Protein AF-A0A0V1GQ29-F1 (afdb_monomer_lite)

InterPro domains:
  IPR004088 K Homology domain, type 1 [PF15985] (38-79)
  IPR005900 6-phosphogluconolactonase, DevB-type [TIGR01198] (168-402)
  IPR005900 6-phosphogluconolactonase, DevB-type [cd01400] (172-393)
  IPR006148 Glucosamine/galactosamine-6-phosphate isomerase [PF01182] (168-391)
  IPR036612 K Homology domain, type 1 superfamily [SSF54791] (37-148)
  IPR037171 NagB/RpiA transferase-like [SSF100950] (165-404)
  IPR039104 6-phosphogluconolactonase [PTHR11054] (144-403)

Foldseek 3Di:
DPDDDDPQFDWDWDFPDQDPVRDTDTDTDDGDDHLPAKDKAAFQLVLADDDPAQWDQDPLQKIWGQDSNRIIIIHGHDPDPDDDDDDDCPDPDDDDPSRVQLRLQLNLLSVVCRVLSHRDDDPSSVVSSVVCVVDGSVCSNPPVVVVVVVVVSVVVVAFAEAEAAAAALLRLLQVVLVVVQVQCVVCVVVVAAAEEEFEADCGLVSPLSNVVPHDDQLPRYAYEYQKFFLDPLCDPRGRVVSNVVRPAVVPVSDHPVNYDDFDSVDPQAVRQVVSQVVVCVSQVVVCVVPVDQEGAHAEYEWEADLQQDTHLRHFPDPLQVDDRGQKDWQQQRPDPPRTMIHGGLNRQQNYQEYEYEEHAQSQQNVLQCQVVVVDCRRPNNSRGHPNHHYYYRYYCNNPVNPPDDDPVSHPDPDDDDDDDDDDDDDDDDDDDDDDDDDDDDDDDDDDDDDDD

Sequence (452 aa):
MRENLVEGDLISAEVMSVYTDGSLSLQLRDVHRKLNQGVLVSVPSFLIKKRKVHLHHFPCKITVSFGINGNIWIAPSDEEEKDCSSGFLDTIQSLTYDTHDNIARFRNCCCLLAENKVMLFEKSLWLAYEQSLAYKAHEILTEPNIQKKKKEIQVGTLVMASILFPEDRKGLAIQLGKLIHQLVEQKRLEKNYCVIGLSGGSMPDIMAEALKAVNCDFKHVWFIFCDERHVPFSSAESNFGEYQRKVIAPIPAIQTANFLSIDPDLNLDDCATNYENRLREIFQNQLEKSGAQFPQIDCLLLGIGPDGHICSLFPDHAALKETNRWVVPVGDSPKPPPRRVTLTLPVINNANQIVFVACGASKADIVERIINRKDPFLPAMMVKPLSGRTLFLFDKEASSKLPKLSKSEITECRSLSSTKPARWTNCGHCIPVRFEVHAFYEKMFYVCKYFE

Radius of gyration: 28.28 Å; chains: 1; bounding box: 77×58×80 Å

pLDDT: mean 75.27, std 24.86, range [20.97, 98.88]

Organism: NCBI:txid268475

Structure (mmCIF, N/CA/C/O backbone):
data_AF-A0A0V1GQ29-F1
#
_entry.id   AF-A0A0V1GQ29-F1
#
loop_
_atom_site.group_PDB
_atom_site.id
_atom_site.type_symbol
_atom_site.label_atom_id
_atom_site.label_alt_id
_atom_site.label_comp_id
_atom_site.label_asym_id
_atom_site.label_entity_id
_atom_site.label_seq_id
_atom_site.pdbx_PDB_ins_code
_atom_site.Cartn_x
_atom_site.Cartn_y
_atom_site.Cartn_z
_atom_site.occupancy
_atom_site.B_iso_or_equiv
_atom_site.auth_seq_id
_atom_site.auth_comp_id
_atom_site.auth_asym_id
_atom_site.auth_atom_id
_atom_site.pdbx_PDB_model_num
ATOM 1 N N . MET A 1 1 ? -28.494 -12.322 60.741 1.00 32.94 1 MET A N 1
ATOM 2 C CA . MET A 1 1 ? -28.472 -13.514 59.858 1.00 32.94 1 MET A CA 1
ATOM 3 C C . MET A 1 1 ? -28.014 -13.040 58.487 1.00 32.94 1 MET A C 1
ATOM 5 O O . MET A 1 1 ? -28.181 -11.857 58.222 1.00 32.94 1 MET A O 1
ATOM 9 N N . ARG A 1 2 ? -27.410 -13.888 57.647 1.00 40.50 2 ARG A N 1
ATOM 10 C CA . ARG A 1 2 ? -27.328 -13.572 56.211 1.00 40.50 2 ARG A CA 1
ATOM 11 C C . ARG A 1 2 ? -28.675 -13.961 55.617 1.00 40.50 2 ARG A C 1
ATOM 13 O O . ARG A 1 2 ? -29.174 -15.031 55.959 1.00 40.50 2 ARG A O 1
ATOM 20 N N . GLU A 1 3 ? -29.276 -13.089 54.823 1.00 45.69 3 GLU A N 1
ATOM 21 C CA . GLU A 1 3 ? -30.491 -13.439 54.092 1.00 45.69 3 GLU A CA 1
ATOM 22 C C . GLU A 1 3 ? -30.118 -14.510 53.064 1.00 45.69 3 GLU A C 1
ATOM 24 O O . GLU A 1 3 ? -29.084 -14.413 52.397 1.00 45.69 3 GLU A O 1
ATOM 29 N N . ASN A 1 4 ? -30.891 -15.595 53.029 1.00 55.28 4 ASN A N 1
ATOM 30 C CA . ASN A 1 4 ? -30.635 -16.684 52.098 1.00 55.28 4 ASN A CA 1
ATOM 31 C C . ASN A 1 4 ? -31.069 -16.252 50.697 1.00 55.28 4 ASN A C 1
ATOM 33 O O . ASN A 1 4 ? -32.084 -15.575 50.551 1.00 55.28 4 ASN A O 1
ATOM 37 N N . LEU A 1 5 ? -30.313 -16.691 49.690 1.00 53.94 5 LEU A N 1
ATOM 38 C CA . LEU A 1 5 ? -30.658 -16.550 48.275 1.00 53.94 5 LEU A CA 1
ATOM 39 C C . LEU A 1 5 ? -32.094 -17.038 48.045 1.00 53.94 5 LEU A C 1
ATOM 41 O O . LEU A 1 5 ? -32.434 -18.150 48.464 1.00 53.94 5 LEU A O 1
ATOM 45 N N . VAL A 1 6 ? -32.922 -16.216 47.402 1.00 55.84 6 VAL A N 1
ATOM 46 C CA . VAL A 1 6 ? -34.323 -16.544 47.115 1.00 55.84 6 VAL A CA 1
ATOM 47 C C . VAL A 1 6 ? -34.485 -17.047 45.685 1.00 55.84 6 VAL A C 1
ATOM 49 O O . VAL A 1 6 ? -33.646 -16.829 44.806 1.00 55.84 6 VAL A O 1
ATOM 52 N N . GLU A 1 7 ? -35.578 -17.764 45.438 1.00 44.53 7 GLU A N 1
ATOM 53 C CA . GLU A 1 7 ? -35.823 -18.354 44.128 1.00 44.53 7 GLU A CA 1
ATOM 54 C C . GLU A 1 7 ? -35.968 -17.263 43.046 1.00 44.53 7 GLU A C 1
ATOM 56 O O . GLU A 1 7 ? -36.717 -16.285 43.175 1.00 44.53 7 GLU A O 1
ATOM 61 N N . GLY A 1 8 ? -35.175 -17.408 41.981 1.00 46.28 8 GLY A N 1
ATOM 62 C CA . GLY A 1 8 ? -35.055 -16.430 40.898 1.00 46.28 8 GLY A CA 1
ATOM 63 C C . GLY A 1 8 ? -33.950 -15.373 41.054 1.00 46.28 8 GLY A C 1
ATOM 64 O O . GLY A 1 8 ? -33.873 -14.494 40.195 1.00 46.28 8 GLY A O 1
ATOM 65 N N . ASP A 1 9 ? -33.102 -15.418 42.087 1.00 50.78 9 ASP A N 1
ATOM 66 C CA . ASP A 1 9 ? -31.902 -14.566 42.153 1.00 50.78 9 ASP A CA 1
ATOM 67 C C . ASP A 1 9 ? -30.865 -14.955 41.081 1.00 50.78 9 ASP A C 1
ATOM 69 O O . ASP A 1 9 ? -30.529 -16.131 40.914 1.00 50.78 9 ASP A O 1
ATOM 73 N N . LEU A 1 10 ? -30.314 -13.967 40.360 1.00 47.78 10 LEU A N 1
ATOM 74 C CA . LEU A 1 10 ? -29.273 -14.205 39.355 1.00 47.78 10 LEU A CA 1
ATOM 75 C C . LEU A 1 10 ? -27.877 -14.064 39.971 1.00 47.78 10 LEU A C 1
ATOM 77 O O . LEU A 1 10 ? -27.367 -12.964 40.187 1.00 47.78 10 LEU A O 1
ATOM 81 N N . ILE A 1 11 ? -27.237 -15.204 40.211 1.00 53.06 11 ILE A N 1
ATOM 82 C CA . ILE A 1 11 ? -25.947 -15.281 40.895 1.00 53.06 11 ILE A CA 1
ATOM 83 C C . ILE A 1 11 ? -24.791 -15.231 39.889 1.00 53.06 11 ILE A C 1
ATOM 85 O O . ILE A 1 11 ? -24.682 -16.084 39.008 1.00 53.06 11 ILE A O 1
ATOM 89 N N . SER A 1 12 ? -23.876 -14.276 40.070 1.00 53.62 12 SER A N 1
ATOM 90 C CA . SER A 1 12 ? -22.562 -14.275 39.418 1.00 53.62 12 SER A CA 1
ATOM 91 C C . SER A 1 12 ? -21.525 -14.855 40.376 1.00 53.62 12 SER A C 1
ATOM 93 O O . SER A 1 12 ? -21.262 -14.284 41.436 1.00 53.62 12 SER A O 1
ATOM 95 N N . ALA A 1 13 ? -20.955 -16.007 40.024 1.00 56.66 13 ALA A N 1
ATOM 96 C CA . ALA A 1 13 ? -19.983 -16.707 40.855 1.00 56.66 13 ALA A CA 1
ATOM 97 C C . ALA A 1 13 ? -18.787 -17.214 40.043 1.00 56.66 13 ALA A C 1
ATOM 99 O O . ALA A 1 13 ? -18.924 -17.675 38.910 1.00 56.66 13 ALA A O 1
ATOM 100 N N . GLU A 1 14 ? -17.610 -17.142 40.654 1.00 55.06 14 GLU A N 1
ATOM 101 C CA . GLU A 1 14 ? -16.334 -17.559 40.080 1.00 55.06 14 GLU A CA 1
ATOM 102 C C . GLU A 1 14 ? -15.918 -18.916 40.661 1.00 55.06 14 GLU A C 1
ATOM 104 O O . GLU A 1 14 ? -15.997 -19.132 41.872 1.00 55.06 14 GLU A O 1
ATOM 109 N N . VAL A 1 15 ? -15.513 -19.858 39.802 1.00 64.75 15 VAL A N 1
ATOM 110 C CA . VAL A 1 15 ? -15.101 -21.204 40.232 1.00 64.75 15 VAL A CA 1
ATOM 111 C C . VAL A 1 15 ? -13.686 -21.132 40.799 1.00 64.75 15 VAL A C 1
ATOM 113 O O . VAL A 1 15 ? -12.720 -21.014 40.049 1.00 64.75 15 VAL A O 1
ATOM 116 N N . MET A 1 16 ? -13.569 -21.222 42.123 1.00 66.88 16 MET A N 1
ATOM 117 C CA . MET A 1 16 ? -12.296 -21.111 42.843 1.00 66.88 16 MET A CA 1
ATOM 118 C C . MET A 1 16 ? -11.514 -22.425 42.861 1.00 66.88 16 MET A C 1
ATOM 120 O O . MET A 1 16 ? -10.286 -22.420 42.803 1.00 66.88 16 MET A O 1
ATOM 124 N N . SER A 1 17 ? -12.214 -23.559 42.938 1.00 58.50 17 SER A N 1
ATOM 125 C CA . SER A 1 17 ? -11.604 -24.889 42.872 1.00 58.50 17 SER A CA 1
ATOM 126 C C . SER A 1 17 ? -12.602 -25.945 42.411 1.00 58.50 17 SER A C 1
ATOM 128 O O . SER A 1 17 ? -13.793 -25.865 42.712 1.00 58.50 17 SER A O 1
ATOM 130 N N . VAL A 1 18 ? -12.087 -26.961 41.720 1.00 77.00 18 VAL A N 1
ATOM 131 C CA . VAL A 1 18 ? -12.795 -28.207 41.403 1.00 7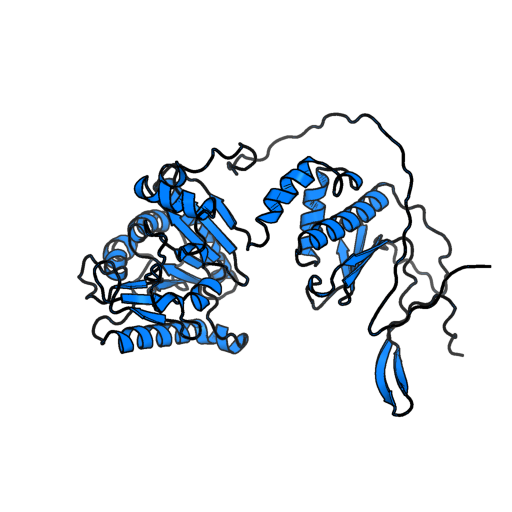7.00 18 VAL A CA 1
ATOM 132 C C . VAL A 1 18 ? -12.192 -29.299 42.279 1.00 77.00 18 VAL A C 1
ATOM 134 O O . VAL A 1 18 ? -10.972 -29.468 42.282 1.00 77.00 18 VAL A O 1
ATOM 137 N N . TYR A 1 19 ? -13.021 -30.010 43.035 1.00 77.94 19 TYR A N 1
ATOM 138 C CA . TYR A 1 19 ? -12.579 -31.088 43.919 1.00 77.94 19 TYR A CA 1
ATOM 139 C C . TYR A 1 19 ? -12.667 -32.456 43.222 1.00 77.94 19 TYR A C 1
ATOM 141 O O . TYR A 1 19 ? -13.308 -32.613 42.181 1.00 77.94 19 TYR A O 1
ATOM 149 N N . THR A 1 20 ? -11.993 -33.467 43.776 1.00 65.12 20 THR A N 1
ATOM 150 C CA . THR A 1 20 ? -11.881 -34.812 43.175 1.00 65.12 20 THR A CA 1
ATOM 151 C C . THR A 1 20 ? -13.173 -35.632 43.208 1.00 65.12 20 THR A C 1
ATOM 153 O O . THR A 1 20 ? -13.264 -36.635 42.507 1.00 65.12 20 THR A O 1
ATOM 156 N N . ASP A 1 21 ? -14.175 -35.202 43.975 1.00 75.12 21 ASP A N 1
ATOM 157 C CA . ASP A 1 21 ? -15.547 -35.726 43.970 1.00 75.12 21 ASP A CA 1
ATOM 158 C C . ASP A 1 21 ? -16.445 -35.064 42.900 1.00 75.12 21 ASP A C 1
ATOM 160 O O . ASP A 1 21 ? -17.604 -35.441 42.741 1.00 75.12 21 ASP A O 1
ATOM 164 N N . GLY A 1 22 ? -15.918 -34.083 42.156 1.00 63.78 22 GLY A N 1
ATOM 165 C CA . GLY A 1 22 ? -16.654 -33.294 41.168 1.00 63.78 22 GLY A CA 1
ATOM 166 C C . GLY A 1 22 ? -17.373 -32.065 41.735 1.00 63.78 22 GLY A C 1
ATOM 167 O O . GLY A 1 22 ? -18.000 -31.335 40.963 1.00 63.78 22 GLY A O 1
ATOM 168 N N . SER A 1 23 ? -17.281 -31.800 43.043 1.00 63.81 23 SER A N 1
ATOM 169 C CA . SER A 1 23 ? -17.850 -30.593 43.651 1.00 63.81 23 SER A CA 1
ATOM 170 C C . SER A 1 23 ? -17.047 -29.331 43.293 1.00 63.81 23 SER A C 1
ATOM 172 O O . SER A 1 23 ? -15.878 -29.386 42.895 1.00 63.81 23 SER A O 1
ATOM 174 N N . LEU A 1 24 ? -17.695 -28.166 43.402 1.00 63.31 24 LEU A N 1
ATOM 175 C CA . LEU A 1 24 ? -17.147 -26.866 43.005 1.00 63.31 24 LEU A CA 1
ATOM 176 C C . LEU A 1 24 ? -17.164 -25.890 44.184 1.00 63.31 24 LEU A C 1
ATOM 178 O O . LEU A 1 24 ? -18.213 -25.667 44.787 1.00 63.31 24 LEU A O 1
ATOM 182 N N . SER A 1 25 ? -16.029 -25.247 44.459 1.00 59.44 25 SER A N 1
ATOM 183 C CA . SER A 1 25 ? -15.995 -24.049 45.302 1.00 59.44 25 SER A CA 1
ATOM 184 C C . SER A 1 25 ? -16.336 -22.827 44.454 1.00 59.44 25 SER A C 1
ATOM 186 O O . SER A 1 25 ? -15.700 -22.591 43.424 1.00 59.44 25 SER A O 1
ATOM 188 N N . LEU A 1 26 ? -17.338 -22.057 44.879 1.00 57.12 26 LEU A N 1
ATOM 189 C CA . LEU A 1 26 ? -17.850 -20.887 44.168 1.00 57.12 26 LEU A CA 1
ATOM 190 C C . LEU A 1 26 ? -17.686 -19.629 45.027 1.00 57.12 26 LEU A C 1
ATOM 192 O O . LEU A 1 26 ? -18.257 -19.544 46.115 1.00 57.12 26 LEU A O 1
ATOM 196 N N . GLN A 1 27 ? -16.955 -18.631 44.528 1.00 61.66 27 GLN A N 1
ATOM 197 C CA . GLN A 1 27 ? -16.919 -17.302 45.134 1.00 61.66 27 GLN A CA 1
ATOM 198 C C . GLN A 1 27 ? -17.978 -16.411 44.485 1.00 61.66 27 GLN A C 1
ATOM 200 O O . GLN A 1 27 ? -17.883 -16.064 43.309 1.00 61.66 27 GLN A O 1
ATOM 205 N N . LEU A 1 28 ? -18.981 -16.027 45.273 1.00 54.81 28 LEU A N 1
ATOM 206 C CA . LEU A 1 28 ? -20.002 -15.060 44.877 1.00 54.81 28 LEU A CA 1
ATOM 207 C C . LEU A 1 28 ? -19.362 -13.676 44.669 1.00 54.81 28 LEU A C 1
ATOM 209 O O . LEU A 1 28 ? -18.583 -13.220 45.510 1.00 54.81 28 LEU A O 1
ATOM 213 N N . ARG A 1 29 ? -19.722 -13.002 43.575 1.00 51.75 29 ARG A N 1
ATOM 214 C CA . ARG A 1 29 ? -19.611 -11.539 43.444 1.00 51.75 29 ARG A CA 1
ATOM 215 C C . ARG A 1 29 ? -20.978 -10.911 43.780 1.00 51.75 29 ARG A C 1
ATOM 217 O O . ARG A 1 29 ? -21.902 -11.639 44.140 1.00 51.75 29 ARG A O 1
ATOM 224 N N . ASP A 1 30 ? -21.088 -9.582 43.743 1.00 49.06 30 ASP A N 1
ATOM 225 C CA . ASP A 1 30 ? -22.278 -8.850 44.213 1.00 49.06 30 ASP A CA 1
ATOM 226 C C . ASP A 1 30 ? -23.607 -9.383 43.657 1.00 49.06 30 ASP A C 1
ATOM 228 O O . ASP A 1 30 ? -23.694 -9.801 42.501 1.00 49.06 30 ASP A O 1
ATOM 232 N N . VAL A 1 31 ? -24.663 -9.307 44.475 1.00 43.00 31 VAL A N 1
ATOM 233 C CA . VAL A 1 31 ? -26.023 -9.714 44.092 1.00 43.00 31 VAL A CA 1
ATOM 234 C C . VAL A 1 31 ? -26.494 -8.856 42.917 1.00 43.00 31 VAL A C 1
ATOM 236 O O . VAL A 1 31 ? -26.754 -7.660 43.059 1.00 43.00 31 VAL A O 1
ATOM 239 N N . HIS A 1 32 ? -26.595 -9.459 41.735 1.00 47.81 32 HIS A N 1
ATOM 240 C CA . HIS A 1 32 ? -27.077 -8.772 40.545 1.00 47.81 32 HIS A CA 1
ATOM 241 C C . HIS A 1 32 ? -28.609 -8.784 40.517 1.00 47.81 32 HIS A C 1
ATOM 243 O O . HIS A 1 32 ? -29.244 -9.822 40.705 1.00 47.81 32 HIS A O 1
ATOM 249 N N . ARG A 1 33 ? -29.207 -7.608 40.283 1.00 45.28 33 ARG A N 1
ATOM 250 C CA . ARG A 1 33 ? -30.666 -7.436 40.206 1.00 45.28 33 ARG A CA 1
ATOM 251 C C . ARG A 1 33 ? -31.269 -8.351 39.130 1.00 45.28 33 ARG A C 1
ATOM 253 O O . ARG A 1 33 ? -30.652 -8.581 38.088 1.00 45.28 33 ARG A O 1
ATOM 260 N N . LYS A 1 34 ? -32.498 -8.826 39.370 1.00 47.94 34 LYS A N 1
ATOM 261 C CA . LYS A 1 34 ? -33.279 -9.620 38.406 1.00 47.94 34 LYS A CA 1
ATOM 262 C C . LYS A 1 34 ? -33.352 -8.896 37.054 1.00 47.94 34 LYS A C 1
ATOM 264 O O . LYS A 1 34 ? -33.593 -7.690 37.000 1.00 47.94 34 LYS A O 1
ATOM 269 N N . LEU A 1 35 ? -33.125 -9.637 35.966 1.00 54.50 35 LEU A N 1
ATOM 270 C CA . LEU A 1 35 ? -33.100 -9.113 34.596 1.00 54.50 35 LEU A CA 1
ATOM 271 C C . LEU A 1 35 ? -34.526 -8.845 34.088 1.00 54.50 35 LEU A C 1
ATOM 273 O O . LEU A 1 35 ? -35.072 -9.576 33.263 1.00 54.50 35 LEU A O 1
ATOM 277 N N . ASN A 1 36 ? -35.137 -7.787 34.612 1.00 56.88 36 ASN A N 1
ATOM 278 C CA . ASN A 1 36 ? -36.513 -7.416 34.314 1.00 56.88 36 ASN A CA 1
ATOM 279 C C . ASN A 1 36 ? -36.615 -6.611 33.001 1.00 56.88 36 ASN A C 1
ATOM 281 O O . ASN A 1 36 ? -35.693 -5.907 32.597 1.00 56.88 36 ASN A O 1
ATOM 285 N N . GLN A 1 37 ? -37.769 -6.724 32.335 1.00 67.62 37 GLN A N 1
ATOM 286 C CA . GLN A 1 37 ? -38.219 -5.887 31.204 1.00 67.62 37 GLN A CA 1
ATOM 287 C C . GLN A 1 37 ? -37.312 -5.789 29.953 1.00 67.62 37 GLN A C 1
ATOM 289 O O . GLN A 1 37 ? -37.506 -4.896 29.128 1.00 67.62 37 GLN A O 1
ATOM 294 N N . GLY A 1 38 ? -36.360 -6.705 29.768 1.00 73.50 38 GLY A N 1
ATOM 295 C CA . GLY A 1 38 ? -35.490 -6.753 28.588 1.00 73.50 38 GLY A CA 1
ATOM 296 C C . GLY A 1 38 ? -35.730 -7.944 27.654 1.00 73.50 38 GLY A C 1
ATOM 297 O O . GLY A 1 38 ? -36.651 -8.742 27.825 1.00 73.50 38 GLY A O 1
ATOM 298 N N . VAL A 1 39 ? -34.866 -8.060 26.645 1.00 75.62 39 VAL A N 1
ATOM 299 C CA . VAL A 1 39 ? -34.822 -9.143 25.657 1.00 75.62 39 VAL A CA 1
ATOM 300 C C . VAL A 1 39 ? -33.420 -9.746 25.620 1.00 75.62 39 VAL A C 1
ATOM 302 O O . VAL A 1 39 ? -32.424 -9.037 25.466 1.00 75.62 39 VAL A O 1
ATOM 305 N N . LEU A 1 40 ? -33.352 -11.075 25.701 1.00 76.69 40 LEU A N 1
ATOM 306 C CA . LEU A 1 40 ? -32.131 -11.842 25.473 1.00 76.69 40 LEU A CA 1
ATOM 307 C C . LEU A 1 40 ? -31.981 -12.172 23.979 1.00 76.69 40 LEU A C 1
ATOM 309 O O . LEU A 1 40 ? -32.924 -12.643 23.340 1.00 76.69 40 LEU A O 1
ATOM 313 N N . VAL A 1 41 ? -30.784 -11.971 23.432 1.00 79.44 41 VAL A N 1
ATOM 314 C CA . VAL A 1 41 ? -30.402 -12.369 22.071 1.00 79.44 41 VAL A CA 1
ATOM 315 C C . VAL A 1 41 ? -29.178 -13.266 22.152 1.00 79.44 41 VAL A C 1
ATOM 317 O O . VAL A 1 41 ? -28.138 -12.846 22.650 1.00 79.44 41 VAL A O 1
ATOM 320 N N . SER A 1 42 ? -29.285 -14.493 21.649 1.00 75.50 42 SER A N 1
ATOM 321 C CA . SER A 1 42 ? -28.140 -15.398 21.537 1.00 75.50 42 SER A CA 1
ATOM 322 C C . SER A 1 42 ? -27.524 -15.299 20.142 1.00 75.50 42 SER A C 1
ATOM 324 O O . SER A 1 42 ? -28.237 -15.301 19.137 1.00 75.50 42 SER A O 1
ATOM 326 N N . VAL A 1 43 ? -26.199 -15.193 20.085 1.00 77.69 43 VAL A N 1
ATOM 327 C CA . VAL A 1 43 ? -25.386 -15.136 18.863 1.00 77.69 43 VAL A CA 1
ATOM 328 C C . VAL A 1 43 ? -24.177 -16.069 19.013 1.00 77.69 43 VAL A C 1
ATOM 330 O O . VAL A 1 43 ? -23.796 -16.391 20.140 1.00 77.69 43 VAL A O 1
ATOM 333 N N . PRO A 1 44 ? -23.509 -16.493 17.924 1.00 76.44 44 PRO A N 1
ATOM 334 C CA . PRO A 1 44 ? -22.275 -17.265 18.039 1.00 76.44 44 PRO A CA 1
ATOM 335 C C . PRO A 1 44 ? -21.214 -16.517 18.863 1.00 76.44 44 PRO A C 1
ATOM 337 O O . PRO A 1 44 ? -20.838 -15.393 18.530 1.00 76.44 44 PRO A O 1
ATOM 340 N N . SER A 1 45 ? -20.716 -17.146 19.931 1.00 71.00 45 SER A N 1
ATOM 341 C CA . SER A 1 45 ? -19.838 -16.522 20.938 1.00 71.00 45 SER A CA 1
ATOM 342 C C . SER A 1 45 ? -18.580 -15.867 20.360 1.00 71.00 45 SER A C 1
ATOM 344 O O . SER A 1 45 ? -18.154 -14.814 20.832 1.00 71.00 45 SER A O 1
ATOM 346 N N . PHE A 1 46 ? -18.023 -16.429 19.282 1.00 74.31 46 PHE A N 1
ATOM 347 C CA . PHE A 1 46 ? -16.858 -15.881 18.583 1.00 74.31 46 PHE A CA 1
ATOM 348 C C . PHE A 1 46 ? -17.101 -14.506 17.934 1.00 74.31 46 PHE A C 1
ATOM 350 O O . PHE A 1 46 ? -16.131 -13.820 17.620 1.00 74.31 46 PHE A O 1
ATOM 357 N N . LEU A 1 47 ? -18.358 -14.079 17.754 1.00 72.62 47 LEU A N 1
ATOM 358 C CA . LEU A 1 47 ? -18.693 -12.732 17.279 1.00 72.62 47 LEU A CA 1
ATOM 359 C C . LEU A 1 47 ? -18.641 -11.676 18.390 1.00 72.62 47 LEU A C 1
ATOM 361 O O . LEU A 1 47 ? -18.589 -10.486 18.084 1.00 72.62 47 LEU A O 1
ATOM 365 N N . ILE A 1 48 ? -18.632 -12.060 19.671 1.00 79.31 48 ILE A N 1
ATOM 366 C CA . ILE A 1 48 ? -18.551 -11.104 20.782 1.00 79.31 48 ILE A CA 1
ATOM 367 C C . ILE A 1 48 ? -17.111 -10.607 20.917 1.00 79.31 48 ILE A C 1
ATOM 369 O O . ILE A 1 48 ? -16.201 -11.342 21.313 1.00 79.31 48 ILE A O 1
ATOM 373 N N . LYS A 1 49 ? -16.875 -9.326 20.613 1.00 74.62 49 LYS A N 1
ATOM 374 C CA . LYS A 1 49 ? -15.536 -8.743 20.753 1.00 74.62 49 LYS A CA 1
ATOM 375 C C . LYS A 1 49 ? -15.235 -8.503 22.233 1.00 74.62 49 LYS A C 1
ATOM 377 O O . LYS A 1 49 ? -15.818 -7.613 22.842 1.00 74.62 49 LYS A O 1
ATOM 382 N N . LYS A 1 50 ? -14.282 -9.259 22.790 1.00 78.31 50 LYS A N 1
ATOM 383 C CA . LYS A 1 50 ? -13.781 -9.082 24.167 1.00 78.31 50 LYS A CA 1
ATOM 384 C C . LYS A 1 50 ? -13.323 -7.633 24.414 1.00 78.31 50 LYS A C 1
ATOM 386 O O . LYS A 1 50 ? -12.606 -7.050 23.593 1.00 78.31 50 LYS A O 1
ATOM 391 N N . ARG A 1 51 ? -13.732 -7.055 25.545 1.00 75.56 51 ARG A N 1
ATOM 392 C CA . ARG A 1 51 ? -13.468 -5.672 25.980 1.00 75.56 51 ARG A CA 1
ATOM 393 C C . ARG A 1 51 ? -13.182 -5.626 27.489 1.00 75.56 51 ARG A C 1
ATOM 395 O O . ARG A 1 51 ? -13.384 -6.604 28.194 1.00 75.56 51 ARG A O 1
ATOM 402 N N . LYS A 1 52 ? -12.712 -4.474 27.990 1.00 73.56 52 LYS A N 1
ATOM 403 C CA . LYS A 1 52 ? -12.566 -4.224 29.442 1.00 73.56 52 LYS A CA 1
ATOM 404 C C . LYS A 1 52 ? -13.909 -4.018 30.153 1.00 73.56 52 LYS A C 1
ATOM 406 O O . LYS A 1 52 ? -14.006 -4.260 31.346 1.00 73.56 52 LYS A O 1
ATOM 411 N N . VAL A 1 53 ? -14.914 -3.552 29.417 1.00 71.12 53 VAL A N 1
ATOM 412 C CA . VAL A 1 53 ? -16.286 -3.317 29.875 1.00 71.12 53 VAL A CA 1
ATOM 413 C C . VAL A 1 53 ? -17.207 -3.988 28.864 1.00 71.12 53 VAL A C 1
ATOM 415 O O . VAL A 1 53 ? -16.937 -3.920 27.665 1.00 71.12 53 VAL A O 1
ATOM 418 N N . HIS A 1 54 ? -18.240 -4.669 29.355 1.00 74.44 54 HIS A N 1
ATOM 419 C CA . HIS A 1 54 ? -19.215 -5.405 28.545 1.00 74.44 54 HIS A CA 1
ATOM 420 C C . HIS A 1 54 ? -20.665 -4.928 28.760 1.00 74.44 54 HIS A C 1
ATOM 422 O O . HIS A 1 54 ? -21.544 -5.336 28.007 1.00 74.44 54 HIS A O 1
ATOM 428 N N . LEU A 1 55 ? -20.904 -4.047 29.740 1.00 84.38 55 LEU A N 1
ATOM 429 C CA . LEU A 1 55 ? -22.171 -3.354 29.978 1.00 84.38 55 LEU A CA 1
ATOM 430 C C . LEU A 1 55 ? -22.083 -1.935 29.398 1.00 84.38 55 LEU A C 1
ATOM 432 O O . LEU A 1 55 ? -21.139 -1.209 29.702 1.00 84.38 55 LEU A O 1
ATOM 436 N N . HIS A 1 56 ? -23.044 -1.541 28.566 1.00 84.50 56 HIS A N 1
ATOM 437 C CA . HIS A 1 56 ? -23.062 -0.239 27.898 1.00 84.50 56 HIS A CA 1
ATOM 438 C C . HIS A 1 56 ? -24.450 0.399 27.985 1.00 84.50 56 HIS A C 1
ATOM 440 O O . HIS A 1 56 ? -25.448 -0.254 27.691 1.00 84.50 56 HIS A O 1
ATOM 446 N N . HIS A 1 57 ? -24.499 1.681 28.342 1.00 87.06 57 HIS A N 1
ATOM 447 C CA . HIS A 1 57 ? -25.711 2.502 28.340 1.00 87.06 57 HIS A CA 1
ATOM 448 C C . HIS A 1 57 ? -25.696 3.388 27.087 1.00 87.06 57 HIS A C 1
ATOM 450 O O . HIS A 1 57 ? -24.677 4.017 26.794 1.00 87.06 57 HIS A O 1
ATOM 456 N N . PHE A 1 58 ? -26.796 3.420 26.338 1.00 85.62 58 PHE A N 1
ATOM 457 C CA . PHE A 1 58 ? -26.924 4.165 25.084 1.00 85.62 58 PHE A CA 1
ATOM 458 C C . PHE A 1 58 ? -27.862 5.376 25.229 1.00 85.62 58 PHE A C 1
ATOM 460 O O . PHE A 1 58 ? -28.821 5.306 26.000 1.00 85.62 58 PHE A O 1
ATOM 467 N N . PRO A 1 59 ? -27.667 6.461 24.445 1.00 83.56 59 PRO A N 1
ATOM 468 C CA . PRO A 1 59 ? -28.456 7.700 24.550 1.00 83.56 59 PRO A CA 1
ATOM 469 C C . PRO A 1 59 ? -29.980 7.554 24.393 1.00 83.56 59 PRO A C 1
ATOM 471 O O . PRO A 1 59 ? -30.729 8.447 24.768 1.00 83.56 59 PRO A O 1
ATOM 474 N N . CYS A 1 60 ? -30.452 6.439 23.836 1.00 81.50 60 CYS A N 1
ATOM 475 C CA . CYS A 1 60 ? -31.863 6.100 23.635 1.00 81.50 60 CYS A CA 1
ATOM 476 C C . CYS A 1 60 ? -32.519 5.403 24.849 1.00 81.50 60 CYS A C 1
ATOM 478 O O . CYS A 1 60 ? -33.508 4.690 24.681 1.00 81.50 60 CYS A O 1
ATOM 480 N N . LYS A 1 61 ? -31.944 5.556 26.052 1.00 85.56 61 LYS A N 1
ATOM 481 C CA . LYS A 1 61 ? -32.363 4.893 27.305 1.00 85.56 61 LYS A CA 1
ATOM 482 C C . LYS A 1 61 ? -32.414 3.364 27.207 1.00 85.56 61 LYS A C 1
ATOM 484 O O . LYS A 1 61 ? -33.334 2.730 27.723 1.00 85.56 61 LYS A O 1
ATOM 489 N N . ILE A 1 62 ? -31.426 2.784 26.522 1.00 87.19 62 ILE A N 1
ATOM 490 C CA . ILE A 1 62 ? -31.232 1.334 26.399 1.00 87.19 62 ILE A CA 1
ATOM 491 C C . ILE A 1 62 ? -29.888 0.947 27.006 1.00 87.19 62 ILE A C 1
ATOM 493 O O . ILE A 1 62 ? -28.854 1.527 26.674 1.00 87.19 62 ILE A O 1
ATOM 497 N N . THR A 1 63 ? -29.894 -0.091 27.833 1.00 85.56 63 THR A N 1
ATOM 498 C CA . THR A 1 63 ? -28.702 -0.729 28.386 1.00 85.56 63 THR A CA 1
ATOM 499 C C . THR A 1 63 ? -28.501 -2.098 27.741 1.00 85.56 63 THR A C 1
ATOM 501 O O . THR A 1 63 ? -29.436 -2.892 27.639 1.00 85.56 63 THR A O 1
ATOM 504 N N . VAL A 1 64 ? -27.272 -2.392 27.305 1.00 86.69 64 VAL A N 1
ATOM 505 C CA . VAL A 1 64 ? -26.900 -3.674 26.690 1.00 86.69 64 VAL A CA 1
ATOM 506 C C . VAL A 1 64 ? -25.723 -4.304 27.423 1.00 86.69 64 VAL A C 1
ATOM 508 O O . VAL A 1 64 ? -24.695 -3.658 27.619 1.00 86.69 64 VAL A O 1
ATOM 511 N N . SER A 1 65 ? -25.853 -5.582 27.778 1.00 83.81 65 SER A N 1
ATOM 512 C CA . SER A 1 65 ? -24.779 -6.400 28.349 1.00 83.81 65 SER A CA 1
ATOM 513 C C . SER A 1 65 ? -24.364 -7.494 27.365 1.00 83.81 65 SER A C 1
ATOM 515 O O . SER A 1 65 ? -25.179 -8.335 26.988 1.00 83.81 65 SER A O 1
ATOM 517 N N . PHE A 1 66 ? -23.103 -7.486 26.928 1.00 82.19 66 PHE A N 1
ATOM 518 C CA . PHE A 1 66 ? -22.548 -8.444 25.966 1.00 82.19 66 PHE A CA 1
ATOM 519 C C . PHE A 1 66 ? -21.874 -9.626 26.682 1.00 82.19 66 PHE A C 1
ATOM 521 O O . PHE A 1 66 ? -20.671 -9.584 26.949 1.00 82.19 66 PHE A O 1
ATOM 528 N N . GLY A 1 67 ? -22.601 -10.707 26.961 1.00 73.31 67 GLY A N 1
ATOM 529 C CA . GLY A 1 67 ? -22.014 -11.935 27.501 1.00 73.31 67 GLY A CA 1
ATOM 530 C C . GLY A 1 67 ? -21.002 -12.563 26.536 1.00 73.31 67 GLY A C 1
ATOM 531 O O . GLY A 1 67 ? -21.301 -12.798 25.367 1.00 73.31 67 GLY A O 1
ATOM 532 N N . ILE A 1 68 ? -19.792 -12.872 27.020 1.00 71.88 68 ILE A N 1
ATOM 533 C CA . ILE A 1 68 ? -18.699 -13.475 26.219 1.00 71.88 68 ILE A CA 1
ATOM 534 C C . ILE A 1 68 ? -19.080 -14.877 25.688 1.00 71.88 68 ILE A C 1
ATOM 536 O O . ILE A 1 68 ? -18.523 -15.351 24.701 1.00 71.88 68 ILE A O 1
ATOM 540 N N . ASN A 1 69 ? -20.077 -15.516 26.303 1.00 68.62 69 ASN A N 1
ATOM 541 C CA . ASN A 1 69 ? -20.709 -16.758 25.853 1.00 68.62 69 ASN A CA 1
ATOM 542 C C . ASN A 1 69 ? -21.616 -16.604 24.613 1.00 68.62 69 ASN A C 1
ATOM 544 O O . ASN A 1 69 ? -22.130 -17.611 24.137 1.00 68.62 69 ASN A O 1
ATOM 548 N N . GLY A 1 70 ? -21.814 -15.391 24.082 1.00 65.62 70 GLY A N 1
ATOM 549 C CA . GLY A 1 70 ? -22.715 -15.133 22.953 1.00 65.62 70 GLY A CA 1
ATOM 550 C C . GLY A 1 70 ? -24.114 -14.655 23.347 1.00 65.62 70 GLY A C 1
ATOM 551 O O . GLY A 1 70 ? -24.911 -14.343 22.470 1.00 65.62 70 GLY A O 1
ATOM 552 N N . ASN A 1 71 ? -24.427 -14.552 24.641 1.00 73.12 71 ASN A N 1
ATOM 553 C CA . ASN A 1 71 ? -25.731 -14.079 25.099 1.00 73.12 71 ASN A CA 1
ATOM 554 C C . ASN A 1 71 ? -25.689 -12.573 25.391 1.00 73.12 71 ASN A C 1
ATOM 556 O O . ASN A 1 71 ? -24.988 -12.120 26.293 1.00 73.12 71 ASN A O 1
ATOM 560 N N . ILE A 1 72 ? -26.450 -11.799 24.621 1.00 81.56 72 ILE A N 1
ATOM 561 C CA . ILE A 1 72 ? -26.575 -10.345 24.736 1.00 81.56 72 ILE A CA 1
ATOM 562 C C . ILE A 1 72 ? -27.914 -10.023 25.403 1.00 81.56 72 ILE A C 1
ATOM 564 O O . ILE A 1 72 ? -28.966 -10.402 24.891 1.00 81.56 72 ILE A O 1
ATOM 568 N N . TRP A 1 73 ? -27.889 -9.315 26.530 1.00 84.12 73 TRP A N 1
ATOM 569 C CA . TRP A 1 73 ? -29.092 -8.797 27.189 1.00 84.12 73 TRP A CA 1
ATOM 570 C C . TRP A 1 73 ? -29.323 -7.338 26.797 1.00 84.12 73 TRP A C 1
ATOM 572 O O . TRP A 1 73 ? -28.371 -6.561 26.799 1.00 84.12 73 TRP A O 1
ATOM 582 N N . ILE A 1 74 ? -30.562 -6.971 26.464 1.00 85.19 74 ILE A N 1
ATOM 583 C CA . ILE A 1 74 ? -30.968 -5.631 26.012 1.00 85.19 74 ILE A CA 1
ATOM 584 C C . ILE A 1 74 ? -32.174 -5.197 26.847 1.00 85.19 74 ILE A C 1
ATOM 586 O O . ILE A 1 74 ? -33.217 -5.838 26.775 1.00 85.19 74 ILE A O 1
ATOM 590 N N . ALA A 1 75 ? -32.061 -4.119 27.615 1.00 82.69 75 ALA A N 1
ATOM 591 C CA . ALA A 1 75 ? -33.100 -3.642 28.531 1.00 82.69 75 ALA A CA 1
ATOM 592 C C . ALA A 1 75 ? -33.219 -2.107 28.501 1.00 82.69 75 ALA A C 1
ATOM 594 O O . ALA A 1 75 ? -32.364 -1.447 27.903 1.00 82.69 75 ALA A O 1
ATOM 595 N N . PRO A 1 76 ? -34.246 -1.516 29.137 1.00 82.62 76 PRO A N 1
ATOM 596 C CA . PRO A 1 76 ? -34.245 -0.094 29.471 1.00 82.62 76 PRO A CA 1
ATOM 597 C C . PRO A 1 76 ? -33.001 0.304 30.282 1.00 82.62 76 PRO A C 1
ATOM 599 O O . PRO A 1 76 ? -32.348 -0.536 30.903 1.00 82.62 76 PRO A O 1
ATOM 602 N N . SER A 1 77 ? -32.682 1.595 30.295 1.00 81.12 77 SER A N 1
ATOM 603 C CA . SER A 1 77 ? -31.762 2.176 31.275 1.00 81.12 77 SER A CA 1
ATOM 604 C C . SER A 1 77 ? -32.538 2.687 32.489 1.00 81.12 77 SER A C 1
ATOM 606 O O . SER A 1 77 ? -33.409 3.544 32.340 1.00 81.12 77 SER A O 1
ATOM 608 N N . ASP A 1 78 ? -32.180 2.201 33.677 1.00 65.31 78 ASP A N 1
ATOM 609 C CA . ASP A 1 78 ? -32.676 2.711 34.959 1.00 65.31 78 ASP A CA 1
ATOM 610 C C . ASP A 1 78 ? -32.150 4.145 35.183 1.00 65.31 78 ASP A C 1
ATOM 612 O O . ASP A 1 78 ? -31.028 4.338 35.644 1.00 65.31 78 ASP A O 1
ATOM 616 N N . GLU A 1 79 ? -32.941 5.167 34.843 1.00 50.66 79 GLU A N 1
ATOM 617 C CA . GLU A 1 79 ? -32.603 6.583 35.100 1.00 50.66 79 GLU A CA 1
ATOM 618 C C . GLU A 1 79 ? -33.065 7.092 36.483 1.00 50.66 79 GLU A C 1
ATOM 620 O O . GLU A 1 79 ? -32.928 8.277 36.781 1.00 50.66 79 GLU A O 1
ATOM 625 N N . GLU A 1 80 ? -33.580 6.216 37.354 1.00 42.41 80 GLU A N 1
ATOM 626 C CA . GLU A 1 80 ? -33.914 6.555 38.744 1.00 42.41 80 GLU A CA 1
ATOM 627 C C . GLU A 1 80 ? -33.056 5.776 39.753 1.00 42.41 80 GLU A C 1
ATOM 629 O O . GLU A 1 80 ? -33.508 4.827 40.395 1.00 42.41 80 GLU A O 1
ATOM 634 N N . GLU A 1 81 ? -31.828 6.252 39.982 1.00 41.69 81 GLU A N 1
ATOM 635 C CA . GLU A 1 81 ? -31.229 6.140 41.317 1.00 41.69 81 GLU A CA 1
ATOM 636 C C . GLU A 1 81 ? -32.009 7.055 42.276 1.00 41.69 81 GLU A C 1
ATOM 638 O O . GLU A 1 81 ? -31.690 8.229 42.463 1.00 41.69 81 GLU A O 1
ATOM 643 N N . LYS A 1 82 ? -33.077 6.507 42.863 1.00 32.62 82 LYS A N 1
ATOM 644 C CA . LYS A 1 82 ? -33.774 7.071 44.024 1.00 32.62 82 LYS A CA 1
ATOM 645 C C . LYS A 1 82 ? -33.741 6.075 45.171 1.00 32.62 82 LYS A C 1
ATOM 647 O O . LYS A 1 82 ? -33.821 4.866 44.956 1.00 32.62 82 LYS A O 1
ATOM 652 N N . ASP A 1 83 ? -33.625 6.601 46.385 1.00 32.50 83 ASP A N 1
ATOM 653 C CA . ASP A 1 83 ? -33.455 5.828 47.611 1.00 32.50 83 ASP A CA 1
ATOM 654 C C . ASP A 1 83 ? -34.552 4.771 47.806 1.00 32.50 83 ASP A C 1
ATOM 656 O O . ASP A 1 83 ? -35.698 5.080 48.132 1.00 32.50 83 ASP A O 1
ATOM 660 N N . CYS A 1 84 ? -34.179 3.501 47.651 1.00 28.55 84 CYS A N 1
ATOM 661 C CA . CYS A 1 84 ? -34.995 2.343 48.009 1.00 28.55 84 CYS A CA 1
ATOM 662 C C . CYS A 1 84 ? -34.104 1.252 48.608 1.00 28.55 84 CYS A C 1
ATOM 664 O O . CYS A 1 84 ? -33.684 0.302 47.946 1.00 28.55 84 CYS A O 1
ATOM 666 N N . SER A 1 85 ? -33.833 1.396 49.904 1.00 31.67 85 SER A N 1
ATOM 667 C CA . SER A 1 85 ? -33.477 0.257 50.746 1.00 31.67 85 SER A CA 1
ATOM 668 C C . SER A 1 85 ? -34.629 -0.757 50.736 1.00 31.67 85 SER A C 1
ATOM 670 O O . SER A 1 85 ? -35.792 -0.374 50.845 1.00 31.67 85 SER A O 1
ATOM 672 N N . SER A 1 86 ? -34.306 -2.049 50.595 1.00 37.75 86 SER A N 1
ATOM 673 C CA . SER A 1 86 ? -35.248 -3.177 50.744 1.00 37.75 86 SER A CA 1
ATOM 674 C C . SER A 1 86 ? -36.604 -3.009 50.025 1.00 37.75 86 SER A C 1
ATOM 676 O O . SER A 1 86 ? -37.643 -2.902 50.672 1.00 37.75 86 SER A O 1
ATOM 678 N N . GLY A 1 87 ? -36.606 -3.020 48.686 1.00 30.31 87 GLY A N 1
ATOM 679 C CA . GLY A 1 87 ? -37.827 -2.952 47.869 1.00 30.31 87 GLY A CA 1
ATOM 680 C C . GLY A 1 87 ? -37.839 -3.970 46.725 1.00 30.31 87 GLY A C 1
ATOM 681 O O . GLY A 1 87 ? -37.031 -3.885 45.803 1.00 30.31 87 GLY A O 1
ATOM 682 N N . PHE A 1 88 ? -38.770 -4.925 46.772 1.00 33.72 88 PHE A N 1
ATOM 683 C CA . PHE A 1 88 ? -38.990 -5.921 45.716 1.00 33.72 88 PHE A CA 1
ATOM 684 C C . PHE A 1 88 ? -39.821 -5.276 44.588 1.00 33.72 88 PHE A C 1
ATOM 686 O O . PHE A 1 88 ? -40.982 -4.923 44.788 1.00 33.72 88 PHE A O 1
ATOM 693 N N . LEU A 1 89 ? -39.234 -5.076 43.403 1.00 38.53 89 LEU A N 1
ATOM 694 C CA . LEU A 1 89 ? -39.934 -4.494 42.247 1.00 38.53 89 LEU A CA 1
ATOM 695 C C . LEU A 1 89 ? -40.645 -5.576 41.415 1.00 38.53 89 LEU A C 1
ATOM 697 O O . LEU A 1 89 ? -40.234 -5.885 40.298 1.00 38.53 89 LEU A O 1
ATOM 701 N N . ASP A 1 90 ? -41.748 -6.107 41.953 1.00 39.56 90 ASP A N 1
ATOM 702 C CA . ASP A 1 90 ? -42.710 -6.936 41.195 1.00 39.56 90 ASP A CA 1
ATOM 703 C C . ASP A 1 90 ? -43.503 -6.122 40.157 1.00 39.56 90 ASP A C 1
ATOM 705 O O . ASP A 1 90 ? -44.089 -6.668 39.220 1.00 39.56 90 ASP A O 1
ATOM 709 N N . THR A 1 91 ? -43.533 -4.794 40.304 1.00 42.94 91 THR A N 1
ATOM 710 C CA . THR A 1 91 ? -44.274 -3.913 39.396 1.00 42.94 91 THR A CA 1
ATOM 711 C C . THR A 1 91 ? -43.554 -3.796 38.054 1.00 42.94 91 THR A C 1
ATOM 713 O O . THR A 1 91 ? -42.595 -3.037 37.913 1.00 42.94 91 THR A O 1
ATOM 716 N N . ILE A 1 92 ? -44.069 -4.499 37.042 1.00 51.53 92 ILE A N 1
ATOM 717 C CA . ILE A 1 92 ? -43.759 -4.262 35.625 1.00 51.53 92 ILE A CA 1
ATOM 718 C C . ILE A 1 92 ? -44.124 -2.803 35.302 1.00 51.53 92 ILE A C 1
ATOM 720 O O . ILE A 1 92 ? -45.296 -2.481 35.101 1.00 51.53 92 ILE A O 1
ATOM 724 N N . GLN A 1 93 ? -43.132 -1.909 35.262 1.00 58.22 93 GLN A N 1
ATOM 725 C CA . GLN A 1 93 ? -43.355 -0.510 34.898 1.00 58.22 93 GLN A CA 1
ATOM 726 C C . GLN A 1 93 ? -43.858 -0.413 33.451 1.00 58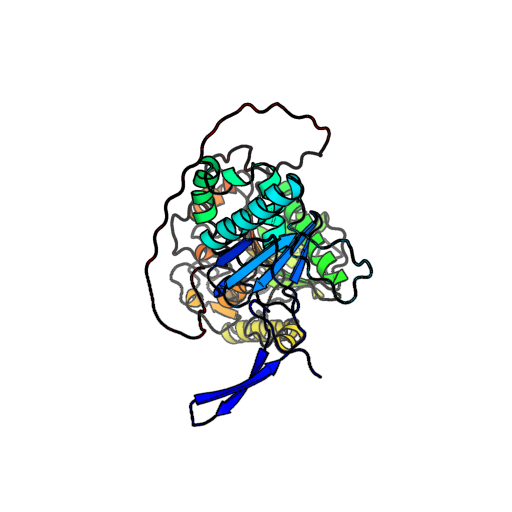.22 93 GLN A C 1
ATOM 728 O O . GLN A 1 93 ? -43.387 -1.129 32.565 1.00 58.22 93 GLN A O 1
ATOM 733 N N . SER A 1 94 ? -44.801 0.489 33.182 1.00 57.38 94 SER A N 1
ATOM 734 C CA . SER A 1 94 ? -45.291 0.731 31.824 1.00 57.38 94 SER A CA 1
ATOM 735 C C . SER A 1 94 ? -44.229 1.463 30.998 1.00 57.38 94 SER A C 1
ATOM 737 O O . SER A 1 94 ? -44.165 2.695 31.010 1.00 57.38 94 SER A O 1
ATOM 739 N N . LEU A 1 95 ? -43.385 0.708 30.290 1.00 66.62 95 LEU A N 1
ATOM 740 C CA . LEU A 1 95 ? -42.382 1.267 29.387 1.00 66.62 95 LEU A CA 1
ATOM 741 C C . LEU A 1 95 ? -43.036 2.082 28.266 1.00 66.62 95 LEU A C 1
ATOM 743 O O . LEU A 1 95 ? -44.139 1.784 27.803 1.00 66.62 95 LEU A O 1
ATOM 747 N N . THR A 1 96 ? -42.324 3.102 27.787 1.00 75.31 96 THR A N 1
ATOM 748 C CA . THR A 1 96 ? -42.799 3.887 26.645 1.00 75.31 96 THR A CA 1
ATOM 749 C C . THR A 1 96 ? -42.755 3.059 25.357 1.00 75.31 96 THR A C 1
ATOM 751 O O . THR A 1 96 ? -41.926 2.157 25.204 1.00 75.31 96 THR A O 1
ATOM 754 N N . TYR A 1 97 ? -43.614 3.400 24.392 1.00 76.25 97 TYR A N 1
ATOM 755 C CA . TYR A 1 97 ? -43.578 2.795 23.056 1.00 76.25 97 TYR A CA 1
ATOM 756 C C . TYR A 1 97 ? -42.195 2.948 22.393 1.00 76.25 97 TYR A C 1
ATOM 758 O O . TYR A 1 97 ? -41.721 2.017 21.748 1.00 76.25 97 TYR A O 1
ATOM 766 N N . ASP A 1 98 ? -41.530 4.091 22.595 1.00 77.94 98 ASP A N 1
ATOM 767 C CA . ASP A 1 98 ? -40.188 4.363 22.067 1.00 77.94 98 ASP A CA 1
ATOM 768 C C . ASP A 1 98 ? -39.141 3.416 22.674 1.00 77.94 98 ASP A C 1
ATOM 770 O O . ASP A 1 98 ? -38.397 2.764 21.947 1.00 77.94 98 ASP A O 1
ATOM 774 N N . THR A 1 99 ? -39.165 3.221 23.999 1.00 78.94 99 THR A N 1
ATOM 775 C CA . THR A 1 99 ? -38.319 2.228 24.685 1.00 78.94 99 THR A CA 1
ATOM 776 C C . THR A 1 99 ? -38.542 0.819 24.121 1.00 78.94 99 THR A C 1
ATOM 778 O O . THR A 1 99 ? -37.576 0.098 23.876 1.00 78.94 99 THR A O 1
ATOM 781 N N . HIS A 1 100 ? -39.793 0.430 23.851 1.00 78.62 100 HIS A N 1
ATOM 782 C CA . HIS A 1 100 ? -40.108 -0.870 23.252 1.00 78.62 100 HIS A CA 1
ATOM 783 C C . HIS A 1 100 ? -39.628 -1.016 21.794 1.00 78.62 100 HIS A C 1
ATOM 785 O O . HIS A 1 100 ? -39.052 -2.059 21.466 1.00 78.62 100 HIS A O 1
ATOM 791 N N . ASP A 1 101 ? -39.812 -0.005 20.930 1.00 82.00 101 ASP A N 1
ATOM 792 C CA . ASP A 1 101 ? -39.263 -0.032 19.562 1.00 82.00 101 ASP A CA 1
ATOM 793 C C . ASP A 1 101 ? -37.732 -0.094 19.611 1.00 82.00 101 ASP A C 1
ATOM 795 O O . ASP A 1 101 ? -37.142 -0.927 18.928 1.00 82.00 101 ASP A O 1
ATOM 799 N N . ASN A 1 102 ? -37.092 0.671 20.501 1.00 85.31 102 ASN A N 1
ATOM 800 C CA . ASN A 1 102 ? -35.641 0.676 20.675 1.00 85.31 102 ASN A CA 1
ATOM 801 C C . ASN A 1 102 ? -35.102 -0.688 21.151 1.00 85.31 102 ASN A C 1
ATOM 803 O O . ASN A 1 102 ? -34.136 -1.177 20.565 1.00 85.31 102 ASN A O 1
ATOM 807 N N . ILE A 1 103 ? -35.739 -1.374 22.112 1.00 82.50 103 ILE A N 1
ATOM 808 C CA . ILE A 1 103 ? -35.357 -2.754 22.493 1.00 82.50 103 ILE A CA 1
ATOM 809 C C . ILE A 1 103 ? -35.481 -3.704 21.288 1.00 82.50 103 ILE A C 1
ATOM 811 O O . ILE A 1 103 ? -34.544 -4.449 20.983 1.00 82.50 103 ILE A O 1
ATOM 815 N N . ALA A 1 104 ? -36.607 -3.667 20.564 1.00 82.62 104 ALA A N 1
ATOM 816 C CA . ALA A 1 104 ? -36.836 -4.519 19.392 1.00 82.62 104 ALA A CA 1
ATOM 817 C C . ALA A 1 104 ? -35.848 -4.227 18.243 1.00 82.62 104 ALA A C 1
ATOM 819 O O . ALA A 1 104 ? -35.402 -5.135 17.538 1.00 82.62 104 ALA A O 1
ATOM 820 N N . ARG A 1 105 ? -35.466 -2.960 18.088 1.00 89.69 105 ARG A N 1
ATOM 821 C CA . ARG A 1 105 ? -34.504 -2.440 17.116 1.00 89.69 105 ARG A CA 1
ATOM 822 C C . ARG A 1 105 ? -33.083 -2.882 17.440 1.00 89.69 105 ARG A C 1
ATOM 824 O O . ARG A 1 105 ? -32.446 -3.486 16.584 1.00 89.69 105 ARG A O 1
ATOM 831 N N . PHE A 1 106 ? -32.620 -2.705 18.681 1.00 87.69 106 PHE A N 1
ATOM 832 C CA . PHE A 1 106 ? -31.340 -3.251 19.151 1.00 87.69 106 PHE A CA 1
ATOM 833 C C . PHE A 1 106 ? -31.284 -4.777 18.987 1.00 87.69 106 PHE A C 1
ATOM 835 O O . PHE A 1 106 ? -30.302 -5.295 18.454 1.00 87.69 106 PHE A O 1
ATOM 842 N N . ARG A 1 107 ? -32.358 -5.498 19.348 1.00 88.44 107 ARG A N 1
ATOM 843 C CA . ARG A 1 107 ? -32.477 -6.954 19.155 1.00 88.44 107 ARG A CA 1
ATOM 844 C C . ARG A 1 107 ? -32.279 -7.344 17.689 1.00 88.44 107 ARG A C 1
ATOM 846 O O . ARG A 1 107 ? -31.496 -8.245 17.384 1.00 88.44 107 ARG A O 1
ATOM 853 N N . ASN A 1 108 ? -32.978 -6.667 16.782 1.00 84.50 108 ASN A N 1
ATOM 854 C CA . ASN A 1 108 ? -32.929 -6.976 15.358 1.00 84.50 108 ASN A CA 1
ATOM 855 C C . ASN A 1 108 ? -31.598 -6.546 14.719 1.00 84.50 108 ASN A C 1
ATOM 857 O O . ASN A 1 108 ? -31.095 -7.264 13.860 1.00 84.50 108 ASN A O 1
ATOM 861 N N . CYS A 1 109 ? -30.958 -5.479 15.207 1.00 83.00 109 CYS A N 1
ATOM 862 C CA . CYS A 1 109 ? -29.578 -5.136 14.857 1.00 83.00 109 CYS A CA 1
ATOM 863 C C . CYS A 1 109 ? -28.577 -6.207 15.323 1.00 83.00 109 CYS A C 1
ATOM 865 O O . CYS A 1 109 ? -27.716 -6.598 14.538 1.00 83.00 109 CYS A O 1
ATOM 867 N N . CYS A 1 110 ? -28.703 -6.746 16.544 1.00 83.06 110 CYS A N 1
ATOM 868 C CA . CYS A 1 110 ? -27.882 -7.875 17.002 1.00 83.06 110 CYS A CA 1
ATOM 869 C C . CYS A 1 110 ? -28.042 -9.106 16.097 1.00 83.06 110 CYS A C 1
ATOM 871 O O . CYS A 1 110 ? -27.038 -9.687 15.688 1.00 83.06 110 CYS A O 1
ATOM 873 N N . CYS A 1 111 ? -29.281 -9.467 15.741 1.00 79.69 111 CYS A N 1
ATOM 874 C CA . CYS A 1 111 ? -29.557 -10.584 14.830 1.00 79.69 111 CYS A CA 1
ATOM 875 C C . CYS A 1 111 ? -28.956 -10.337 13.434 1.00 79.69 111 CYS A C 1
ATOM 877 O O . CYS A 1 111 ? -28.237 -11.188 12.917 1.00 79.69 111 CYS A O 1
ATOM 879 N N . LEU A 1 112 ? -29.172 -9.149 12.857 1.00 77.50 112 LEU A N 1
ATOM 880 C CA . LEU A 1 112 ? -28.661 -8.778 11.535 1.00 77.50 112 LEU A CA 1
ATOM 881 C C . LEU A 1 112 ? -27.123 -8.778 11.486 1.00 77.50 112 LEU A C 1
ATOM 883 O O . LEU A 1 112 ? -26.537 -9.278 10.526 1.00 77.50 112 LEU A O 1
ATOM 887 N N . LEU A 1 113 ? -26.456 -8.250 12.515 1.00 76.19 113 LEU A N 1
ATOM 888 C CA . LEU A 1 113 ? -24.994 -8.288 12.624 1.00 76.19 113 LEU A CA 1
ATOM 889 C C . LEU A 1 113 ? -24.482 -9.730 12.763 1.00 76.19 113 LEU A C 1
ATOM 891 O O . LEU A 1 113 ? -23.498 -10.084 12.115 1.00 76.19 113 LEU A O 1
ATOM 895 N N . ALA A 1 114 ? -25.169 -10.574 13.542 1.00 75.56 114 ALA A N 1
ATOM 896 C CA . ALA A 1 114 ? -24.795 -11.972 13.743 1.00 75.56 114 ALA A CA 1
ATOM 897 C C . ALA A 1 114 ? -24.959 -12.832 12.478 1.00 75.56 114 ALA A C 1
ATOM 899 O O . ALA A 1 114 ? -24.033 -13.559 12.117 1.00 75.56 114 ALA A O 1
ATOM 900 N N . GLU A 1 115 ? -26.085 -12.706 11.764 1.00 73.31 115 GLU A N 1
ATOM 901 C CA . GLU A 1 115 ? -26.318 -13.373 10.471 1.00 73.31 115 GLU A CA 1
ATOM 902 C C . GLU A 1 115 ? -25.219 -13.042 9.451 1.00 73.31 115 GLU A C 1
ATOM 904 O O . GLU A 1 115 ? -24.759 -13.913 8.712 1.00 73.31 115 GLU A O 1
ATOM 909 N N . ASN A 1 116 ? -24.760 -11.787 9.450 1.00 62.09 116 ASN A N 1
ATOM 910 C CA . ASN A 1 116 ? -23.716 -11.294 8.555 1.00 62.09 116 ASN A CA 1
ATOM 911 C C . ASN A 1 116 ? -22.295 -11.390 9.153 1.00 62.09 116 ASN A C 1
ATOM 913 O O . ASN A 1 116 ? -21.357 -10.814 8.605 1.00 62.09 116 ASN A O 1
ATOM 917 N N . LYS A 1 117 ? -22.117 -12.141 10.254 1.00 73.62 117 LYS A N 1
ATOM 918 C CA . LYS A 1 117 ? -20.824 -12.438 10.910 1.00 73.62 117 LYS A CA 1
ATOM 919 C C . LYS A 1 117 ? -20.014 -11.201 11.336 1.00 73.62 117 LYS A C 1
ATOM 921 O O . LYS A 1 117 ? -18.789 -11.260 11.443 1.00 73.62 117 LYS A O 1
ATOM 926 N N . VAL A 1 118 ? -20.681 -10.079 11.601 1.00 66.38 118 VAL A N 1
ATOM 927 C CA . VAL A 1 118 ? -20.039 -8.840 12.053 1.00 66.38 118 VAL A CA 1
ATOM 928 C C . VAL A 1 118 ? -19.768 -8.917 13.556 1.00 66.38 118 VAL A C 1
ATOM 930 O O . VAL A 1 118 ? -20.643 -9.280 14.339 1.00 66.38 118 VAL A O 1
ATOM 933 N N . MET A 1 119 ? -18.557 -8.535 13.974 1.00 72.12 119 MET A N 1
ATOM 934 C CA . MET A 1 119 ? -18.173 -8.520 15.390 1.00 72.12 119 MET A CA 1
ATOM 935 C C . MET A 1 119 ? -19.059 -7.565 16.203 1.00 72.12 119 MET A C 1
ATOM 937 O O . MET A 1 119 ? -19.104 -6.360 15.939 1.00 72.12 119 MET A O 1
ATOM 941 N N . LEU A 1 120 ? -19.704 -8.096 17.236 1.00 80.88 120 LEU A N 1
ATOM 942 C CA . LEU A 1 120 ? -20.634 -7.409 18.125 1.00 80.88 120 LEU A CA 1
ATOM 943 C C . LEU A 1 120 ? -19.904 -6.778 19.318 1.00 80.88 120 LEU A C 1
ATOM 945 O O . LEU A 1 120 ? -19.193 -7.447 20.070 1.00 80.88 120 LEU A O 1
ATOM 949 N N . PHE A 1 121 ? -20.070 -5.461 19.445 1.00 84.25 121 PHE A N 1
ATOM 950 C CA . PHE A 1 121 ? -19.692 -4.617 20.580 1.00 84.25 121 PHE A CA 1
ATOM 951 C C . PHE A 1 121 ? -20.399 -3.259 20.449 1.00 84.25 121 PHE A C 1
ATOM 953 O O . PHE A 1 121 ? -20.897 -2.932 19.373 1.00 84.25 121 PHE A O 1
ATOM 960 N N . GLU A 1 122 ? -20.374 -2.454 21.515 1.00 86.75 122 GLU A N 1
ATOM 961 C CA . GLU A 1 122 ? -20.835 -1.053 21.597 1.00 86.75 122 GLU A CA 1
ATOM 962 C C . GLU A 1 122 ? -21.003 -0.336 20.242 1.00 86.75 122 GLU A C 1
ATOM 964 O O . GLU A 1 122 ? -22.123 -0.066 19.818 1.00 86.75 122 GLU A O 1
ATOM 969 N N . LYS A 1 123 ? -19.897 -0.062 19.533 1.00 79.38 123 LYS A N 1
ATOM 970 C CA . LYS A 1 123 ? -19.912 0.786 18.331 1.00 79.38 123 LYS A CA 1
ATOM 971 C C . LYS A 1 123 ? -20.480 0.107 17.089 1.00 79.38 123 LYS A C 1
ATOM 973 O O . LYS A 1 123 ? -21.067 0.801 16.269 1.00 79.38 123 LYS A O 1
ATOM 978 N N . SER A 1 124 ? -20.317 -1.208 16.917 1.00 75.44 124 SER A N 1
ATOM 979 C CA . SER A 1 124 ? -20.939 -1.897 15.774 1.00 75.44 124 SER A CA 1
ATOM 980 C C . SER A 1 124 ? -22.450 -2.007 15.958 1.00 75.44 124 SER A C 1
ATOM 982 O O . SER A 1 124 ? -23.191 -1.818 14.996 1.00 75.44 124 SER A O 1
ATOM 984 N N . LEU A 1 125 ? -22.906 -2.217 17.197 1.00 84.06 125 LEU A N 1
ATOM 985 C CA . LEU A 1 125 ? -24.326 -2.223 17.532 1.00 84.06 125 LEU A CA 1
ATOM 986 C C . LEU A 1 125 ? -24.948 -0.819 17.448 1.00 84.06 125 LEU A C 1
ATOM 988 O O . LEU A 1 125 ? -26.031 -0.684 16.886 1.00 84.06 125 LEU A O 1
ATOM 992 N N . TRP A 1 126 ? -24.249 0.224 17.913 1.00 87.06 126 TRP A N 1
ATOM 993 C CA . TRP A 1 126 ? -24.708 1.613 17.789 1.00 87.06 126 TRP A CA 1
ATOM 994 C C . TRP A 1 126 ? -24.815 2.075 16.333 1.00 87.06 126 TRP A C 1
ATOM 996 O O . TRP A 1 126 ? -25.857 2.584 15.936 1.00 87.06 126 TRP A O 1
ATOM 1006 N N . LEU A 1 127 ? -23.796 1.821 15.502 1.00 64.31 127 LEU A N 1
ATOM 1007 C CA . LEU A 1 127 ? -23.850 2.157 14.074 1.00 64.31 127 LEU A CA 1
ATOM 1008 C C . LEU A 1 127 ? -24.988 1.411 13.357 1.00 64.31 127 LEU A C 1
ATOM 1010 O O . LEU A 1 127 ? -25.674 1.993 12.520 1.00 64.31 127 LEU A O 1
ATOM 1014 N N . ALA A 1 128 ? -25.230 0.140 13.699 1.00 72.19 128 ALA A N 1
ATOM 1015 C CA . ALA A 1 128 ? -26.375 -0.601 13.171 1.00 72.19 128 ALA A CA 1
ATOM 1016 C C . ALA A 1 128 ? -27.713 -0.002 13.639 1.00 72.19 128 ALA A C 1
ATOM 1018 O O . ALA A 1 128 ? -28.627 0.137 12.830 1.00 72.19 128 ALA A O 1
ATOM 1019 N N . TYR A 1 129 ? -27.820 0.401 14.911 1.00 83.81 129 TYR A N 1
ATOM 1020 C CA . TYR A 1 129 ? -28.983 1.108 15.449 1.00 83.81 129 TYR A CA 1
ATOM 1021 C C . TYR A 1 129 ? -29.239 2.432 14.711 1.00 83.81 129 TYR A C 1
ATOM 1023 O O . TYR A 1 129 ? -30.337 2.603 14.185 1.00 83.81 129 TYR A O 1
ATOM 1031 N N . GLU A 1 130 ? -28.239 3.310 14.571 1.00 80.75 130 GLU A N 1
ATOM 1032 C CA . GLU A 1 130 ? -28.357 4.587 13.847 1.00 80.75 130 GLU A CA 1
ATOM 1033 C C . GLU A 1 130 ? -28.828 4.385 12.400 1.00 80.75 130 GLU A C 1
ATOM 1035 O O . GLU A 1 130 ? -29.774 5.034 11.956 1.00 80.75 130 GLU A O 1
ATOM 1040 N N . GLN A 1 131 ? -28.221 3.441 11.670 1.00 71.69 131 GLN A N 1
ATOM 1041 C CA . GLN A 1 131 ? -28.628 3.122 10.296 1.00 71.69 131 GLN A CA 1
ATOM 1042 C C . GLN A 1 131 ? -30.019 2.474 10.220 1.00 71.69 131 GLN A C 1
ATOM 1044 O O . GLN A 1 131 ? -30.713 2.618 9.212 1.00 71.69 131 GLN A O 1
ATOM 1049 N N . SER A 1 132 ? -30.459 1.785 11.279 1.00 79.38 132 SER A N 1
ATOM 1050 C CA . SER A 1 132 ? -31.796 1.192 11.330 1.00 79.38 132 SER A CA 1
ATOM 1051 C C . SER A 1 132 ? -32.914 2.230 11.434 1.00 79.38 132 SER A C 1
ATOM 1053 O O . SER A 1 132 ? -34.035 1.913 11.051 1.00 79.38 132 SER A O 1
ATOM 1055 N N . LEU A 1 133 ? -32.645 3.452 11.924 1.00 80.69 133 LEU A N 1
ATOM 1056 C CA . LEU A 1 133 ? -33.666 4.490 12.161 1.00 80.69 133 LEU A CA 1
ATOM 1057 C C . LEU A 1 133 ? -34.418 4.916 10.885 1.00 80.69 133 LEU A C 1
ATOM 1059 O O . LEU A 1 133 ? -35.506 5.478 10.974 1.00 80.69 133 LEU A O 1
ATOM 1063 N N . ALA A 1 134 ? -33.879 4.607 9.702 1.00 73.19 134 ALA A N 1
ATOM 1064 C CA . ALA A 1 134 ? -34.560 4.772 8.417 1.00 73.19 134 ALA A CA 1
ATOM 1065 C C . ALA A 1 134 ? -35.686 3.739 8.150 1.00 73.19 134 ALA A C 1
ATOM 1067 O O . ALA A 1 134 ? -36.402 3.873 7.160 1.00 73.19 134 ALA A O 1
ATOM 1068 N N . TYR A 1 135 ? -35.845 2.726 9.011 1.00 76.75 135 TYR A N 1
ATOM 1069 C CA . TYR A 1 135 ? -36.779 1.598 8.885 1.00 76.75 135 TYR A CA 1
ATOM 1070 C C . TYR A 1 135 ? -37.531 1.367 10.214 1.00 76.75 135 TYR A C 1
ATOM 1072 O O . TYR A 1 135 ? -37.035 1.721 11.293 1.00 76.75 135 TYR A O 1
ATOM 1080 N N . LYS A 1 136 ? -38.707 0.723 10.197 1.00 78.69 136 LYS A N 1
ATOM 1081 C CA . LYS A 1 136 ? -39.342 0.249 11.445 1.00 78.69 136 LYS A CA 1
ATOM 1082 C C . LYS A 1 136 ? -38.574 -0.934 12.028 1.00 78.69 136 LYS A C 1
ATOM 1084 O O . LYS A 1 136 ? -38.025 -1.745 11.284 1.00 78.69 136 LYS A O 1
ATOM 1089 N N . ALA A 1 137 ? -38.620 -1.108 13.351 1.00 73.50 137 ALA A N 1
ATOM 1090 C CA . ALA A 1 137 ? -37.891 -2.182 14.024 1.00 73.50 137 ALA A CA 1
ATOM 1091 C C . ALA A 1 137 ? -38.186 -3.585 13.450 1.00 73.50 137 ALA A C 1
ATOM 1093 O O . ALA A 1 137 ? -37.264 -4.383 13.294 1.00 73.50 137 ALA A O 1
ATOM 1094 N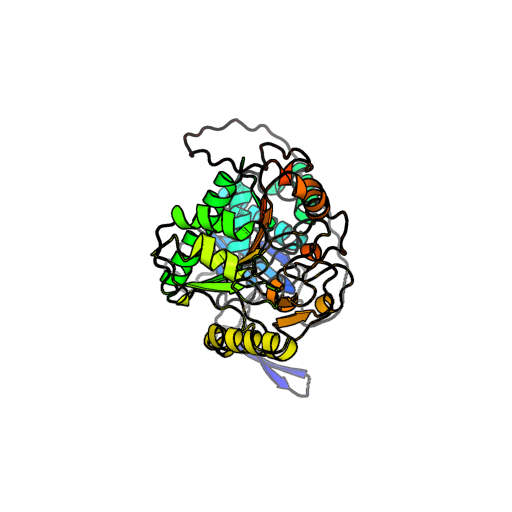 N . HIS A 1 138 ? -39.437 -3.889 13.077 1.00 72.25 138 HIS A N 1
ATOM 1095 C CA . HIS A 1 138 ? -39.816 -5.196 12.514 1.00 72.25 138 HIS A CA 1
ATOM 1096 C C . HIS A 1 138 ? -39.421 -5.405 11.037 1.00 72.25 138 HIS A C 1
ATOM 1098 O O . HIS A 1 138 ? -39.298 -6.548 10.593 1.00 72.25 138 HIS A O 1
ATOM 1104 N N . GLU A 1 139 ? -39.181 -4.328 10.284 1.00 71.00 139 GLU A N 1
ATOM 1105 C CA . GLU A 1 139 ? -38.770 -4.387 8.872 1.00 71.00 139 GLU A CA 1
ATOM 1106 C C . GLU A 1 139 ? -37.291 -4.817 8.743 1.00 71.00 139 GLU A C 1
ATOM 1108 O O . GLU A 1 139 ? -36.930 -5.495 7.785 1.00 71.00 139 GLU A O 1
ATOM 1113 N N . ILE A 1 140 ? -36.451 -4.533 9.752 1.00 70.06 140 ILE A N 1
ATOM 1114 C CA . ILE A 1 140 ? -34.985 -4.766 9.771 1.00 70.06 140 ILE A CA 1
ATOM 1115 C C . ILE A 1 140 ? -34.562 -6.183 9.329 1.00 70.06 140 ILE A C 1
ATOM 1117 O O . ILE A 1 140 ? -33.507 -6.341 8.715 1.00 70.06 140 ILE A O 1
ATOM 1121 N N . LEU A 1 141 ? -35.359 -7.214 9.632 1.00 65.50 141 LEU A N 1
ATOM 1122 C CA . LEU A 1 141 ? -35.063 -8.616 9.287 1.00 65.50 141 LEU A CA 1
ATOM 1123 C C . LEU A 1 141 ? -35.863 -9.141 8.077 1.00 65.50 141 LEU A C 1
ATOM 1125 O O . LEU A 1 141 ? -35.574 -10.228 7.573 1.00 65.50 141 LEU A O 1
ATOM 1129 N N . THR A 1 142 ? -36.876 -8.403 7.617 1.00 52.84 142 THR A N 1
ATOM 1130 C CA . THR A 1 142 ? -37.918 -8.903 6.700 1.00 52.84 142 THR A CA 1
ATOM 1131 C C . THR A 1 142 ? -37.999 -8.153 5.370 1.00 52.84 142 THR A C 1
ATOM 1133 O O . THR A 1 142 ? -38.471 -8.728 4.392 1.00 52.84 142 THR A O 1
ATOM 1136 N N . GLU A 1 143 ? -37.518 -6.909 5.293 1.00 52.66 143 GLU A N 1
ATOM 1137 C CA . GLU A 1 143 ? -37.683 -6.048 4.115 1.00 52.66 143 GLU A CA 1
ATOM 1138 C C . GLU A 1 143 ? -36.895 -6.590 2.887 1.00 52.66 143 GLU A C 1
ATOM 1140 O O . GLU A 1 143 ? -35.672 -6.771 2.969 1.00 52.66 143 GLU A O 1
ATOM 1145 N N . PRO A 1 144 ? -37.536 -6.858 1.727 1.00 42.53 144 PRO A N 1
ATOM 1146 C CA . PRO A 1 144 ? -36.868 -7.414 0.542 1.00 42.53 144 PRO A CA 1
ATOM 1147 C C . PRO A 1 144 ? -35.717 -6.572 -0.032 1.00 42.53 144 PRO A C 1
ATOM 1149 O O . PRO A 1 144 ? -34.828 -7.110 -0.691 1.00 42.53 144 PRO A O 1
ATOM 1152 N N . ASN A 1 145 ? -35.689 -5.264 0.212 1.00 43.00 145 ASN A N 1
ATOM 1153 C CA . ASN A 1 145 ? -34.593 -4.367 -0.147 1.00 43.00 145 ASN A CA 1
ATOM 1154 C C . ASN A 1 145 ? -33.405 -4.524 0.815 1.00 43.00 145 ASN A C 1
ATOM 1156 O O . ASN A 1 145 ? -32.258 -4.486 0.369 1.00 43.00 145 ASN A O 1
ATOM 1160 N N . ILE A 1 146 ? -33.651 -4.826 2.097 1.00 44.19 146 ILE A N 1
ATOM 1161 C CA . ILE A 1 146 ? -32.601 -5.297 3.017 1.00 44.19 146 ILE A CA 1
ATOM 1162 C C . ILE A 1 146 ? -32.126 -6.698 2.589 1.00 44.19 146 ILE A C 1
ATOM 1164 O O . ILE A 1 146 ? -30.933 -6.986 2.656 1.00 44.19 146 ILE A O 1
ATOM 1168 N N . GLN A 1 147 ? -33.000 -7.545 2.030 1.00 37.44 147 GLN A N 1
ATOM 1169 C CA . GLN A 1 147 ? -32.592 -8.829 1.437 1.00 37.44 147 GLN A CA 1
ATOM 1170 C C . GLN A 1 147 ? -31.847 -8.692 0.091 1.00 37.44 147 GLN A C 1
ATOM 1172 O O . GLN A 1 147 ? -31.000 -9.530 -0.217 1.00 37.44 147 GLN A O 1
ATOM 1177 N N . LYS A 1 148 ? -32.050 -7.612 -0.678 1.00 37.09 148 LYS A N 1
ATOM 1178 C CA . LYS A 1 148 ? -31.158 -7.245 -1.797 1.00 37.09 148 LYS A CA 1
ATOM 1179 C C . LYS A 1 148 ? -29.804 -6.755 -1.285 1.00 37.09 148 LYS A C 1
ATOM 1181 O O . LYS A 1 148 ? -28.784 -7.288 -1.723 1.00 37.09 148 LYS A O 1
ATOM 1186 N N . LYS A 1 149 ? -29.783 -5.888 -0.263 1.00 40.28 149 LYS A N 1
ATOM 1187 C CA . LYS A 1 149 ? -28.549 -5.567 0.477 1.00 40.28 149 LYS A CA 1
ATOM 1188 C C . LYS A 1 149 ? -27.883 -6.811 1.067 1.00 40.28 149 LYS A C 1
ATOM 1190 O O . LYS A 1 149 ? -26.671 -6.839 1.177 1.00 40.28 149 LYS A O 1
ATOM 1195 N N . LYS A 1 150 ? -28.610 -7.892 1.364 1.00 32.81 150 LYS A N 1
ATOM 1196 C CA . LYS A 1 150 ? -28.029 -9.170 1.818 1.00 32.81 150 LYS A CA 1
ATOM 1197 C C . LYS A 1 150 ? -27.131 -9.836 0.761 1.00 32.81 150 LYS A C 1
ATOM 1199 O O . LYS A 1 150 ? -26.249 -10.592 1.145 1.00 32.81 150 LYS A O 1
ATOM 1204 N N . LYS A 1 151 ? -27.261 -9.502 -0.537 1.00 29.23 151 LYS A N 1
ATOM 1205 C CA . LYS A 1 151 ? -26.255 -9.837 -1.571 1.00 29.23 151 LYS A CA 1
ATOM 1206 C C . LYS A 1 151 ? -25.050 -8.889 -1.570 1.00 29.23 151 LYS A C 1
ATOM 1208 O O . LYS A 1 151 ? -23.931 -9.360 -1.734 1.00 29.23 151 LYS A O 1
ATOM 1213 N N . GLU A 1 152 ? -25.239 -7.595 -1.324 1.00 32.00 152 GLU A N 1
ATOM 1214 C CA . GLU A 1 152 ? -24.129 -6.641 -1.128 1.00 32.00 152 GLU A CA 1
ATOM 1215 C C . GLU A 1 152 ? -23.311 -6.998 0.130 1.00 32.00 152 GLU A C 1
ATOM 1217 O O . GLU A 1 152 ? -22.085 -7.045 0.095 1.00 32.00 152 GLU A O 1
ATOM 1222 N N . ILE A 1 153 ? -23.974 -7.382 1.222 1.00 33.00 153 ILE A N 1
ATOM 1223 C CA . ILE A 1 153 ? -23.346 -7.854 2.464 1.00 33.00 153 ILE A CA 1
ATOM 1224 C C . ILE A 1 153 ? -22.757 -9.272 2.291 1.00 33.00 153 ILE A C 1
ATOM 1226 O O . ILE A 1 153 ? -21.827 -9.640 3.004 1.00 33.00 153 ILE A O 1
ATOM 1230 N N . GLN A 1 154 ? -23.165 -10.031 1.266 1.00 28.84 154 GLN A N 1
ATOM 1231 C CA . GLN A 1 154 ? -22.459 -11.251 0.846 1.00 28.84 154 GLN A CA 1
ATOM 1232 C C . GLN A 1 154 ? -21.087 -10.948 0.203 1.00 28.84 154 GLN A C 1
ATOM 1234 O O . GLN A 1 154 ? -20.203 -11.802 0.225 1.00 28.84 154 GLN A O 1
ATOM 1239 N N . VAL A 1 155 ? -20.860 -9.717 -0.284 1.00 31.41 155 VAL A N 1
ATOM 1240 C CA . VAL A 1 155 ? -19.516 -9.175 -0.591 1.00 31.41 155 VAL A CA 1
ATOM 1241 C C . VAL A 1 155 ? -18.798 -8.711 0.694 1.00 31.41 155 VAL A C 1
ATOM 1243 O O . VAL A 1 155 ? -17.571 -8.663 0.748 1.00 31.41 155 VAL A O 1
ATOM 1246 N N . GLY A 1 156 ? -19.558 -8.437 1.757 1.00 28.92 156 GLY A N 1
ATOM 1247 C CA . GLY A 1 156 ? -19.140 -7.896 3.056 1.00 28.92 156 GLY A CA 1
ATOM 1248 C C . GLY A 1 156 ? -18.366 -8.830 3.995 1.00 28.92 156 GLY A C 1
ATOM 1249 O O . GLY A 1 156 ? -18.098 -8.439 5.126 1.00 28.92 156 GLY A O 1
ATOM 1250 N N . THR A 1 157 ? -17.912 -10.011 3.548 1.00 28.97 157 THR A N 1
ATOM 1251 C CA . THR A 1 157 ? -16.803 -10.730 4.232 1.00 28.97 157 THR A CA 1
ATOM 1252 C C . THR A 1 157 ? -15.430 -10.179 3.801 1.00 28.97 157 THR A C 1
ATOM 1254 O O . THR A 1 157 ? -14.413 -10.868 3.828 1.00 28.97 157 THR A O 1
ATOM 1257 N N . LEU A 1 158 ? -15.389 -8.910 3.393 1.00 33.12 158 LEU A N 1
ATOM 1258 C CA . LEU A 1 158 ? -14.181 -8.107 3.337 1.00 33.12 158 LEU A CA 1
ATOM 1259 C C . LEU A 1 158 ? -14.346 -6.905 4.264 1.00 33.12 158 LEU A C 1
ATOM 1261 O O . LEU A 1 158 ? -15.297 -6.135 4.143 1.00 33.12 158 LEU A O 1
ATOM 1265 N N . VAL A 1 159 ? -13.353 -6.730 5.137 1.00 35.59 159 VAL A N 1
ATOM 1266 C CA . VAL A 1 159 ? -12.496 -5.534 5.133 1.00 35.59 159 VAL A CA 1
ATOM 1267 C C . VAL A 1 159 ? -13.093 -4.397 4.304 1.00 35.59 159 VAL A C 1
ATOM 1269 O O . VAL A 1 159 ? -12.993 -4.428 3.079 1.00 35.59 159 VAL A O 1
ATOM 1272 N N . MET A 1 160 ? -13.726 -3.427 4.970 1.00 40.69 160 MET A N 1
ATOM 1273 C CA . MET A 1 160 ? -14.506 -2.365 4.321 1.00 40.69 160 MET A CA 1
ATOM 1274 C C . MET A 1 160 ? -13.744 -1.756 3.139 1.00 40.69 160 MET A C 1
ATOM 1276 O O . MET A 1 160 ? -12.741 -1.063 3.329 1.00 40.69 160 MET A O 1
ATOM 1280 N N . ALA A 1 161 ? -14.224 -2.077 1.937 1.00 50.16 161 ALA A N 1
ATOM 1281 C CA . ALA A 1 161 ? -13.611 -1.749 0.663 1.00 50.16 161 ALA A CA 1
ATOM 1282 C C . ALA A 1 161 ? -14.367 -0.582 0.025 1.00 50.16 161 ALA A C 1
ATOM 1284 O O . ALA A 1 161 ? -15.294 -0.781 -0.760 1.00 50.16 161 ALA A O 1
ATOM 1285 N N . SER A 1 162 ? -13.992 0.641 0.392 1.00 67.69 162 SER A N 1
ATOM 1286 C CA . SER A 1 162 ? -14.569 1.843 -0.214 1.00 67.69 162 SER A CA 1
ATOM 1287 C C . SER A 1 162 ? -14.054 2.012 -1.642 1.00 67.69 162 SER A C 1
ATOM 1289 O O . SER A 1 162 ? -12.880 1.751 -1.904 1.00 67.69 162 SER A O 1
ATOM 1291 N N . ILE A 1 163 ? -14.893 2.508 -2.554 1.00 73.31 163 ILE A N 1
ATOM 1292 C CA . ILE A 1 163 ? -14.473 2.909 -3.903 1.00 73.31 163 ILE A CA 1
ATOM 1293 C C . ILE A 1 163 ? -14.781 4.395 -4.096 1.00 73.31 163 ILE A C 1
ATOM 1295 O O . ILE A 1 163 ? -15.862 4.861 -3.741 1.00 73.31 163 ILE A O 1
ATOM 1299 N N . LEU A 1 164 ? -13.823 5.142 -4.642 1.00 73.81 164 LEU A N 1
ATOM 1300 C CA . LEU A 1 164 ? -13.961 6.546 -5.016 1.00 73.81 164 LEU A CA 1
ATOM 1301 C C . LEU A 1 164 ? -13.599 6.725 -6.491 1.00 73.81 164 LEU A C 1
ATOM 1303 O O . LEU A 1 164 ? -12.578 6.207 -6.948 1.00 73.81 164 LEU A O 1
ATOM 1307 N N . PHE A 1 165 ? -14.412 7.520 -7.190 1.00 80.31 165 PHE A N 1
ATOM 1308 C CA . PHE A 1 165 ? -14.283 7.794 -8.622 1.00 80.31 165 PHE A CA 1
ATOM 1309 C C . PHE A 1 165 ? -14.068 9.287 -8.896 1.00 80.31 165 PHE A C 1
ATOM 1311 O O . PHE A 1 165 ? -15.036 10.009 -9.149 1.00 80.31 165 PHE A O 1
ATOM 1318 N N . PRO A 1 166 ? -12.833 9.806 -8.809 1.00 81.12 166 PRO A N 1
ATOM 1319 C CA . PRO A 1 166 ? -12.549 11.156 -9.268 1.00 81.12 166 PRO A CA 1
ATOM 1320 C C . PRO A 1 166 ? -12.670 11.268 -10.793 1.00 81.12 166 PRO A C 1
ATOM 1322 O O . PRO A 1 166 ? -12.421 10.312 -11.526 1.00 81.12 166 PRO A O 1
ATOM 1325 N N . GLU A 1 167 ? -13.036 12.452 -11.279 1.00 82.00 167 GLU A N 1
ATOM 1326 C CA . GLU A 1 167 ? -13.191 12.706 -12.719 1.00 82.00 167 GLU A CA 1
ATOM 1327 C C . GLU A 1 167 ? -11.879 12.513 -13.498 1.00 82.00 167 GLU A C 1
ATOM 1329 O O . GLU A 1 167 ? -11.901 11.969 -14.598 1.00 82.00 167 GLU A O 1
ATOM 1334 N N . ASP A 1 168 ? -10.741 12.919 -12.926 1.00 85.69 168 ASP A N 1
ATOM 1335 C CA . ASP A 1 168 ? -9.434 12.919 -13.586 1.00 85.69 168 ASP A CA 1
ATOM 1336 C C . ASP A 1 168 ? -8.258 12.705 -12.604 1.00 85.69 168 ASP A C 1
ATOM 1338 O O . ASP A 1 168 ? -8.433 12.495 -11.396 1.00 85.69 168 ASP A O 1
ATOM 1342 N N . ARG A 1 169 ? -7.026 12.809 -13.127 1.00 89.44 169 ARG A N 1
ATOM 1343 C CA . ARG A 1 169 ? -5.779 12.739 -12.345 1.00 89.44 169 ARG A CA 1
ATOM 1344 C C . ARG A 1 169 ? -5.694 13.794 -11.238 1.00 89.44 169 ARG A C 1
ATOM 1346 O O . ARG A 1 169 ? -5.177 13.488 -10.164 1.00 89.44 169 ARG A O 1
ATOM 1353 N N . LYS A 1 170 ? -6.230 14.996 -11.457 1.00 90.12 170 LYS A N 1
ATOM 1354 C CA . LYS A 1 170 ? -6.223 16.065 -10.450 1.00 90.12 170 LYS A CA 1
ATOM 1355 C C . LYS A 1 170 ? -7.159 15.725 -9.301 1.00 90.12 170 LYS A C 1
ATOM 1357 O O . LYS A 1 170 ? -6.805 15.878 -8.135 1.00 90.12 170 LYS A O 1
ATOM 1362 N N . GLY A 1 171 ? -8.328 15.176 -9.620 1.00 88.62 171 GLY A N 1
ATOM 1363 C CA . GLY A 1 171 ? -9.250 14.602 -8.652 1.00 88.62 171 GLY A CA 1
ATOM 1364 C C . GLY A 1 171 ? -8.620 13.463 -7.840 1.00 88.62 171 GLY A C 1
ATOM 1365 O O . GLY A 1 171 ? -8.761 13.458 -6.616 1.00 88.62 171 GLY A O 1
ATOM 1366 N N . LEU A 1 172 ? -7.883 12.542 -8.482 1.00 89.50 172 LEU A N 1
ATOM 1367 C CA . LEU A 1 172 ? -7.095 11.510 -7.784 1.00 89.50 172 LEU A CA 1
ATOM 1368 C C . LEU A 1 172 ? -6.106 12.144 -6.797 1.00 89.50 172 LEU A C 1
ATOM 1370 O O . LEU A 1 172 ? -6.115 11.799 -5.615 1.00 89.50 172 LEU A O 1
ATOM 1374 N N . ALA A 1 173 ? -5.302 13.101 -7.264 1.00 93.62 173 ALA A N 1
ATOM 1375 C CA . ALA A 1 173 ? -4.304 13.794 -6.457 1.00 93.62 173 ALA A CA 1
ATOM 1376 C C . ALA A 1 173 ? -4.924 14.549 -5.264 1.00 93.62 173 ALA A C 1
ATOM 1378 O O . ALA 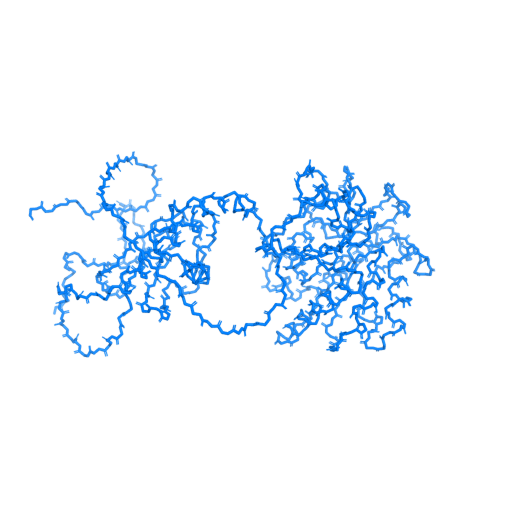A 1 173 ? -4.425 14.449 -4.145 1.00 93.62 173 ALA A O 1
ATOM 1379 N N . ILE A 1 174 ? -6.055 15.235 -5.459 1.00 90.56 174 ILE A N 1
ATOM 1380 C CA . ILE A 1 174 ? -6.776 15.954 -4.395 1.00 90.56 174 ILE A CA 1
ATOM 1381 C C . ILE A 1 174 ? -7.296 14.994 -3.315 1.00 90.56 174 ILE A C 1
ATOM 1383 O O . ILE A 1 174 ? -7.178 15.294 -2.125 1.00 90.56 174 ILE A O 1
ATOM 1387 N N . GLN A 1 175 ? -7.873 13.846 -3.690 1.00 89.94 175 GLN A N 1
ATOM 1388 C CA . GLN A 1 175 ? -8.356 12.874 -2.698 1.00 89.94 175 GLN A CA 1
ATOM 1389 C C . GLN A 1 175 ? -7.197 12.170 -1.980 1.00 89.94 175 GLN A C 1
ATOM 1391 O O . GLN A 1 175 ? -7.266 11.959 -0.768 1.00 89.94 175 GLN A O 1
ATOM 1396 N N . LEU A 1 176 ? -6.110 11.869 -2.695 1.00 93.12 176 LEU A N 1
ATOM 1397 C CA . LEU A 1 176 ? -4.908 11.283 -2.109 1.00 93.12 176 LEU A CA 1
ATOM 1398 C C . LEU A 1 176 ? -4.224 12.249 -1.129 1.00 93.12 176 LEU A C 1
ATOM 1400 O O . LEU A 1 176 ? -3.864 11.848 -0.025 1.00 93.12 176 LEU A O 1
ATOM 1404 N N . GLY A 1 177 ? -4.131 13.535 -1.479 1.00 93.19 177 GLY A N 1
ATOM 1405 C CA . GLY A 1 177 ? -3.607 14.581 -0.600 1.00 93.19 177 GLY A CA 1
ATOM 1406 C C . GLY A 1 177 ? -4.433 14.745 0.679 1.00 93.19 177 GLY A C 1
ATOM 1407 O O . GLY A 1 177 ? -3.873 14.767 1.774 1.00 93.19 177 GLY A O 1
ATOM 1408 N N . LYS A 1 178 ? -5.771 14.759 0.573 1.00 89.69 178 LYS A N 1
ATOM 1409 C CA . LYS A 1 178 ? -6.671 14.766 1.744 1.00 89.69 178 LYS A CA 1
ATOM 1410 C C . LYS A 1 178 ? -6.441 13.565 2.662 1.00 89.69 178 LYS A C 1
ATOM 1412 O O . LYS A 1 178 ? -6.389 13.744 3.876 1.00 89.69 178 LYS A O 1
ATOM 1417 N N . LEU A 1 179 ? -6.288 12.366 2.096 1.00 90.31 179 LEU A N 1
ATOM 1418 C CA . LEU A 1 179 ? -6.019 11.157 2.872 1.00 90.31 179 LEU A CA 1
ATOM 1419 C C . LEU A 1 179 ? -4.660 11.231 3.585 1.00 90.31 179 LEU A C 1
ATOM 1421 O O . LEU A 1 179 ? -4.584 10.942 4.776 1.00 90.31 179 LEU A O 1
ATOM 1425 N N . ILE A 1 180 ? -3.603 11.655 2.885 1.00 92.88 180 ILE A N 1
ATOM 1426 C CA . ILE A 1 180 ? -2.266 11.830 3.473 1.00 92.88 180 ILE A CA 1
ATOM 1427 C C . ILE A 1 180 ? -2.323 12.842 4.622 1.00 92.88 180 ILE A C 1
ATOM 1429 O O . ILE A 1 180 ? -1.850 12.539 5.713 1.00 92.88 180 ILE A O 1
ATOM 1433 N N . HIS A 1 181 ? -2.970 13.994 4.424 1.00 91.94 181 HIS A N 1
ATOM 1434 C CA . HIS A 1 181 ? -3.154 15.000 5.471 1.00 91.94 181 HIS A CA 1
ATOM 1435 C C . HIS A 1 181 ? -3.878 14.430 6.706 1.00 91.94 181 HIS A C 1
ATOM 1437 O O . HIS A 1 181 ? -3.412 14.619 7.826 1.00 91.94 181 HIS A O 1
ATOM 1443 N N . GLN A 1 182 ? -4.969 13.678 6.514 1.00 89.81 182 GLN A N 1
ATOM 1444 C CA . GLN A 1 182 ? -5.709 13.036 7.610 1.00 89.81 182 GLN A CA 1
ATOM 1445 C C . GLN A 1 182 ? -4.858 12.020 8.386 1.00 89.81 182 GLN A C 1
ATOM 1447 O O . GLN A 1 182 ? -4.876 12.026 9.616 1.00 89.81 182 GLN A O 1
ATOM 1452 N N . LEU A 1 183 ? -4.094 11.174 7.685 1.00 90.31 183 LEU A N 1
ATOM 1453 C CA . LEU A 1 183 ? -3.209 10.182 8.304 1.00 90.31 183 LEU A CA 1
ATOM 1454 C C . LEU A 1 183 ? -2.075 10.850 9.093 1.00 90.31 183 LEU A C 1
ATOM 1456 O O . LEU A 1 183 ? -1.840 10.498 10.248 1.00 90.31 183 LEU A O 1
ATOM 1460 N N . VAL A 1 184 ? -1.400 11.837 8.494 1.00 91.38 184 VAL A N 1
ATOM 1461 C CA . VAL A 1 184 ? -0.300 12.575 9.134 1.00 91.38 184 VAL A CA 1
ATOM 1462 C C . VAL A 1 184 ? -0.791 13.320 10.374 1.00 91.38 184 VAL A C 1
ATOM 1464 O O . VAL A 1 184 ? -0.182 13.187 11.434 1.00 91.38 184 VAL A O 1
ATOM 1467 N N . GLU A 1 185 ? -1.920 14.028 10.296 1.00 89.75 185 GLU A N 1
ATOM 1468 C CA . GLU A 1 185 ? -2.477 14.743 11.449 1.00 89.75 185 GLU A CA 1
ATOM 1469 C C . GLU A 1 185 ? -2.967 13.796 12.553 1.00 89.75 185 GLU A C 1
ATOM 1471 O O . GLU A 1 185 ? -2.715 14.061 13.730 1.00 89.75 185 GLU A O 1
ATOM 1476 N N . GLN A 1 186 ? -3.579 12.652 12.213 1.00 87.19 186 GLN A N 1
ATOM 1477 C CA . GLN A 1 186 ? -3.931 11.638 13.213 1.00 87.19 186 GLN A CA 1
ATOM 1478 C C . GLN A 1 186 ? -2.678 11.130 13.947 1.00 87.19 186 GLN A C 1
ATOM 1480 O O . GLN A 1 186 ? -2.652 11.107 15.178 1.00 87.19 186 GLN A O 1
ATOM 1485 N N . LYS A 1 187 ? -1.617 10.768 13.216 1.00 88.62 187 LYS A N 1
ATOM 1486 C CA . LYS A 1 187 ? -0.369 10.248 13.804 1.00 88.62 187 LYS A CA 1
ATOM 1487 C C . LYS A 1 187 ? 0.364 11.303 14.633 1.00 88.62 187 LYS A C 1
ATOM 1489 O O . LYS A 1 187 ? 0.832 11.001 15.730 1.00 88.62 187 LYS A O 1
ATOM 1494 N N . ARG A 1 188 ? 0.352 12.562 14.181 1.00 87.19 188 ARG A N 1
ATOM 1495 C CA . ARG A 1 188 ? 0.863 13.723 14.926 1.00 87.19 188 ARG A CA 1
ATOM 1496 C C . ARG A 1 188 ? 0.130 13.920 16.259 1.00 87.19 188 ARG A C 1
ATOM 1498 O O . ARG A 1 188 ? 0.780 14.205 17.264 1.00 87.19 188 ARG A O 1
ATOM 1505 N N . LEU A 1 189 ? -1.193 13.729 16.295 1.00 86.56 189 LEU A N 1
ATOM 1506 C CA . LEU A 1 189 ? -1.992 13.762 17.530 1.00 86.56 189 LEU A CA 1
ATOM 1507 C C . LEU A 1 189 ? -1.725 12.548 18.440 1.00 86.56 189 LEU A C 1
ATOM 1509 O O . LEU A 1 189 ? -1.654 12.708 19.658 1.00 86.56 189 LEU A O 1
ATOM 1513 N N . GLU A 1 190 ? -1.497 11.362 17.866 1.00 86.06 190 GLU A N 1
ATOM 1514 C CA . GLU A 1 190 ? -1.032 10.165 18.590 1.00 86.06 190 GLU A CA 1
ATOM 1515 C C . GLU A 1 190 ? 0.420 10.287 19.111 1.00 86.06 190 GLU A C 1
ATOM 1517 O O . GLU A 1 190 ? 0.860 9.433 19.880 1.00 86.06 190 GLU A O 1
ATOM 1522 N N . LYS A 1 191 ? 1.164 11.334 18.712 1.00 83.12 191 LYS A N 1
ATOM 1523 C CA . LYS A 1 191 ? 2.618 11.513 18.922 1.00 83.12 191 LYS A CA 1
ATOM 1524 C C . LYS A 1 191 ? 3.475 10.373 18.347 1.00 83.12 191 LYS A C 1
ATOM 1526 O O . LYS A 1 191 ? 4.555 10.085 18.858 1.00 83.12 191 LYS A O 1
ATOM 1531 N N . ASN A 1 192 ? 2.997 9.751 17.272 1.00 86.75 192 ASN A N 1
ATOM 1532 C CA . ASN A 1 192 ? 3.679 8.691 16.535 1.00 86.75 192 ASN A CA 1
ATOM 1533 C C . ASN A 1 192 ? 4.180 9.203 15.175 1.00 86.75 192 ASN A C 1
ATOM 1535 O O . ASN A 1 192 ? 3.688 10.202 14.648 1.00 86.75 192 ASN A O 1
ATOM 1539 N N . TYR A 1 193 ? 5.117 8.469 14.573 1.00 92.06 193 TYR A N 1
ATOM 1540 C CA . TYR A 1 193 ? 5.402 8.611 13.146 1.00 92.06 193 TYR A CA 1
ATOM 1541 C C . TYR A 1 193 ? 4.224 8.086 12.310 1.00 92.06 193 TYR A C 1
ATOM 1543 O O . TYR A 1 193 ? 3.540 7.149 12.721 1.00 92.06 193 TYR A O 1
ATOM 1551 N N . CYS A 1 194 ? 4.016 8.674 11.133 1.00 95.88 194 CYS A N 1
ATOM 1552 C CA . CYS A 1 194 ? 3.139 8.150 10.086 1.00 95.88 194 CYS A CA 1
ATOM 1553 C C . CYS A 1 194 ? 3.987 7.405 9.052 1.00 95.88 194 CYS A C 1
ATOM 1555 O O . CYS A 1 194 ? 4.918 8.005 8.507 1.00 95.88 194 CYS A O 1
ATOM 1557 N N . VAL A 1 195 ? 3.684 6.134 8.765 1.00 98.12 195 VAL A N 1
ATOM 1558 C CA . VAL A 1 195 ? 4.428 5.355 7.756 1.00 98.12 195 VAL A CA 1
ATOM 1559 C C . VAL A 1 195 ? 3.565 5.071 6.525 1.00 98.12 195 VAL A C 1
ATOM 1561 O O . VAL A 1 195 ? 2.542 4.388 6.610 1.00 98.12 195 VAL A O 1
ATOM 1564 N N . ILE A 1 196 ? 4.000 5.585 5.370 1.00 98.50 196 ILE A N 1
ATOM 1565 C CA . ILE A 1 196 ? 3.283 5.521 4.090 1.00 98.50 196 ILE A CA 1
ATOM 1566 C C . ILE A 1 196 ? 4.137 4.780 3.053 1.00 98.50 196 ILE A C 1
ATOM 1568 O O . ILE A 1 196 ? 5.207 5.246 2.665 1.00 98.50 196 ILE A O 1
ATOM 1572 N N . GLY A 1 197 ? 3.652 3.637 2.573 1.00 98.56 197 GLY A N 1
ATOM 1573 C CA . GLY A 1 197 ? 4.264 2.890 1.475 1.00 98.56 197 GLY A CA 1
ATOM 1574 C C . GLY A 1 197 ? 3.897 3.449 0.102 1.00 98.56 197 GLY A C 1
ATOM 1575 O O . GLY A 1 197 ? 2.744 3.793 -0.146 1.00 98.56 197 GLY A O 1
ATOM 1576 N N . LEU A 1 198 ? 4.879 3.508 -0.795 1.00 98.56 198 LEU A N 1
ATOM 1577 C CA . LEU A 1 198 ? 4.794 4.083 -2.136 1.00 98.56 198 LEU A CA 1
ATOM 1578 C C . LEU A 1 198 ? 5.078 3.033 -3.218 1.00 98.56 198 LEU A C 1
ATOM 1580 O O . LEU A 1 198 ? 5.987 2.219 -3.072 1.00 98.56 198 LEU A O 1
ATOM 1584 N N . SER A 1 199 ? 4.330 3.077 -4.319 1.00 97.62 199 SER A N 1
ATOM 1585 C CA . SER A 1 199 ? 4.607 2.298 -5.537 1.00 97.62 199 SER A CA 1
ATOM 1586 C C . SER A 1 199 ? 5.320 3.142 -6.596 1.00 97.62 199 SER A C 1
ATOM 1588 O O . SER A 1 199 ? 5.303 4.369 -6.538 1.00 97.62 199 SER A O 1
ATOM 1590 N N . GLY A 1 200 ? 5.879 2.487 -7.614 1.00 95.19 200 GLY A N 1
ATOM 1591 C CA . GLY A 1 200 ? 6.369 3.142 -8.829 1.00 95.19 200 GLY A CA 1
ATOM 1592 C C . GLY A 1 200 ? 5.289 3.519 -9.855 1.00 95.19 200 GLY A C 1
ATOM 1593 O O . GLY A 1 200 ? 4.106 3.700 -9.553 1.00 95.19 200 GLY A O 1
ATOM 1594 N N . GLY A 1 201 ? 5.702 3.591 -11.124 1.00 91.94 201 GLY A N 1
ATOM 1595 C CA . GLY A 1 201 ? 4.809 3.821 -12.264 1.00 91.94 201 GLY A CA 1
ATOM 1596 C C . GLY A 1 201 ? 4.311 5.265 -12.335 1.00 91.94 201 GLY A C 1
ATOM 1597 O O . GLY A 1 201 ? 5.112 6.187 -12.369 1.00 91.94 201 GLY A O 1
ATOM 1598 N N . SER A 1 202 ? 2.990 5.469 -12.363 1.00 92.25 202 SER A N 1
ATOM 1599 C CA . SER A 1 202 ? 2.371 6.806 -12.378 1.00 92.25 202 SER A CA 1
ATOM 1600 C C . SER A 1 202 ? 2.189 7.428 -10.986 1.00 92.25 202 SER A C 1
ATOM 1602 O O . SER A 1 202 ? 1.726 8.562 -10.881 1.00 92.25 202 SER A O 1
ATOM 1604 N N . MET A 1 203 ? 2.503 6.697 -9.910 1.00 95.50 203 MET A N 1
ATOM 1605 C CA . MET A 1 203 ? 2.341 7.187 -8.537 1.00 95.50 203 MET A CA 1
ATOM 1606 C C . MET A 1 203 ? 3.224 8.410 -8.203 1.00 95.50 203 MET A C 1
ATOM 1608 O O . MET A 1 203 ? 2.697 9.311 -7.550 1.00 95.50 203 MET A O 1
ATOM 1612 N N . PRO A 1 204 ? 4.494 8.532 -8.660 1.00 96.69 204 PRO A N 1
ATOM 1613 C CA . PRO A 1 204 ? 5.310 9.724 -8.408 1.00 96.69 204 PRO A CA 1
ATOM 1614 C C . PRO A 1 204 ? 4.662 11.012 -8.929 1.00 96.69 204 PRO A C 1
ATOM 1616 O O . PRO A 1 204 ? 4.680 12.024 -8.237 1.00 96.69 204 PRO A O 1
ATOM 1619 N N . ASP A 1 205 ? 4.035 10.974 -10.110 1.00 95.38 205 ASP A N 1
ATOM 1620 C CA . ASP A 1 205 ? 3.353 12.131 -10.706 1.00 95.38 205 ASP A CA 1
ATOM 1621 C C . ASP A 1 205 ? 2.070 12.509 -9.948 1.00 95.38 205 ASP A C 1
ATOM 1623 O O . ASP A 1 205 ? 1.830 13.688 -9.686 1.00 95.38 205 ASP A O 1
ATOM 1627 N N . ILE A 1 206 ? 1.267 11.517 -9.540 1.00 95.38 206 ILE A N 1
ATOM 1628 C CA . ILE A 1 206 ? 0.052 11.747 -8.736 1.00 95.38 206 ILE A CA 1
ATOM 1629 C C . ILE A 1 206 ? 0.429 12.293 -7.350 1.00 95.38 206 ILE A C 1
ATOM 1631 O O . ILE A 1 206 ? -0.205 13.226 -6.862 1.00 95.38 206 ILE A O 1
ATOM 1635 N N . MET A 1 207 ? 1.493 11.769 -6.732 1.00 96.44 207 MET A N 1
ATOM 1636 C CA . MET A 1 207 ? 2.014 12.260 -5.452 1.00 96.44 207 MET A CA 1
ATOM 1637 C C . MET A 1 207 ? 2.607 13.668 -5.571 1.00 96.44 207 MET A C 1
ATOM 1639 O O . MET A 1 207 ? 2.402 14.483 -4.676 1.00 96.44 207 MET A O 1
ATOM 1643 N N . ALA A 1 208 ? 3.284 13.989 -6.677 1.00 95.94 208 ALA A N 1
ATOM 1644 C CA . ALA A 1 208 ? 3.817 15.325 -6.938 1.00 95.94 208 ALA A CA 1
ATOM 1645 C C . ALA A 1 208 ? 2.723 16.394 -7.083 1.00 95.94 208 ALA A C 1
ATOM 1647 O O . ALA A 1 208 ? 2.962 17.551 -6.739 1.00 95.94 208 ALA A O 1
ATOM 1648 N N . GLU A 1 209 ? 1.535 16.039 -7.581 1.00 94.69 209 GLU A N 1
ATOM 1649 C CA . GLU A 1 209 ? 0.367 16.930 -7.589 1.00 94.69 209 GLU A CA 1
ATOM 1650 C C . GLU A 1 209 ? -0.333 16.952 -6.217 1.00 94.69 209 GLU A C 1
ATOM 1652 O O . GLU A 1 209 ? -0.633 18.028 -5.700 1.00 94.69 209 GLU A O 1
ATOM 1657 N N . ALA A 1 210 ? -0.511 15.789 -5.578 1.00 94.69 210 ALA A N 1
ATOM 1658 C CA . ALA A 1 210 ? -1.183 15.660 -4.284 1.00 94.69 210 ALA A CA 1
ATOM 1659 C C . ALA A 1 210 ? -0.467 16.438 -3.170 1.00 94.69 210 ALA A C 1
ATOM 1661 O O . ALA A 1 210 ? -1.086 17.228 -2.460 1.00 94.69 210 ALA A O 1
ATOM 1662 N N . LEU A 1 211 ? 0.846 16.242 -3.030 1.00 94.12 211 LEU A N 1
ATOM 1663 C CA . LEU A 1 211 ? 1.644 16.805 -1.940 1.00 94.12 211 LEU A CA 1
ATOM 1664 C C . LEU A 1 211 ? 1.830 18.325 -2.064 1.00 94.12 211 LEU A C 1
ATOM 1666 O O . LEU A 1 211 ? 1.950 18.997 -1.046 1.00 94.12 211 LEU A O 1
ATOM 1670 N N . LYS A 1 212 ? 1.760 18.897 -3.277 1.00 89.88 212 LYS A N 1
ATOM 1671 C CA . LYS A 1 212 ? 1.754 20.363 -3.480 1.00 89.88 212 LYS A CA 1
ATOM 1672 C C . LYS A 1 212 ? 0.492 21.040 -2.941 1.00 89.88 212 LYS A C 1
ATOM 1674 O O . LYS A 1 212 ? 0.529 22.229 -2.645 1.00 89.88 212 LYS A O 1
ATOM 1679 N N . ALA A 1 213 ? -0.611 20.300 -2.820 1.00 81.19 213 ALA A N 1
ATOM 1680 C CA . ALA A 1 213 ? -1.868 20.787 -2.255 1.00 81.19 213 ALA A CA 1
ATOM 1681 C C . ALA A 1 213 ? -2.011 20.502 -0.745 1.00 81.19 213 ALA A C 1
ATOM 1683 O O . ALA A 1 213 ? -3.002 20.912 -0.140 1.00 81.19 213 ALA A O 1
ATOM 1684 N N . VAL A 1 214 ? -1.051 19.801 -0.126 1.00 86.69 214 VAL A N 1
ATOM 1685 C CA . VAL A 1 214 ? -1.099 19.411 1.290 1.00 86.69 214 VAL A CA 1
ATOM 1686 C C . VAL A 1 214 ? -0.221 20.327 2.135 1.00 86.69 214 VAL A C 1
ATOM 1688 O O . VAL A 1 214 ? 0.994 20.371 1.977 1.00 86.69 214 VAL A O 1
ATOM 1691 N N . ASN A 1 215 ? -0.843 21.001 3.101 1.00 83.56 215 ASN A N 1
ATOM 1692 C CA . ASN A 1 215 ? -0.147 21.732 4.153 1.00 83.56 215 ASN A CA 1
ATOM 1693 C C . ASN A 1 215 ? -0.110 20.877 5.436 1.00 83.56 215 ASN A C 1
ATOM 1695 O O . ASN A 1 215 ? -1.101 20.811 6.164 1.00 83.56 215 ASN A O 1
ATOM 1699 N N . CYS A 1 216 ? 1.002 20.181 5.690 1.00 83.00 216 CYS A N 1
ATOM 1700 C CA . CYS A 1 216 ? 1.280 19.490 6.956 1.00 83.00 216 CYS A CA 1
ATOM 1701 C C . CYS A 1 216 ? 2.790 19.410 7.231 1.00 83.00 216 CYS A C 1
ATOM 1703 O O . CYS A 1 216 ? 3.606 19.545 6.321 1.00 83.00 216 CYS A O 1
ATOM 1705 N N . ASP A 1 217 ? 3.167 19.162 8.488 1.00 85.12 217 ASP A N 1
ATOM 1706 C CA . ASP A 1 217 ? 4.568 18.994 8.888 1.00 85.12 217 ASP A CA 1
ATOM 1707 C C . ASP A 1 217 ? 5.042 17.550 8.651 1.00 85.12 217 ASP A C 1
ATOM 1709 O O . ASP A 1 217 ? 4.668 16.628 9.380 1.00 85.12 217 ASP A O 1
ATOM 1713 N N . PHE A 1 218 ? 5.892 17.350 7.641 1.00 90.44 218 PHE A N 1
ATOM 1714 C CA . PHE A 1 218 ? 6.409 16.029 7.278 1.00 90.44 218 PHE A CA 1
ATOM 1715 C C . PHE A 1 218 ? 7.525 15.500 8.202 1.00 90.44 218 PHE A C 1
ATOM 1717 O O . PHE A 1 218 ? 7.951 14.365 8.012 1.00 90.44 218 PHE A O 1
ATOM 1724 N N . LYS A 1 219 ? 7.995 16.234 9.229 1.00 88.06 219 LYS A N 1
ATOM 1725 C CA . LYS A 1 219 ? 9.099 15.777 10.119 1.00 88.06 219 LYS A CA 1
ATOM 1726 C C . LYS A 1 219 ? 8.886 14.403 10.766 1.00 88.06 219 LYS A C 1
ATOM 1728 O O . LYS A 1 219 ? 9.858 13.721 11.070 1.00 88.06 219 LYS A O 1
ATOM 1733 N N . HIS A 1 220 ? 7.632 14.005 10.979 1.00 88.88 220 HIS A N 1
ATOM 1734 C CA . HIS A 1 220 ? 7.262 12.717 11.577 1.00 88.88 220 HIS A CA 1
ATOM 1735 C C . HIS A 1 220 ? 6.624 11.762 10.552 1.00 88.88 220 HIS A C 1
ATOM 1737 O O . HIS A 1 220 ? 5.788 10.932 10.902 1.00 88.88 220 HIS A O 1
ATOM 1743 N N . VAL A 1 221 ? 6.993 11.885 9.273 1.00 95.88 221 VAL A N 1
ATOM 1744 C CA . VAL A 1 221 ? 6.480 11.048 8.180 1.00 95.88 221 VAL A CA 1
ATOM 1745 C C . VAL A 1 221 ? 7.618 10.256 7.547 1.00 95.88 221 VAL A C 1
ATOM 1747 O O . VAL A 1 221 ? 8.599 10.834 7.075 1.00 95.88 221 VAL A O 1
ATOM 1750 N N . TRP A 1 222 ? 7.445 8.936 7.513 1.00 97.81 222 TRP A N 1
ATOM 1751 C CA . TRP A 1 222 ? 8.291 8.001 6.781 1.00 97.81 222 TRP A CA 1
ATOM 1752 C C . TRP A 1 222 ? 7.585 7.548 5.507 1.00 97.81 222 TRP A C 1
ATOM 1754 O O . TRP A 1 222 ? 6.536 6.905 5.551 1.00 97.81 222 TRP A O 1
ATOM 1764 N N . PHE A 1 223 ? 8.197 7.845 4.370 1.00 98.44 223 PHE A N 1
ATOM 1765 C CA . PHE A 1 223 ? 7.871 7.250 3.087 1.00 98.44 223 PHE A CA 1
ATOM 1766 C C . PHE A 1 223 ? 8.750 6.014 2.869 1.00 98.44 223 PHE A C 1
ATOM 1768 O O . PHE A 1 223 ? 9.978 6.098 2.909 1.00 98.44 223 PHE A O 1
ATOM 1775 N N . ILE A 1 224 ? 8.124 4.863 2.640 1.00 98.69 224 ILE A N 1
ATOM 1776 C CA . ILE A 1 224 ? 8.802 3.596 2.323 1.00 98.69 224 ILE A CA 1
ATOM 1777 C C . ILE A 1 224 ? 8.397 3.138 0.919 1.00 98.69 224 ILE A C 1
ATOM 1779 O O . ILE A 1 224 ? 7.381 3.584 0.389 1.00 98.69 224 ILE A O 1
ATOM 1783 N N . PHE A 1 225 ? 9.152 2.233 0.307 1.00 98.75 225 PHE A N 1
ATOM 1784 C CA . PHE A 1 225 ? 8.854 1.687 -1.015 1.00 98.75 225 PHE A CA 1
ATOM 1785 C C . PHE A 1 225 ? 8.223 0.299 -0.901 1.00 98.75 225 PHE A C 1
ATOM 1787 O O . PHE A 1 225 ? 8.726 -0.583 -0.209 1.00 98.75 225 PHE A O 1
ATOM 1794 N N . CYS A 1 226 ? 7.090 0.115 -1.581 1.00 98.62 226 CYS A N 1
ATOM 1795 C CA . CYS A 1 226 ? 6.384 -1.164 -1.647 1.00 98.62 226 CYS A CA 1
ATOM 1796 C C . CYS A 1 226 ? 7.118 -2.150 -2.571 1.00 98.62 226 CYS A C 1
ATOM 1798 O O . CYS A 1 226 ? 7.119 -3.355 -2.326 1.00 98.62 226 CYS A O 1
ATOM 1800 N N . ASP A 1 227 ? 7.760 -1.621 -3.614 1.00 98.75 227 ASP A N 1
ATOM 1801 C CA . ASP A 1 227 ? 8.816 -2.266 -4.384 1.00 98.75 227 ASP A CA 1
ATOM 1802 C C . ASP A 1 227 ? 9.837 -1.230 -4.869 1.00 98.75 227 ASP A C 1
ATOM 1804 O O . ASP A 1 227 ? 9.531 -0.040 -4.988 1.00 98.75 227 ASP A O 1
ATOM 1808 N N . GLU A 1 228 ? 11.045 -1.686 -5.182 1.00 98.62 228 GLU A N 1
ATOM 1809 C CA . GLU A 1 228 ? 12.041 -0.912 -5.918 1.00 98.62 228 GLU A CA 1
ATOM 1810 C C . GLU A 1 228 ? 12.829 -1.819 -6.874 1.00 98.62 228 GLU A C 1
ATOM 1812 O O . GLU A 1 228 ? 13.021 -3.018 -6.658 1.00 98.62 228 GLU A O 1
ATOM 1817 N N . ARG A 1 229 ? 13.261 -1.238 -7.986 1.00 98.56 229 ARG A N 1
ATOM 1818 C CA . ARG A 1 229 ? 14.052 -1.867 -9.030 1.00 98.56 229 ARG A CA 1
ATOM 1819 C C . ARG A 1 229 ? 15.513 -1.790 -8.617 1.00 98.56 229 ARG A C 1
ATOM 1821 O O . ARG A 1 229 ? 15.993 -0.726 -8.241 1.00 98.56 229 ARG A O 1
ATOM 1828 N N . HIS A 1 230 ? 16.233 -2.903 -8.708 1.00 98.56 230 HIS A N 1
ATOM 1829 C CA . HIS A 1 230 ? 17.617 -2.989 -8.247 1.00 98.56 230 HIS A CA 1
ATOM 1830 C C . HIS A 1 230 ? 18.579 -2.388 -9.288 1.00 98.56 230 HIS A C 1
ATOM 1832 O O . HIS A 1 230 ? 19.315 -3.095 -9.981 1.00 98.56 230 HIS A O 1
ATOM 1838 N N . VAL A 1 231 ? 18.521 -1.064 -9.422 1.00 98.38 231 VAL A N 1
ATOM 1839 C CA . VAL A 1 231 ? 19.285 -0.237 -10.361 1.00 98.38 231 VAL A CA 1
ATOM 1840 C C . VAL A 1 231 ? 19.754 1.044 -9.651 1.00 98.38 231 VAL A C 1
ATOM 1842 O O . VAL A 1 231 ? 19.110 1.461 -8.687 1.00 98.38 231 VAL A O 1
ATOM 1845 N N . PRO A 1 232 ? 20.820 1.716 -10.124 1.00 98.38 232 PRO A N 1
ATOM 1846 C CA . PRO A 1 232 ? 21.235 3.005 -9.571 1.00 98.38 232 PRO A CA 1
ATOM 1847 C C . PRO A 1 232 ? 20.107 4.046 -9.618 1.00 98.38 232 PRO A C 1
ATOM 1849 O O . PRO A 1 232 ? 19.372 4.124 -10.604 1.00 98.38 232 PRO A O 1
ATOM 1852 N N . PHE A 1 233 ? 19.998 4.902 -8.597 1.00 98.12 233 PHE A N 1
ATOM 1853 C CA . PHE A 1 233 ? 18.928 5.914 -8.490 1.00 98.12 233 PHE A CA 1
ATOM 1854 C C . PHE A 1 233 ? 18.958 6.999 -9.589 1.00 98.12 233 PHE A C 1
ATOM 1856 O O . PHE A 1 233 ? 17.951 7.657 -9.864 1.00 98.12 233 PHE A O 1
ATOM 1863 N N . SER A 1 234 ? 20.090 7.146 -10.284 1.00 97.19 234 SER A N 1
ATOM 1864 C CA . SER A 1 234 ? 20.209 7.943 -11.513 1.00 97.19 234 SER A CA 1
ATOM 1865 C C . SER A 1 234 ? 19.410 7.371 -12.695 1.00 97.19 234 SER A C 1
ATOM 1867 O O . SER A 1 234 ? 19.140 8.094 -13.652 1.00 97.19 234 SER A O 1
ATOM 1869 N N . SER A 1 235 ? 18.997 6.101 -12.633 1.00 97.56 235 SER A N 1
ATOM 1870 C CA . SER A 1 235 ? 18.161 5.453 -13.642 1.00 97.56 235 SER A CA 1
ATOM 1871 C C . SER A 1 235 ? 16.736 6.017 -13.672 1.00 97.56 235 SER A C 1
ATOM 1873 O O . SER A 1 235 ? 16.138 6.335 -12.639 1.00 97.56 235 SER A O 1
ATOM 1875 N N . ALA A 1 236 ? 16.148 6.050 -14.870 1.00 95.81 236 ALA A N 1
ATOM 1876 C CA . ALA A 1 236 ? 14.719 6.289 -15.065 1.00 95.81 236 ALA A CA 1
ATOM 1877 C C . ALA A 1 236 ? 13.841 5.156 -14.488 1.00 95.81 236 ALA A C 1
ATOM 1879 O O . ALA A 1 236 ? 12.674 5.382 -14.191 1.00 95.81 236 ALA A O 1
ATOM 1880 N N . GLU A 1 237 ? 14.401 3.954 -14.293 1.00 96.69 237 GLU A N 1
ATOM 1881 C CA . GLU A 1 237 ? 13.681 2.790 -13.755 1.00 96.69 237 GLU A CA 1
ATOM 1882 C C . GLU A 1 237 ? 13.672 2.702 -12.220 1.00 96.69 237 GLU A C 1
ATOM 1884 O O . GLU A 1 237 ? 13.009 1.816 -11.685 1.00 96.69 237 GLU A O 1
ATOM 1889 N N . SER A 1 238 ? 14.374 3.578 -11.493 1.00 98.38 238 SER A N 1
ATOM 1890 C CA . SER A 1 238 ? 14.268 3.633 -10.026 1.00 98.38 238 SER A CA 1
ATOM 1891 C C . SER A 1 238 ? 13.034 4.435 -9.606 1.00 98.38 238 SER A C 1
ATOM 1893 O O . SER A 1 238 ? 12.886 5.609 -9.959 1.00 98.38 238 SER A O 1
ATOM 1895 N N . ASN A 1 239 ? 12.183 3.813 -8.791 1.00 98.31 239 ASN A N 1
ATOM 1896 C CA . ASN A 1 239 ? 11.051 4.450 -8.133 1.00 98.31 239 ASN A CA 1
ATOM 1897 C C . ASN A 1 239 ? 11.544 5.616 -7.257 1.00 98.31 239 ASN A C 1
ATOM 1899 O O . ASN A 1 239 ? 11.036 6.730 -7.379 1.00 98.31 239 ASN A O 1
ATOM 1903 N N . PHE A 1 240 ? 12.566 5.405 -6.422 1.00 98.56 240 PHE A N 1
ATOM 1904 C CA . PHE A 1 240 ? 13.127 6.455 -5.570 1.00 98.56 240 PHE A CA 1
ATOM 1905 C C . PHE A 1 240 ? 13.755 7.596 -6.376 1.00 98.56 240 PHE A C 1
ATOM 1907 O O . PHE A 1 240 ? 13.524 8.757 -6.044 1.00 98.56 240 PHE A O 1
ATOM 1914 N N . GLY A 1 241 ? 14.454 7.297 -7.474 1.00 98.31 241 GLY A N 1
ATOM 1915 C CA . GLY A 1 241 ? 14.950 8.302 -8.415 1.00 98.31 241 GLY A CA 1
ATOM 1916 C C . GLY A 1 241 ? 13.826 9.169 -8.993 1.00 98.31 241 GLY A C 1
ATOM 1917 O O . GLY A 1 241 ? 13.949 10.393 -9.046 1.00 98.31 241 GLY A O 1
ATOM 1918 N N . GLU A 1 242 ? 12.690 8.570 -9.362 1.00 98.25 242 GLU A N 1
ATOM 1919 C CA . GLU A 1 242 ? 11.509 9.324 -9.801 1.00 98.25 242 GLU A CA 1
ATOM 1920 C C . GLU A 1 242 ? 10.919 10.195 -8.682 1.00 98.25 242 GLU A C 1
ATOM 1922 O O . GLU A 1 242 ? 10.583 11.352 -8.933 1.00 98.25 242 GLU A O 1
ATOM 1927 N N . TYR A 1 243 ? 10.852 9.705 -7.439 1.00 98.44 243 TYR A N 1
ATOM 1928 C CA . TYR A 1 243 ? 10.423 10.520 -6.294 1.00 98.44 243 TYR A CA 1
ATOM 1929 C C . TYR A 1 243 ? 11.411 11.652 -5.963 1.00 98.44 243 TYR A C 1
ATOM 1931 O O . TYR A 1 243 ? 10.970 12.760 -5.651 1.00 98.44 243 TYR A O 1
ATOM 1939 N N . GLN A 1 244 ? 12.725 11.439 -6.101 1.00 97.94 244 GLN A N 1
ATOM 1940 C CA . GLN A 1 244 ? 13.728 12.503 -5.987 1.00 97.94 244 GLN A CA 1
ATOM 1941 C C . GLN A 1 244 ? 13.472 13.617 -7.011 1.00 97.94 244 GLN A C 1
ATOM 1943 O O . GLN A 1 244 ? 13.403 14.790 -6.640 1.00 97.94 244 GLN A O 1
ATOM 1948 N N . ARG A 1 245 ? 13.266 13.244 -8.282 1.00 97.75 245 ARG A N 1
ATOM 1949 C CA . ARG A 1 245 ? 13.039 14.177 -9.398 1.00 97.75 245 ARG A CA 1
ATOM 1950 C C . ARG A 1 245 ? 11.689 14.903 -9.317 1.00 97.75 245 ARG A C 1
ATOM 1952 O O . ARG A 1 245 ? 11.633 16.106 -9.563 1.00 97.75 245 ARG A O 1
ATOM 1959 N N . LYS A 1 246 ? 10.604 14.191 -8.988 1.00 97.56 246 LYS A N 1
ATOM 1960 C CA . LYS A 1 246 ? 9.217 14.692 -9.097 1.00 97.56 246 LYS A CA 1
ATOM 1961 C C . LYS A 1 246 ? 8.613 15.212 -7.793 1.00 97.56 246 LYS A C 1
ATOM 1963 O O . LYS A 1 246 ? 7.705 16.039 -7.857 1.00 97.56 246 LYS A O 1
ATOM 1968 N N . VAL A 1 247 ? 9.087 14.750 -6.634 1.00 96.88 247 VAL A N 1
ATOM 1969 C CA . VAL A 1 247 ? 8.503 15.076 -5.319 1.00 96.88 247 VAL A CA 1
ATOM 1970 C C . VAL A 1 247 ? 9.489 15.824 -4.427 1.00 96.88 247 VAL A C 1
ATOM 1972 O O . VAL A 1 247 ? 9.172 16.927 -4.000 1.00 96.88 247 VAL A O 1
ATOM 1975 N N . ILE A 1 248 ? 10.682 15.276 -4.177 1.00 96.62 248 ILE A N 1
ATOM 1976 C CA . ILE A 1 248 ? 11.627 15.844 -3.197 1.00 96.62 248 ILE A CA 1
ATOM 1977 C C . ILE A 1 248 ? 12.221 17.166 -3.709 1.00 96.62 248 ILE A C 1
ATOM 1979 O O . ILE A 1 248 ? 12.116 18.187 -3.038 1.00 96.62 248 ILE A O 1
ATOM 1983 N N . ALA A 1 249 ? 12.788 17.187 -4.922 1.00 96.44 249 ALA A N 1
ATOM 1984 C CA . ALA A 1 249 ? 13.385 18.403 -5.481 1.00 96.44 249 ALA A CA 1
ATOM 1985 C C . ALA A 1 249 ? 12.404 19.599 -5.631 1.00 96.44 249 ALA A C 1
ATOM 1987 O O . ALA A 1 249 ? 12.810 20.720 -5.322 1.00 96.44 249 ALA A O 1
ATOM 1988 N N . PRO A 1 250 ? 11.134 19.426 -6.067 1.00 95.25 250 PRO A N 1
ATOM 1989 C CA . PRO A 1 250 ? 10.193 20.544 -6.212 1.00 95.25 250 PRO A CA 1
ATOM 1990 C C . PRO A 1 250 ? 9.303 20.852 -4.989 1.00 95.25 250 PRO A C 1
ATOM 1992 O O . PRO A 1 250 ? 8.460 21.744 -5.104 1.00 95.25 250 PRO A O 1
ATOM 1995 N N . ILE A 1 251 ? 9.415 20.147 -3.851 1.00 93.50 251 ILE A N 1
ATOM 1996 C CA . ILE A 1 251 ? 8.564 20.377 -2.661 1.00 93.50 251 ILE A CA 1
ATOM 1997 C C . ILE A 1 251 ? 9.439 20.548 -1.401 1.00 93.50 251 ILE A C 1
ATOM 1999 O O . ILE A 1 251 ? 9.682 19.576 -0.691 1.00 93.50 251 ILE A O 1
ATOM 2003 N N . PRO A 1 252 ? 9.872 21.781 -1.052 1.00 90.31 252 PRO A N 1
ATOM 2004 C CA . PRO A 1 252 ? 10.847 22.028 0.025 1.00 90.31 252 PRO A CA 1
ATOM 2005 C C . PRO A 1 252 ? 10.449 21.567 1.439 1.00 90.31 252 PRO A C 1
ATOM 2007 O O . PRO A 1 252 ? 11.305 21.468 2.315 1.00 90.31 252 PRO A O 1
ATOM 2010 N N . ALA A 1 253 ? 9.162 21.296 1.681 1.00 90.81 253 ALA A N 1
ATOM 2011 C CA . ALA A 1 253 ? 8.668 20.733 2.940 1.00 90.81 253 ALA A CA 1
ATOM 2012 C C . ALA A 1 253 ? 8.962 19.225 3.099 1.00 90.81 253 ALA A C 1
ATOM 2014 O O . ALA A 1 253 ? 8.732 18.673 4.172 1.00 90.81 253 ALA A O 1
ATOM 2015 N N . ILE A 1 254 ? 9.441 18.564 2.040 1.00 93.44 254 ILE A N 1
ATOM 2016 C CA . ILE A 1 254 ? 9.697 17.126 1.968 1.00 93.44 254 ILE A CA 1
ATOM 2017 C C . ILE A 1 254 ? 11.180 16.916 1.665 1.00 93.44 254 ILE A C 1
ATOM 2019 O O . ILE A 1 254 ? 11.710 17.450 0.695 1.00 93.44 254 ILE A O 1
ATOM 2023 N N . GLN A 1 255 ? 11.862 16.134 2.499 1.00 94.19 255 GLN A N 1
ATOM 2024 C CA . GLN A 1 255 ? 13.311 15.952 2.429 1.00 94.19 255 GLN A CA 1
ATOM 2025 C C . GLN A 1 255 ? 13.670 14.503 2.099 1.00 94.19 255 GLN A C 1
ATOM 2027 O O . GLN A 1 255 ? 12.908 13.582 2.382 1.00 94.19 255 GLN A O 1
ATOM 2032 N N . THR A 1 256 ? 14.875 14.268 1.574 1.00 96.19 256 THR A N 1
ATOM 2033 C CA . THR A 1 256 ? 15.408 12.908 1.357 1.00 96.19 256 THR A CA 1
ATOM 2034 C C . THR A 1 256 ? 15.386 12.073 2.641 1.00 96.19 256 THR A C 1
ATOM 2036 O O . THR A 1 256 ? 15.122 10.878 2.586 1.00 96.19 256 THR A O 1
ATOM 2039 N N . ALA A 1 257 ? 15.574 12.710 3.803 1.00 95.62 257 ALA A N 1
ATOM 2040 C CA . ALA A 1 257 ? 15.496 12.073 5.118 1.00 95.62 257 ALA A CA 1
ATOM 2041 C C . ALA A 1 257 ? 14.103 11.511 5.473 1.00 95.62 257 ALA A C 1
ATOM 2043 O O . ALA A 1 257 ? 14.010 10.687 6.373 1.00 95.62 257 ALA A O 1
ATOM 2044 N N . ASN A 1 258 ? 13.034 11.904 4.768 1.00 96.19 258 ASN A N 1
ATOM 2045 C CA . ASN A 1 258 ? 11.713 11.287 4.918 1.00 96.19 258 ASN A CA 1
ATOM 2046 C C . ASN A 1 258 ? 11.595 9.925 4.217 1.00 96.19 258 ASN A C 1
ATOM 2048 O O . ASN A 1 258 ? 10.601 9.238 4.431 1.00 96.19 258 ASN A O 1
ATOM 2052 N N . PHE A 1 259 ? 12.543 9.540 3.355 1.00 98.06 259 PHE A N 1
ATOM 2053 C CA . PHE A 1 259 ? 12.425 8.360 2.497 1.00 98.06 259 PHE A CA 1
ATOM 2054 C C . PHE A 1 259 ? 13.392 7.251 2.915 1.00 98.06 259 PHE A C 1
ATOM 2056 O O . PHE A 1 259 ? 14.611 7.398 2.822 1.00 98.06 259 PHE A O 1
ATOM 2063 N N . LEU A 1 260 ? 12.844 6.092 3.276 1.00 98.25 260 LEU A N 1
ATOM 2064 C CA . LEU A 1 260 ? 13.601 4.850 3.381 1.00 98.25 260 LEU A CA 1
ATOM 2065 C C . LEU A 1 260 ? 13.552 4.125 2.027 1.00 98.25 260 LEU A C 1
ATOM 2067 O O . LEU A 1 260 ? 12.573 3.451 1.704 1.00 98.25 260 LEU A O 1
ATOM 2071 N N . SER A 1 261 ? 14.628 4.258 1.248 1.00 97.31 261 SER A N 1
ATOM 2072 C CA . SER A 1 261 ? 14.898 3.461 0.040 1.00 97.31 261 SER A CA 1
ATOM 2073 C C . SER A 1 261 ? 15.921 2.347 0.309 1.00 97.31 261 SER A C 1
ATOM 2075 O O . SER A 1 261 ? 16.574 2.334 1.358 1.00 97.31 261 SER A O 1
ATOM 2077 N N . ILE A 1 262 ? 16.037 1.416 -0.639 1.00 98.38 262 ILE A N 1
ATOM 2078 C CA . ILE A 1 262 ? 17.029 0.330 -0.657 1.00 98.38 262 ILE A CA 1
ATOM 2079 C C . ILE A 1 262 ? 18.472 0.867 -0.684 1.00 98.38 262 ILE A C 1
ATOM 2081 O O . ILE A 1 262 ? 18.696 2.070 -0.803 1.00 98.38 262 ILE A O 1
ATOM 2085 N N . ASP A 1 263 ? 19.449 -0.032 -0.621 1.00 98.12 263 ASP A N 1
ATOM 2086 C CA . ASP A 1 263 ? 20.833 0.256 -1.006 1.00 98.12 263 ASP A CA 1
ATOM 2087 C C . ASP A 1 263 ? 21.124 -0.436 -2.357 1.00 98.12 263 ASP A C 1
ATOM 2089 O O . ASP A 1 263 ? 21.151 -1.669 -2.400 1.00 98.12 263 ASP A O 1
ATOM 2093 N N . PRO A 1 264 ? 21.253 0.307 -3.475 1.00 97.00 264 PRO A N 1
ATOM 2094 C CA . PRO A 1 264 ? 21.387 -0.270 -4.813 1.00 97.00 264 PRO A CA 1
ATOM 2095 C C . PRO A 1 264 ? 22.806 -0.770 -5.134 1.00 97.00 264 PRO A C 1
ATOM 2097 O O . PRO A 1 264 ? 22.972 -1.432 -6.162 1.00 97.00 264 PRO A O 1
ATOM 2100 N N . ASP A 1 265 ? 23.799 -0.463 -4.289 1.00 98.00 265 ASP A N 1
ATOM 2101 C CA . ASP A 1 265 ? 25.202 -0.852 -4.485 1.00 98.00 265 ASP A CA 1
ATOM 2102 C C . ASP A 1 265 ? 25.515 -2.235 -3.868 1.00 98.00 265 ASP A C 1
ATOM 2104 O O . ASP A 1 265 ? 26.538 -2.851 -4.181 1.00 98.00 265 ASP A O 1
ATOM 2108 N N . LEU A 1 266 ? 24.607 -2.769 -3.039 1.00 98.50 266 LEU A N 1
ATOM 2109 C CA . LEU A 1 266 ? 24.635 -4.156 -2.561 1.00 98.50 266 LEU A CA 1
ATOM 2110 C C . LEU A 1 266 ? 24.294 -5.167 -3.681 1.00 98.50 266 LEU A C 1
ATOM 2112 O O . LEU A 1 266 ? 23.836 -4.824 -4.772 1.00 98.50 266 LEU A O 1
ATOM 2116 N N . ASN A 1 267 ? 24.494 -6.463 -3.416 1.00 98.31 267 ASN A N 1
ATOM 2117 C CA . ASN A 1 267 ? 23.877 -7.511 -4.239 1.00 98.31 267 ASN A CA 1
ATOM 2118 C C . ASN A 1 267 ? 22.382 -7.664 -3.890 1.00 98.31 267 ASN A C 1
ATOM 2120 O O . ASN A 1 267 ? 21.918 -7.135 -2.887 1.00 98.31 267 ASN A O 1
ATOM 2124 N N . LEU A 1 268 ? 21.618 -8.385 -4.716 1.00 98.56 268 LEU A N 1
ATOM 2125 C CA . LEU A 1 268 ? 20.151 -8.398 -4.642 1.00 98.56 268 LEU A CA 1
ATOM 2126 C C . LEU A 1 268 ? 19.591 -8.923 -3.306 1.00 98.56 268 LEU A C 1
ATOM 2128 O O . LEU A 1 268 ? 18.630 -8.361 -2.777 1.00 98.56 268 LEU A O 1
ATOM 2132 N N . ASP A 1 269 ? 20.187 -9.985 -2.773 1.00 98.50 269 ASP A N 1
ATOM 2133 C CA . ASP A 1 269 ? 19.748 -10.659 -1.553 1.00 98.50 269 ASP A CA 1
ATOM 2134 C C . ASP A 1 269 ? 20.135 -9.862 -0.300 1.00 98.50 269 ASP A C 1
ATOM 2136 O O . ASP A 1 269 ? 19.302 -9.672 0.596 1.00 98.50 269 ASP A O 1
ATOM 2140 N N . ASP A 1 270 ? 21.350 -9.305 -0.273 1.00 98.69 270 ASP A N 1
ATOM 2141 C CA . ASP A 1 270 ? 21.792 -8.388 0.784 1.00 98.69 270 ASP A CA 1
ATOM 2142 C C . ASP A 1 270 ? 21.023 -7.060 0.739 1.00 98.69 270 ASP A C 1
ATOM 2144 O O . ASP A 1 270 ? 20.662 -6.528 1.784 1.00 98.69 270 ASP A O 1
ATOM 2148 N N . CYS A 1 271 ? 20.682 -6.558 -0.450 1.00 98.69 271 CYS A N 1
ATOM 2149 C CA . CYS A 1 271 ? 19.851 -5.371 -0.660 1.00 98.69 271 CYS A CA 1
ATOM 2150 C C . CYS A 1 271 ? 18.450 -5.541 -0.046 1.00 98.69 271 CYS A C 1
ATOM 2152 O O . CYS A 1 271 ? 18.007 -4.709 0.751 1.00 98.69 271 CYS A O 1
ATOM 2154 N N . ALA A 1 272 ? 17.772 -6.657 -0.346 1.00 98.75 272 ALA A N 1
ATOM 2155 C CA . ALA A 1 272 ? 16.473 -6.979 0.247 1.00 98.75 272 ALA A CA 1
ATOM 2156 C C . ALA A 1 272 ? 16.553 -7.158 1.775 1.00 98.75 272 ALA A C 1
ATOM 2158 O O . ALA A 1 272 ? 15.637 -6.771 2.501 1.00 98.75 272 ALA A O 1
ATOM 2159 N N . THR A 1 273 ? 17.658 -7.716 2.271 1.00 98.75 273 THR A N 1
ATOM 2160 C CA . THR A 1 273 ? 17.868 -7.995 3.700 1.00 98.75 273 THR A CA 1
ATOM 2161 C C . THR A 1 273 ? 18.243 -6.730 4.489 1.00 98.75 273 THR A C 1
ATOM 2163 O O . THR A 1 273 ? 17.718 -6.507 5.578 1.00 98.75 273 THR A O 1
ATOM 2166 N N . ASN A 1 274 ? 19.047 -5.834 3.908 1.00 98.81 274 ASN A N 1
ATOM 2167 C CA . ASN A 1 274 ? 19.303 -4.479 4.406 1.00 98.81 274 ASN A CA 1
ATOM 2168 C C . ASN A 1 274 ? 17.997 -3.677 4.515 1.00 98.81 274 ASN A C 1
ATOM 2170 O O . ASN A 1 274 ? 17.733 -3.058 5.548 1.00 98.81 274 ASN A O 1
ATOM 2174 N N . TYR A 1 275 ? 17.151 -3.744 3.480 1.00 98.81 275 TYR A N 1
ATOM 2175 C CA . TYR A 1 275 ? 15.866 -3.049 3.473 1.00 98.81 275 TYR A CA 1
ATOM 2176 C C . TYR A 1 275 ? 14.906 -3.579 4.546 1.00 98.81 275 TYR A C 1
ATOM 2178 O O . TYR A 1 275 ? 14.274 -2.792 5.252 1.00 98.81 275 TYR A O 1
ATOM 2186 N N . GLU A 1 276 ? 14.846 -4.902 4.735 1.00 98.75 276 GLU A N 1
ATOM 2187 C CA . GLU A 1 276 ? 14.081 -5.514 5.826 1.00 98.75 276 GLU A CA 1
ATOM 2188 C C . GLU A 1 276 ? 14.573 -5.052 7.207 1.00 98.75 276 GLU A C 1
ATOM 2190 O O . GLU A 1 276 ? 13.756 -4.672 8.047 1.00 98.75 276 GLU A O 1
ATOM 2195 N N . ASN A 1 277 ? 15.887 -5.014 7.437 1.00 98.62 277 ASN A N 1
ATOM 2196 C CA . ASN A 1 277 ? 16.452 -4.579 8.717 1.00 98.62 277 ASN A CA 1
ATOM 2197 C C . ASN A 1 277 ? 16.135 -3.103 9.021 1.00 98.62 277 ASN A C 1
ATOM 2199 O O . ASN A 1 277 ? 15.666 -2.790 10.114 1.00 98.62 277 ASN A O 1
ATOM 2203 N N . ARG A 1 278 ? 16.269 -2.207 8.037 1.00 98.50 278 ARG A N 1
ATOM 2204 C CA . ARG A 1 278 ? 15.956 -0.773 8.204 1.00 98.50 278 ARG A CA 1
ATOM 2205 C C . ARG A 1 278 ? 14.454 -0.504 8.373 1.00 98.50 278 ARG A C 1
ATOM 2207 O O . ARG A 1 278 ? 14.064 0.436 9.062 1.00 98.50 278 ARG A O 1
ATOM 2214 N N . LEU A 1 279 ? 13.586 -1.358 7.821 1.00 98.38 279 LEU A N 1
ATOM 2215 C CA . LEU A 1 279 ? 12.157 -1.352 8.161 1.00 98.38 279 LEU A CA 1
ATOM 2216 C C . LEU A 1 279 ? 11.922 -1.812 9.609 1.00 98.38 279 LEU A C 1
ATOM 2218 O O . LEU A 1 279 ? 11.112 -1.210 10.316 1.00 98.38 279 LEU A O 1
ATOM 2222 N N . ARG A 1 280 ? 12.629 -2.849 10.077 1.00 97.44 280 ARG A N 1
ATOM 2223 C CA . ARG A 1 280 ? 12.534 -3.327 11.468 1.00 97.44 280 ARG A CA 1
ATOM 2224 C C . ARG A 1 280 ? 12.980 -2.267 12.478 1.00 97.44 280 ARG A C 1
ATOM 2226 O O . ARG A 1 280 ? 12.343 -2.169 13.519 1.00 97.44 280 ARG A O 1
ATOM 2233 N N . GLU A 1 281 ? 13.972 -1.437 12.153 1.00 97.06 281 GLU A N 1
ATOM 2234 C CA . GLU A 1 281 ? 14.376 -0.268 12.958 1.00 97.06 281 GLU A CA 1
ATOM 2235 C C . GLU A 1 281 ? 13.225 0.744 13.124 1.00 97.06 281 GLU A C 1
ATOM 2237 O O . GLU A 1 281 ? 12.856 1.077 14.252 1.00 97.06 281 GLU A O 1
ATOM 2242 N N . ILE A 1 282 ? 12.585 1.175 12.024 1.00 96.19 282 ILE A N 1
ATOM 2243 C CA . ILE A 1 282 ? 11.428 2.100 12.068 1.00 96.19 282 ILE A CA 1
ATOM 2244 C C . ILE A 1 282 ? 10.281 1.520 12.910 1.00 96.19 282 ILE A C 1
ATOM 2246 O O . ILE A 1 282 ? 9.644 2.239 13.685 1.00 96.19 282 ILE A O 1
ATOM 2250 N N . PHE A 1 283 ? 10.014 0.219 12.777 1.00 96.12 283 PHE A N 1
ATOM 2251 C CA . PHE A 1 283 ? 8.902 -0.448 13.454 1.00 96.12 283 PHE A CA 1
ATOM 2252 C C . PHE A 1 283 ? 9.247 -1.057 14.824 1.00 96.12 283 PHE A C 1
ATOM 2254 O O . PHE A 1 283 ? 8.337 -1.562 15.481 1.00 96.12 283 PHE A O 1
ATOM 2261 N N . GLN A 1 284 ? 10.492 -0.975 15.311 1.00 94.69 284 GLN A N 1
ATOM 2262 C CA . GLN A 1 284 ? 10.952 -1.647 16.541 1.00 94.69 284 GLN A CA 1
ATOM 2263 C C . GLN A 1 284 ? 10.012 -1.390 17.731 1.00 94.69 284 GLN A C 1
ATOM 2265 O O . GLN A 1 284 ? 9.450 -2.318 18.315 1.00 94.69 284 GLN A O 1
ATOM 2270 N N . ASN A 1 285 ? 9.740 -0.111 18.003 1.00 90.31 285 ASN A N 1
ATOM 2271 C CA . ASN A 1 285 ? 8.843 0.348 19.067 1.00 90.31 285 ASN A CA 1
ATOM 2272 C C . ASN A 1 285 ? 7.393 -0.161 18.942 1.00 90.31 285 ASN A C 1
ATOM 2274 O O . ASN A 1 285 ? 6.657 -0.142 19.929 1.00 90.31 285 ASN A O 1
ATOM 2278 N N . GLN A 1 286 ? 6.952 -0.540 17.740 1.00 90.94 286 GLN A N 1
ATOM 2279 C CA . GLN A 1 286 ? 5.626 -1.100 17.478 1.00 90.94 286 GLN A CA 1
ATOM 2280 C C . GLN A 1 286 ? 5.631 -2.622 17.681 1.00 90.94 286 GLN A C 1
ATOM 2282 O O . GLN A 1 286 ? 4.713 -3.151 18.311 1.00 90.94 286 GLN A O 1
ATOM 2287 N N . LEU A 1 287 ? 6.671 -3.316 17.202 1.00 90.75 287 LEU A N 1
ATOM 2288 C CA . LEU A 1 287 ? 6.846 -4.761 17.379 1.00 90.75 287 LEU A CA 1
ATOM 2289 C C . LEU A 1 287 ? 6.962 -5.126 18.864 1.00 90.75 287 LEU A C 1
ATOM 2291 O O . LEU A 1 287 ? 6.175 -5.928 19.360 1.00 90.75 287 LEU A O 1
ATOM 2295 N N . GLU A 1 288 ? 7.874 -4.478 19.595 1.00 91.56 288 GLU A N 1
ATOM 2296 C CA . GLU A 1 288 ? 8.143 -4.755 21.016 1.00 91.56 288 GLU A CA 1
ATOM 2297 C C . GLU A 1 288 ? 6.895 -4.587 21.899 1.00 91.56 288 GLU A C 1
ATOM 2299 O O . GLU A 1 288 ? 6.664 -5.373 22.814 1.00 91.56 288 GLU A O 1
ATOM 2304 N N . LYS A 1 289 ? 6.048 -3.591 21.598 1.00 88.50 289 LYS A N 1
ATOM 2305 C CA . LYS A 1 289 ? 4.812 -3.309 22.353 1.00 88.50 289 LYS A CA 1
ATOM 2306 C C . LYS A 1 289 ? 3.635 -4.217 21.984 1.00 88.50 289 LYS A C 1
ATOM 2308 O O . LYS A 1 289 ? 2.638 -4.214 22.702 1.00 88.50 289 LYS A O 1
ATOM 2313 N N . SER A 1 290 ? 3.710 -4.941 20.866 1.00 86.44 290 SER A N 1
ATOM 2314 C CA . SER A 1 290 ? 2.598 -5.748 20.335 1.00 86.44 290 SER A CA 1
ATOM 2315 C C . SER A 1 290 ? 2.872 -7.252 20.293 1.00 86.44 290 SER A C 1
ATOM 2317 O O . SER A 1 290 ? 1.919 -8.028 20.257 1.00 86.44 290 SER A O 1
ATOM 2319 N N . GLY A 1 291 ? 4.142 -7.670 20.272 1.00 87.56 291 GLY A N 1
ATOM 2320 C CA . GLY A 1 291 ? 4.537 -9.052 19.995 1.00 87.56 291 GLY A CA 1
ATOM 2321 C C . GLY A 1 291 ? 4.242 -9.502 18.555 1.00 87.56 291 GLY A C 1
ATOM 2322 O O . GLY A 1 291 ? 4.220 -10.702 18.288 1.00 87.56 291 GLY A O 1
ATOM 2323 N N . ALA A 1 292 ? 3.967 -8.573 17.632 1.00 88.25 292 ALA A N 1
ATOM 2324 C CA . ALA A 1 292 ? 3.591 -8.896 16.258 1.00 88.25 292 ALA A CA 1
ATOM 2325 C C . ALA A 1 292 ? 4.791 -9.347 15.403 1.00 88.25 292 ALA A C 1
ATOM 2327 O O . ALA A 1 292 ? 5.890 -8.809 15.508 1.00 88.25 292 ALA A O 1
ATOM 2328 N N . GLN A 1 293 ? 4.555 -10.296 14.491 1.00 90.25 293 GLN A N 1
ATOM 2329 C CA . GLN A 1 293 ? 5.558 -10.784 13.532 1.00 90.25 293 GLN A CA 1
ATOM 2330 C C . GLN A 1 293 ? 5.830 -9.795 12.380 1.00 90.25 293 GLN A C 1
ATOM 2332 O O . GLN A 1 293 ? 6.922 -9.796 11.811 1.00 90.25 293 GLN A O 1
ATOM 2337 N N . PHE A 1 294 ? 4.843 -8.965 12.028 1.00 94.75 294 PHE A N 1
ATOM 2338 C CA . PHE A 1 294 ? 4.833 -8.082 10.855 1.00 94.75 294 PHE A CA 1
ATOM 2339 C C . PHE A 1 294 ? 4.555 -6.627 11.259 1.00 94.75 294 PHE A C 1
ATOM 2341 O O . PHE A 1 294 ? 3.881 -6.403 12.268 1.00 94.75 294 PHE A O 1
ATOM 2348 N N . PRO A 1 295 ? 5.026 -5.630 10.484 1.00 95.31 295 PRO A N 1
ATOM 2349 C CA . PRO A 1 295 ? 4.806 -4.231 10.801 1.00 95.31 295 PRO A CA 1
ATOM 2350 C C . PRO A 1 295 ? 3.381 -3.846 10.414 1.00 95.31 295 PRO A C 1
ATOM 2352 O O . PRO A 1 295 ? 2.870 -4.246 9.365 1.00 95.31 295 PRO A O 1
ATOM 2355 N N . GLN A 1 296 ? 2.722 -3.058 11.250 1.00 93.06 296 GLN A N 1
ATOM 2356 C CA . GLN A 1 296 ? 1.447 -2.440 10.920 1.00 93.06 296 GLN A CA 1
ATOM 2357 C C . GLN A 1 296 ? 1.728 -1.053 10.334 1.00 93.06 296 GLN A C 1
ATOM 2359 O O . GLN A 1 296 ? 1.797 -0.052 11.048 1.00 93.06 296 GLN A O 1
ATOM 2364 N N . ILE A 1 297 ? 1.942 -1.026 9.019 1.00 96.69 297 ILE A N 1
ATOM 2365 C CA . ILE A 1 297 ? 2.161 0.191 8.226 1.00 96.69 297 ILE A CA 1
ATOM 2366 C C . ILE A 1 297 ? 0.842 0.980 8.170 1.00 96.69 297 ILE A C 1
ATOM 2368 O O . ILE A 1 297 ? -0.220 0.379 7.993 1.00 96.69 297 ILE A O 1
ATOM 2372 N N . ASP A 1 298 ? 0.873 2.307 8.329 1.00 95.81 298 ASP A N 1
ATOM 2373 C CA . ASP A 1 298 ? -0.362 3.099 8.424 1.00 95.81 298 ASP A CA 1
ATOM 2374 C C . ASP A 1 298 ? -1.133 3.138 7.099 1.00 95.81 298 ASP A C 1
ATOM 2376 O O . ASP A 1 298 ? -2.357 2.994 7.095 1.00 95.81 298 ASP A O 1
ATOM 2380 N N . CYS A 1 299 ? -0.429 3.289 5.973 1.00 97.62 299 CYS A N 1
ATOM 2381 C CA . CYS A 1 299 ? -1.040 3.294 4.646 1.00 97.62 299 CYS A CA 1
ATOM 2382 C C . CYS A 1 299 ? -0.101 2.733 3.567 1.00 97.62 299 CYS A C 1
ATOM 2384 O O . CYS A 1 299 ? 1.075 3.081 3.533 1.00 97.62 299 CYS A O 1
ATOM 2386 N N . LEU A 1 300 ? -0.615 1.908 2.653 1.00 98.56 300 LEU A N 1
ATOM 2387 C CA . LEU A 1 300 ? 0.097 1.441 1.457 1.00 98.56 300 LEU A CA 1
ATOM 2388 C C . LEU A 1 300 ? -0.575 1.971 0.190 1.00 98.56 300 LEU A C 1
ATOM 2390 O O . LEU A 1 300 ? -1.727 1.637 -0.082 1.00 98.56 300 LEU A O 1
ATOM 2394 N N . LEU A 1 301 ? 0.146 2.760 -0.605 1.00 98.31 301 LEU A N 1
ATOM 2395 C CA . LEU A 1 301 ? -0.309 3.269 -1.897 1.00 98.31 301 LEU A CA 1
ATOM 2396 C C . LEU A 1 301 ? 0.136 2.302 -3.002 1.00 98.31 301 LEU A C 1
ATOM 2398 O O . LEU A 1 301 ? 1.289 2.323 -3.442 1.00 98.31 301 LEU A O 1
ATOM 2402 N N . LEU A 1 302 ? -0.780 1.436 -3.438 1.00 98.19 302 LEU A N 1
ATOM 2403 C CA . LEU A 1 302 ? -0.523 0.357 -4.390 1.00 98.19 302 LEU A CA 1
ATOM 2404 C C . LEU A 1 302 ? -0.956 0.725 -5.812 1.00 98.19 302 LEU A C 1
ATOM 2406 O O . LEU A 1 302 ? -2.123 1.022 -6.074 1.00 98.19 302 LEU A O 1
ATOM 2410 N N . GLY A 1 303 ? -0.015 0.648 -6.752 1.00 96.44 303 GLY A N 1
ATOM 2411 C CA . GLY A 1 303 ? -0.325 0.597 -8.181 1.00 96.44 303 GLY A CA 1
ATOM 2412 C C . GLY A 1 303 ? -0.793 -0.799 -8.612 1.00 96.44 303 GLY A C 1
ATOM 2413 O O . GLY A 1 303 ? -0.449 -1.798 -7.984 1.00 96.44 303 GLY A O 1
ATOM 2414 N N . ILE A 1 304 ? -1.555 -0.869 -9.708 1.00 95.56 304 ILE A N 1
ATOM 2415 C CA . ILE A 1 304 ? -2.030 -2.128 -10.311 1.00 95.56 304 ILE A CA 1
ATOM 2416 C C . ILE A 1 304 ? -1.427 -2.293 -11.717 1.00 95.56 304 ILE A C 1
ATOM 2418 O O . ILE A 1 304 ? -1.580 -1.415 -12.578 1.00 95.56 304 ILE A O 1
ATOM 2422 N N . GLY A 1 305 ? -0.749 -3.413 -11.974 1.00 95.19 305 GLY A N 1
ATOM 2423 C CA . GLY A 1 305 ? -0.290 -3.818 -13.310 1.00 95.19 305 GLY A CA 1
ATOM 2424 C C . GLY A 1 305 ? -1.424 -4.328 -14.215 1.00 95.19 305 GLY A C 1
ATOM 2425 O O . GLY A 1 305 ? -2.452 -4.742 -13.699 1.00 95.19 305 GLY A O 1
ATOM 2426 N N . PRO A 1 306 ? -1.287 -4.346 -15.556 1.00 93.81 306 PRO A N 1
ATOM 2427 C CA . PRO A 1 306 ? -2.348 -4.822 -16.473 1.00 93.81 306 PRO A CA 1
ATOM 2428 C C . PRO A 1 306 ? -2.710 -6.317 -16.300 1.00 93.81 306 PRO A C 1
ATOM 2430 O O . PRO A 1 306 ? -3.776 -6.774 -16.697 1.00 93.81 306 PRO A O 1
ATOM 2433 N N . ASP A 1 307 ? -1.803 -7.061 -15.680 1.00 93.88 307 ASP A N 1
ATOM 2434 C CA . ASP A 1 307 ? -1.828 -8.461 -15.253 1.00 93.88 307 ASP A CA 1
ATOM 2435 C C . ASP A 1 307 ? -2.167 -8.625 -13.758 1.00 93.88 307 ASP A C 1
ATOM 2437 O O . ASP A 1 307 ? -1.991 -9.699 -13.195 1.00 93.88 307 ASP A O 1
ATOM 2441 N N . GLY A 1 308 ? -2.609 -7.559 -13.085 1.00 94.50 308 GLY A N 1
ATOM 2442 C CA . GLY A 1 308 ? -3.009 -7.591 -11.678 1.00 94.50 308 GLY A CA 1
ATOM 2443 C C . GLY A 1 308 ? -1.860 -7.695 -10.674 1.00 94.50 308 GLY A C 1
ATOM 2444 O O . GLY A 1 308 ? -2.141 -7.875 -9.489 1.00 94.50 308 GLY A O 1
ATOM 2445 N N . HIS A 1 309 ? -0.596 -7.570 -11.108 1.00 97.44 309 HIS A N 1
ATOM 2446 C CA . HIS A 1 309 ? 0.532 -7.469 -10.178 1.00 97.44 309 HIS A CA 1
ATOM 2447 C C . HIS A 1 309 ? 0.432 -6.202 -9.322 1.00 97.44 309 HIS A C 1
ATOM 2449 O O . HIS A 1 309 ? -0.081 -5.166 -9.762 1.00 97.44 309 HIS A O 1
ATOM 2455 N N . ILE A 1 310 ? 0.963 -6.309 -8.110 1.00 97.75 310 ILE A N 1
ATOM 2456 C CA . ILE A 1 310 ? 1.160 -5.226 -7.141 1.00 97.75 310 ILE A CA 1
ATOM 2457 C C . ILE A 1 310 ? 2.629 -5.251 -6.740 1.00 97.75 310 ILE A C 1
ATOM 2459 O O . ILE A 1 310 ? 3.225 -6.329 -6.767 1.00 97.75 310 ILE A O 1
ATOM 2463 N N . CYS A 1 311 ? 3.211 -4.119 -6.341 1.00 98.19 311 CYS A N 1
ATOM 2464 C CA . CYS A 1 311 ? 4.629 -4.078 -5.958 1.00 98.19 311 CYS A CA 1
ATOM 2465 C C . CYS A 1 311 ? 5.477 -4.718 -7.085 1.00 98.19 311 CYS A C 1
ATOM 2467 O O . CYS A 1 311 ? 5.281 -4.390 -8.257 1.00 98.19 311 CYS A O 1
ATOM 2469 N N . SER A 1 312 ? 6.316 -5.709 -6.763 1.00 98.25 312 SER A N 1
ATOM 2470 C CA . SER A 1 312 ? 6.869 -6.652 -7.749 1.00 98.25 312 SER A CA 1
ATOM 2471 C C . SER A 1 312 ? 6.474 -8.112 -7.463 1.00 98.25 312 SER A C 1
ATOM 2473 O O . SER A 1 312 ? 7.262 -9.038 -7.633 1.00 98.25 312 SER A O 1
ATOM 2475 N N . LEU A 1 313 ? 5.219 -8.306 -7.045 1.00 98.31 313 LEU A N 1
ATOM 2476 C CA . LEU A 1 313 ? 4.552 -9.592 -6.838 1.00 98.31 313 LEU A CA 1
ATOM 2477 C C . LEU A 1 313 ? 3.685 -9.930 -8.064 1.00 98.31 313 LEU A C 1
ATOM 2479 O O . LEU A 1 313 ? 2.560 -9.442 -8.199 1.00 98.31 313 LEU A O 1
ATOM 2483 N N . PHE A 1 314 ? 4.227 -10.738 -8.976 1.00 97.81 314 PHE A N 1
ATOM 2484 C CA . PHE A 1 314 ? 3.607 -11.097 -10.261 1.00 97.81 314 PHE A CA 1
ATOM 2485 C C . PHE A 1 314 ? 2.800 -12.406 -10.185 1.00 97.81 314 PHE A C 1
ATOM 2487 O O . PHE A 1 314 ? 3.111 -13.238 -9.334 1.00 97.81 314 PHE A O 1
ATOM 2494 N N . PRO A 1 315 ? 1.801 -12.625 -11.069 1.00 95.62 315 PRO A N 1
ATOM 2495 C CA . PRO A 1 315 ? 1.100 -13.909 -11.179 1.00 95.62 315 PRO A CA 1
ATOM 2496 C C . PRO A 1 315 ? 2.065 -15.098 -11.294 1.00 95.62 315 PRO A C 1
ATOM 2498 O O . PRO A 1 315 ? 3.110 -14.984 -11.931 1.00 95.62 315 PRO A O 1
ATOM 2501 N N . ASP A 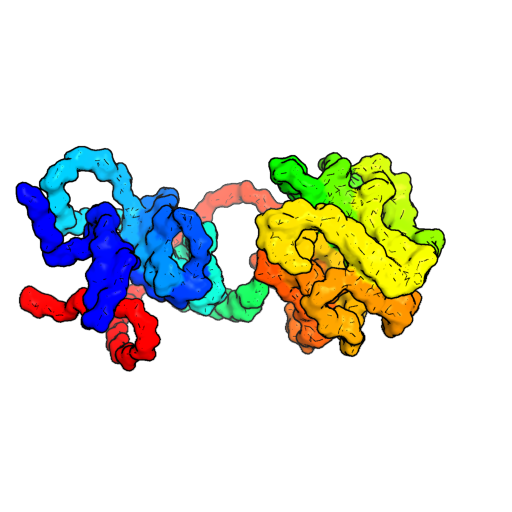1 316 ? 1.716 -16.210 -10.641 1.00 91.44 316 ASP A N 1
ATOM 2502 C CA . ASP A 1 316 ? 2.458 -17.486 -10.567 1.00 91.44 316 ASP A CA 1
ATOM 2503 C C . ASP A 1 316 ? 3.913 -17.434 -10.041 1.00 91.44 316 ASP A C 1
ATOM 2505 O O . ASP A 1 316 ? 4.528 -18.480 -9.806 1.00 91.44 316 ASP A O 1
ATOM 2509 N N . HIS A 1 317 ? 4.450 -16.241 -9.770 1.00 96.25 317 HIS A N 1
ATOM 2510 C CA . HIS A 1 317 ? 5.823 -16.023 -9.317 1.00 96.25 317 HIS A CA 1
ATOM 2511 C C . HIS A 1 317 ? 6.060 -16.533 -7.888 1.00 96.25 317 HIS A C 1
ATOM 2513 O O . HIS A 1 317 ? 5.179 -16.476 -7.025 1.00 96.25 317 HIS A O 1
ATOM 2519 N N . ALA A 1 318 ? 7.275 -17.019 -7.614 1.00 95.12 318 ALA A N 1
ATOM 2520 C CA . ALA A 1 318 ? 7.628 -17.616 -6.326 1.00 95.12 318 ALA A CA 1
ATOM 2521 C C . ALA A 1 318 ? 7.432 -16.657 -5.135 1.00 95.12 318 ALA A C 1
ATOM 2523 O O . ALA A 1 318 ? 7.021 -17.105 -4.066 1.00 95.12 318 ALA A O 1
ATOM 2524 N N . ALA A 1 319 ? 7.630 -15.347 -5.328 1.00 96.81 319 ALA A N 1
ATOM 2525 C CA . ALA A 1 319 ? 7.472 -14.336 -4.280 1.00 96.81 319 ALA A CA 1
ATOM 2526 C C . ALA A 1 319 ? 6.035 -14.223 -3.721 1.00 96.81 319 ALA A C 1
ATOM 2528 O O . ALA A 1 319 ? 5.859 -13.766 -2.593 1.00 96.81 319 ALA A O 1
ATOM 2529 N N . LEU A 1 320 ? 5.005 -14.691 -4.446 1.00 95.25 320 LEU A N 1
ATOM 2530 C CA . LEU A 1 320 ? 3.634 -14.793 -3.912 1.00 95.25 320 LEU A CA 1
ATOM 2531 C C . LEU A 1 320 ? 3.491 -15.835 -2.791 1.00 95.25 320 LEU A C 1
ATOM 2533 O O . LEU A 1 320 ? 2.507 -15.805 -2.054 1.00 95.25 320 LEU A O 1
ATOM 2537 N N . LYS A 1 321 ? 4.434 -16.779 -2.685 1.00 94.06 321 LYS A N 1
ATOM 2538 C CA . LYS A 1 321 ? 4.384 -17.920 -1.755 1.00 94.06 321 LYS A CA 1
ATOM 2539 C C . LYS A 1 321 ? 5.157 -17.665 -0.456 1.00 94.06 321 LYS A C 1
ATOM 2541 O O . LYS A 1 321 ? 5.190 -18.541 0.402 1.00 94.06 321 LYS A O 1
ATOM 2546 N N . GLU A 1 322 ? 5.774 -16.493 -0.304 1.00 97.44 322 GLU A N 1
ATOM 2547 C CA . GLU A 1 322 ? 6.476 -16.096 0.919 1.00 97.44 322 GLU A CA 1
ATOM 2548 C C . GLU A 1 322 ? 5.480 -15.772 2.047 1.00 97.44 322 GLU A C 1
ATOM 2550 O O . GLU A 1 322 ? 4.558 -14.971 1.874 1.00 97.44 322 GLU A O 1
ATOM 2555 N N . THR A 1 323 ? 5.688 -16.379 3.218 1.00 94.44 323 THR A N 1
ATOM 2556 C CA . THR A 1 323 ? 4.801 -16.261 4.390 1.00 94.44 323 THR A CA 1
ATOM 2557 C C . THR A 1 323 ? 5.483 -15.695 5.635 1.00 94.44 323 THR A C 1
ATOM 2559 O O . THR A 1 323 ? 4.802 -15.473 6.632 1.00 94.44 323 THR A O 1
ATOM 2562 N N . ASN A 1 324 ? 6.804 -15.488 5.611 1.00 94.94 324 ASN A N 1
ATOM 2563 C CA . ASN A 1 324 ? 7.635 -15.257 6.797 1.00 94.94 324 ASN A CA 1
ATOM 2564 C C . ASN A 1 324 ? 8.492 -13.987 6.691 1.00 94.94 324 ASN A C 1
ATOM 2566 O O . ASN A 1 324 ? 8.519 -13.197 7.638 1.00 94.94 324 ASN A O 1
ATOM 2570 N N . ARG A 1 325 ? 9.189 -13.785 5.560 1.00 97.69 325 ARG A N 1
ATOM 2571 C CA . ARG A 1 325 ? 9.999 -12.575 5.317 1.00 97.69 325 ARG A CA 1
ATOM 2572 C C . ARG A 1 325 ? 9.117 -11.340 5.153 1.00 97.69 325 ARG A C 1
ATOM 2574 O O . ARG A 1 325 ? 7.968 -11.431 4.711 1.00 97.69 325 ARG A O 1
ATOM 2581 N N . TRP A 1 326 ? 9.665 -10.172 5.476 1.00 98.50 326 TRP A N 1
ATOM 2582 C CA . TRP A 1 326 ? 9.000 -8.894 5.214 1.00 98.50 326 TRP A CA 1
ATOM 2583 C C . TRP A 1 326 ? 9.291 -8.378 3.805 1.00 98.50 326 TRP A C 1
ATOM 2585 O O . TRP A 1 326 ? 8.415 -7.809 3.151 1.00 98.50 326 TRP A O 1
ATOM 2595 N N . VAL A 1 327 ? 10.530 -8.585 3.357 1.00 98.88 327 VAL A N 1
ATOM 2596 C CA . VAL A 1 327 ? 11.049 -8.145 2.065 1.00 98.88 327 VAL A CA 1
ATOM 2597 C C . VAL A 1 327 ? 11.718 -9.330 1.381 1.00 98.88 327 VAL A C 1
ATOM 2599 O O . VAL A 1 327 ? 12.472 -10.069 2.019 1.00 98.88 327 VAL A O 1
ATOM 2602 N N . VAL A 1 328 ? 11.479 -9.496 0.080 1.00 98.75 328 VAL A N 1
ATOM 2603 C CA . VAL A 1 328 ? 12.156 -10.512 -0.738 1.00 98.75 328 VAL A CA 1
ATOM 2604 C C . VAL A 1 328 ? 12.853 -9.916 -1.961 1.00 98.75 328 VAL A C 1
ATOM 2606 O O . VAL A 1 328 ? 12.363 -8.938 -2.541 1.00 98.75 328 VAL A O 1
ATOM 2609 N N . PRO A 1 329 ? 13.983 -10.514 -2.375 1.00 98.62 329 PRO A N 1
ATOM 2610 C CA . PRO A 1 329 ? 14.544 -10.306 -3.698 1.00 98.62 329 PRO A CA 1
ATOM 2611 C C . PRO A 1 329 ? 13.671 -10.983 -4.767 1.00 98.62 329 PRO A C 1
ATOM 2613 O O . PRO A 1 329 ? 13.080 -12.039 -4.549 1.00 98.62 329 PRO A O 1
ATOM 2616 N N . VAL A 1 330 ? 13.629 -10.382 -5.953 1.00 98.50 330 VAL A N 1
ATOM 2617 C CA . VAL A 1 330 ? 13.051 -10.940 -7.181 1.00 98.50 330 VAL A CA 1
ATOM 2618 C C . VAL A 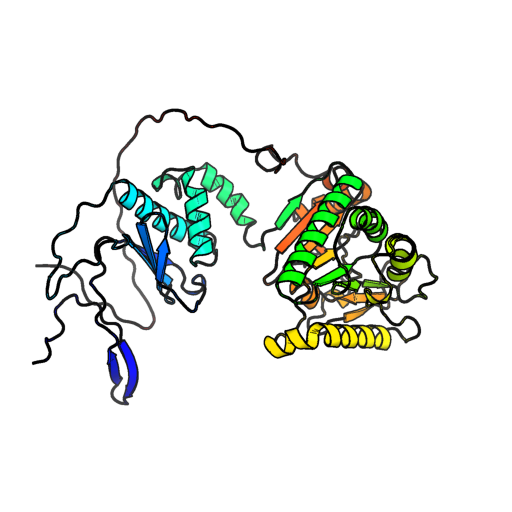1 330 ? 14.118 -10.788 -8.259 1.00 98.50 330 VAL A C 1
ATOM 2620 O O . VAL A 1 330 ? 14.432 -9.666 -8.650 1.00 98.50 330 VAL A O 1
ATOM 2623 N N . GLY A 1 331 ? 14.742 -11.886 -8.690 1.00 97.25 331 GLY A N 1
ATOM 2624 C CA . GLY A 1 331 ? 15.832 -11.853 -9.683 1.00 97.25 331 GLY A CA 1
ATOM 2625 C C . GLY A 1 331 ? 15.353 -11.934 -11.135 1.00 97.25 331 GLY A C 1
ATOM 2626 O O . GLY A 1 331 ? 16.080 -11.568 -12.058 1.00 97.25 331 GLY A O 1
ATOM 2627 N N . ASP A 1 332 ? 14.127 -12.412 -11.305 1.00 96.94 332 ASP A N 1
ATOM 2628 C CA . ASP A 1 332 ? 13.540 -13.000 -12.505 1.00 96.94 332 ASP A CA 1
ATOM 2629 C C . ASP A 1 332 ? 12.162 -12.388 -12.826 1.00 96.94 332 ASP A C 1
ATOM 2631 O O . ASP A 1 332 ? 11.290 -13.049 -13.389 1.00 96.94 332 ASP A O 1
ATOM 2635 N N . SER A 1 333 ? 11.947 -11.111 -12.472 1.00 97.00 333 SER A N 1
ATOM 2636 C CA . SER A 1 333 ? 10.696 -10.400 -12.775 1.00 97.00 333 SER A CA 1
ATOM 2637 C C . SER A 1 333 ? 10.361 -10.517 -14.273 1.00 97.00 333 SER A C 1
ATOM 2639 O O . SER A 1 333 ? 11.187 -10.124 -15.104 1.00 97.00 333 SER A O 1
ATOM 2641 N N . PRO A 1 334 ? 9.135 -10.945 -14.648 1.00 95.75 334 PRO A N 1
ATOM 2642 C CA . PRO A 1 334 ? 8.712 -11.100 -16.044 1.00 95.75 334 PRO A CA 1
ATOM 2643 C C . PRO A 1 334 ? 8.568 -9.760 -16.790 1.00 95.75 334 PRO A C 1
ATOM 2645 O O . PRO A 1 334 ? 8.108 -9.722 -17.931 1.00 95.75 334 PRO A O 1
ATOM 2648 N N . LYS A 1 335 ? 8.934 -8.642 -16.149 1.00 94.62 335 LYS A N 1
ATOM 2649 C CA . LYS A 1 335 ? 8.979 -7.297 -16.728 1.00 94.62 335 LYS A CA 1
ATOM 2650 C C . LYS A 1 335 ? 10.320 -6.637 -16.416 1.00 94.62 335 LYS A C 1
ATOM 2652 O O . LYS A 1 335 ? 10.772 -6.730 -15.271 1.00 94.62 335 LYS A O 1
ATOM 2657 N N . PRO A 1 336 ? 10.933 -5.927 -17.379 1.00 93.12 336 PRO A N 1
ATOM 2658 C CA . PRO A 1 336 ? 12.184 -5.221 -17.142 1.00 93.12 336 PRO A CA 1
ATOM 2659 C C . PRO A 1 336 ? 12.018 -4.110 -16.082 1.00 93.12 336 PRO A C 1
ATOM 2661 O O . PRO A 1 336 ? 10.910 -3.596 -15.904 1.00 93.12 336 PRO A O 1
ATOM 2664 N N . PRO A 1 337 ? 13.092 -3.739 -15.362 1.00 96.50 337 PRO A N 1
ATOM 2665 C CA . PRO A 1 337 ? 14.285 -4.558 -15.140 1.00 96.50 337 PRO A CA 1
ATOM 2666 C C . PRO A 1 337 ? 13.939 -5.814 -14.302 1.00 96.50 337 PRO A C 1
ATOM 2668 O O . PRO A 1 337 ? 13.038 -5.747 -13.459 1.00 96.50 337 PRO A O 1
ATOM 2671 N N . PRO A 1 338 ? 14.633 -6.952 -14.514 1.00 97.00 338 PRO A N 1
ATOM 2672 C CA . PRO A 1 338 ? 14.272 -8.235 -13.901 1.00 97.00 338 PRO A CA 1
ATOM 2673 C C . PRO A 1 338 ? 14.640 -8.333 -12.411 1.00 97.00 338 PRO A C 1
ATOM 2675 O O . PRO A 1 338 ? 13.952 -9.020 -11.661 1.00 97.00 338 PRO A O 1
ATOM 2678 N N . ARG A 1 339 ? 15.692 -7.623 -11.970 1.00 98.56 339 ARG A N 1
ATOM 2679 C CA . ARG A 1 339 ? 16.148 -7.590 -10.571 1.00 98.56 339 ARG A CA 1
ATOM 2680 C C . ARG A 1 339 ? 15.426 -6.501 -9.780 1.00 98.56 339 ARG A C 1
ATOM 2682 O O . ARG A 1 339 ? 15.515 -5.323 -10.132 1.00 98.56 339 ARG A O 1
ATOM 2689 N N . ARG A 1 340 ? 14.730 -6.885 -8.709 1.00 98.62 340 ARG A N 1
ATOM 2690 C CA . ARG A 1 340 ? 13.873 -6.018 -7.886 1.00 98.62 340 ARG A CA 1
ATOM 2691 C C . ARG A 1 340 ? 13.828 -6.474 -6.424 1.00 98.62 340 ARG A C 1
ATOM 2693 O O . ARG A 1 340 ? 14.140 -7.619 -6.114 1.00 98.62 340 ARG A O 1
ATOM 2700 N N . VAL A 1 341 ? 13.400 -5.581 -5.543 1.00 98.81 341 VAL A N 1
ATOM 2701 C CA . VAL A 1 341 ? 13.164 -5.811 -4.111 1.00 98.81 341 VAL A CA 1
ATOM 2702 C C . VAL A 1 341 ? 11.706 -5.451 -3.822 1.00 98.81 341 VAL A C 1
ATOM 2704 O O . VAL A 1 341 ? 11.236 -4.418 -4.295 1.00 98.81 341 VAL A O 1
ATOM 2707 N N . THR A 1 342 ? 10.964 -6.289 -3.094 1.00 98.81 342 THR A N 1
ATOM 2708 C CA . THR A 1 342 ? 9.517 -6.092 -2.868 1.00 98.81 342 THR A CA 1
ATOM 2709 C C . THR A 1 342 ? 9.088 -6.455 -1.452 1.00 98.81 342 THR A C 1
ATOM 2711 O O . THR A 1 342 ? 9.599 -7.414 -0.870 1.00 98.81 342 THR A O 1
ATOM 2714 N N . LEU A 1 343 ? 8.100 -5.727 -0.922 1.00 98.88 343 LEU A N 1
ATOM 2715 C CA . LEU A 1 343 ? 7.325 -6.178 0.233 1.00 98.88 343 LEU A CA 1
ATOM 2716 C C . LEU A 1 343 ? 6.546 -7.454 -0.118 1.00 98.88 343 LEU A C 1
ATOM 2718 O O . LEU A 1 343 ? 6.158 -7.664 -1.272 1.00 98.88 343 LEU A O 1
ATOM 2722 N N . THR A 1 344 ? 6.312 -8.290 0.891 1.00 98.62 344 THR A N 1
ATOM 2723 C CA . THR A 1 344 ? 5.621 -9.583 0.777 1.00 98.62 344 THR A CA 1
ATOM 2724 C C . THR A 1 344 ? 4.123 -9.463 1.094 1.00 98.62 344 THR A C 1
ATOM 2726 O O . THR A 1 344 ? 3.681 -8.517 1.754 1.00 98.62 344 THR A O 1
ATOM 2729 N N . LEU A 1 345 ? 3.311 -10.439 0.660 1.00 97.44 345 LEU A N 1
ATOM 2730 C CA . LEU A 1 345 ? 1.868 -10.458 0.955 1.00 97.44 345 LEU A CA 1
ATOM 2731 C C . LEU A 1 345 ? 1.527 -10.396 2.463 1.00 97.44 345 LEU A C 1
ATOM 2733 O O . LEU A 1 345 ? 0.578 -9.683 2.794 1.00 97.44 345 LEU A O 1
ATOM 2737 N N . PRO A 1 346 ? 2.257 -11.059 3.388 1.00 96.50 346 PRO A N 1
ATOM 2738 C CA . PRO A 1 346 ? 2.042 -10.898 4.829 1.00 96.50 346 PRO A CA 1
ATOM 2739 C C . PRO A 1 346 ? 2.179 -9.454 5.325 1.00 96.50 346 PRO A C 1
ATOM 2741 O O . PRO A 1 346 ? 1.317 -8.987 6.067 1.00 96.50 346 PRO A O 1
ATOM 2744 N N . VAL A 1 347 ? 3.208 -8.720 4.882 1.00 97.81 347 VAL A N 1
ATOM 2745 C CA . VAL A 1 347 ? 3.398 -7.304 5.251 1.00 97.81 347 VAL A CA 1
ATOM 2746 C C . VAL A 1 347 ? 2.294 -6.435 4.666 1.00 97.81 347 VAL A C 1
ATOM 2748 O O . VAL A 1 347 ? 1.703 -5.627 5.382 1.00 97.81 347 VAL A O 1
ATOM 2751 N N . ILE A 1 348 ? 1.976 -6.637 3.384 1.00 98.00 348 ILE A N 1
ATOM 2752 C CA . ILE A 1 348 ? 0.921 -5.888 2.696 1.00 98.00 348 ILE A CA 1
ATOM 2753 C C . ILE A 1 348 ? -0.418 -6.075 3.424 1.00 98.00 348 ILE A C 1
ATOM 2755 O O . ILE A 1 348 ? -1.078 -5.096 3.761 1.00 98.00 348 ILE A O 1
ATOM 2759 N N . ASN A 1 349 ? -0.780 -7.316 3.761 1.00 95.12 349 ASN A N 1
ATOM 2760 C CA . ASN A 1 349 ? -2.032 -7.642 4.450 1.00 95.12 349 ASN A CA 1
ATOM 2761 C C . ASN A 1 349 ? -2.069 -7.248 5.940 1.00 95.12 349 ASN A C 1
ATOM 2763 O O . ASN A 1 349 ? -3.137 -7.313 6.551 1.00 95.12 349 ASN A O 1
ATOM 2767 N N . ASN A 1 350 ? -0.954 -6.811 6.531 1.00 94.44 350 ASN A N 1
ATOM 2768 C CA . ASN A 1 350 ? -0.905 -6.332 7.915 1.00 94.44 350 ASN A CA 1
ATOM 2769 C C . ASN A 1 350 ? -1.026 -4.796 8.042 1.00 94.44 350 ASN A C 1
ATOM 2771 O O . ASN A 1 350 ? -1.091 -4.272 9.155 1.00 94.44 350 ASN A O 1
ATOM 2775 N N . ALA A 1 351 ? -1.087 -4.062 6.925 1.00 94.19 351 ALA A N 1
ATOM 2776 C CA . ALA A 1 351 ? -1.262 -2.609 6.922 1.00 94.19 351 ALA A CA 1
ATOM 2777 C C . ALA A 1 351 ? -2.653 -2.158 7.423 1.00 94.19 351 ALA A C 1
ATOM 2779 O O . ALA A 1 351 ? -3.675 -2.799 7.165 1.00 94.19 351 ALA A O 1
ATOM 2780 N N . ASN A 1 352 ? -2.696 -1.001 8.094 1.00 89.81 352 ASN A N 1
ATOM 2781 C CA . ASN A 1 352 ? -3.926 -0.362 8.583 1.00 89.81 352 ASN A CA 1
ATOM 2782 C C . ASN A 1 352 ? -4.834 0.113 7.439 1.00 89.81 352 ASN A C 1
ATOM 2784 O O . ASN A 1 352 ? -6.061 0.027 7.537 1.00 89.81 352 ASN A O 1
ATOM 2788 N N . GLN A 1 353 ? -4.250 0.591 6.342 1.00 91.31 353 GLN A N 1
ATOM 2789 C CA . GLN A 1 353 ? -4.980 0.989 5.147 1.00 91.31 353 GLN A CA 1
ATOM 2790 C C . GLN A 1 353 ? -4.202 0.611 3.887 1.00 91.31 353 GLN A C 1
ATOM 2792 O O . GLN A 1 353 ? -2.987 0.775 3.816 1.00 91.31 353 GLN A O 1
ATOM 2797 N N . ILE A 1 354 ? -4.913 0.135 2.867 1.00 95.69 354 ILE A N 1
ATOM 2798 C CA . ILE A 1 354 ? -4.354 -0.128 1.540 1.00 95.69 354 ILE A CA 1
ATOM 2799 C C . ILE A 1 354 ? -5.172 0.642 0.515 1.00 95.69 354 ILE A C 1
ATOM 2801 O O . ILE A 1 354 ? -6.390 0.485 0.443 1.00 95.69 354 ILE A O 1
ATOM 2805 N N . VAL A 1 355 ? -4.500 1.482 -0.266 1.00 96.12 355 VAL A N 1
ATOM 2806 C CA . VAL A 1 355 ? -5.095 2.338 -1.288 1.00 96.12 355 VAL A CA 1
ATOM 2807 C C . VAL A 1 355 ? -4.621 1.873 -2.653 1.00 96.12 355 VAL A C 1
ATOM 2809 O O . VAL A 1 355 ? -3.479 2.102 -3.040 1.00 96.12 355 VAL A O 1
ATOM 2812 N N . PHE A 1 356 ? -5.511 1.238 -3.398 1.00 96.19 356 PHE A N 1
ATOM 2813 C CA . PHE A 1 356 ? -5.290 0.919 -4.797 1.00 96.19 356 PHE A CA 1
ATOM 2814 C C . PHE A 1 356 ? -5.538 2.158 -5.654 1.00 96.19 356 PHE A C 1
ATOM 2816 O O . PHE A 1 356 ? -6.663 2.655 -5.700 1.00 96.19 356 PHE A O 1
ATOM 2823 N N . VAL A 1 357 ? -4.508 2.640 -6.349 1.00 95.88 357 VAL A N 1
ATOM 2824 C CA . VAL A 1 357 ? -4.587 3.827 -7.212 1.00 95.88 357 VAL A CA 1
ATOM 2825 C C . VAL A 1 357 ? -4.451 3.419 -8.677 1.00 95.88 357 VAL A C 1
ATOM 2827 O O . VAL A 1 357 ? -3.486 2.755 -9.067 1.00 95.88 357 VAL A O 1
ATOM 2830 N N . ALA A 1 358 ? -5.404 3.844 -9.506 1.00 93.75 358 ALA A N 1
ATOM 2831 C CA . ALA A 1 358 ? -5.380 3.621 -10.950 1.00 93.75 358 ALA A CA 1
ATOM 2832 C C . ALA A 1 358 ? -5.803 4.888 -11.705 1.00 93.75 358 ALA A C 1
ATOM 2834 O O . ALA A 1 358 ? -6.776 5.545 -11.341 1.00 93.75 358 ALA A O 1
ATOM 2835 N N . CYS A 1 359 ? -5.053 5.216 -12.756 1.00 93.00 359 CYS A N 1
ATOM 2836 C CA . CYS A 1 359 ? -5.231 6.413 -13.571 1.00 93.00 359 CYS A CA 1
ATOM 2837 C C . CYS A 1 359 ? -5.139 6.045 -15.056 1.00 93.00 359 CYS A C 1
ATOM 2839 O O . CYS A 1 359 ? -4.206 5.335 -15.447 1.00 93.00 359 CYS A O 1
ATOM 2841 N N . GLY A 1 360 ? -6.074 6.550 -15.860 1.00 92.56 360 GLY A N 1
ATOM 2842 C CA . GLY A 1 360 ? -6.096 6.410 -17.315 1.00 92.56 360 GLY A CA 1
ATOM 2843 C C . GLY A 1 360 ? -6.700 5.102 -17.848 1.00 92.56 360 GLY A C 1
ATOM 2844 O O . GLY A 1 360 ? -6.685 4.051 -17.198 1.00 92.56 360 GLY A O 1
ATOM 2845 N N . ALA A 1 361 ? -7.193 5.156 -19.088 1.00 93.38 361 ALA A N 1
ATOM 2846 C CA . ALA A 1 361 ? -7.970 4.088 -19.729 1.00 93.38 361 ALA A CA 1
ATOM 2847 C C . ALA A 1 361 ? -7.236 2.738 -19.832 1.00 93.38 361 ALA A C 1
ATOM 2849 O O . ALA A 1 361 ? -7.872 1.684 -19.838 1.00 93.38 361 ALA A O 1
ATOM 2850 N N . SER A 1 362 ? -5.898 2.739 -19.833 1.00 93.69 362 SER A N 1
ATOM 2851 C CA . SER A 1 362 ? -5.067 1.523 -19.840 1.00 93.69 362 SER A CA 1
ATOM 2852 C C . SER A 1 362 ? -5.202 0.654 -18.578 1.00 93.69 362 SER A C 1
ATOM 2854 O O . SER A 1 362 ? -4.661 -0.452 -18.531 1.00 93.69 362 SER A O 1
ATOM 2856 N N . LYS A 1 363 ? -5.920 1.130 -17.551 1.00 94.75 363 LYS A N 1
ATOM 2857 C CA . LYS A 1 363 ? -6.248 0.375 -16.332 1.00 94.75 363 LYS A CA 1
ATOM 2858 C C . LYS A 1 363 ? -7.651 -0.241 -16.337 1.00 94.75 363 LYS A C 1
ATOM 2860 O O . LYS A 1 363 ? -7.915 -1.092 -15.490 1.00 94.75 363 LYS A O 1
ATOM 2865 N N . ALA A 1 364 ? -8.519 0.135 -17.279 1.00 93.62 364 ALA A N 1
ATOM 2866 C CA . ALA A 1 364 ? -9.942 -0.205 -17.247 1.00 93.62 364 ALA A CA 1
ATOM 2867 C C . ALA A 1 364 ? -10.218 -1.717 -17.162 1.00 93.62 364 ALA A C 1
ATOM 2869 O O . ALA A 1 364 ? -11.018 -2.149 -16.337 1.00 93.62 364 ALA A O 1
ATOM 2870 N N . ASP A 1 365 ? -9.528 -2.537 -17.961 1.00 93.56 365 ASP A N 1
ATOM 2871 C CA . ASP A 1 365 ? -9.722 -3.995 -17.973 1.00 93.56 365 ASP A CA 1
ATOM 2872 C C . ASP A 1 365 ? -9.311 -4.678 -16.666 1.00 93.56 365 ASP A C 1
ATOM 2874 O O . ASP A 1 365 ? -9.991 -5.595 -16.204 1.00 93.56 365 ASP A O 1
ATOM 2878 N N . ILE A 1 366 ? -8.207 -4.247 -16.046 1.00 93.56 366 ILE A N 1
ATOM 2879 C CA . ILE A 1 366 ? -7.739 -4.886 -14.812 1.00 93.56 366 ILE A CA 1
ATOM 2880 C C . ILE A 1 366 ? -8.522 -4.407 -13.588 1.00 93.56 366 ILE A C 1
ATOM 2882 O O . ILE A 1 366 ? -8.836 -5.218 -12.719 1.00 93.56 366 ILE A O 1
ATOM 2886 N N . VAL A 1 367 ? -8.932 -3.133 -13.559 1.00 91.06 367 VAL A N 1
ATOM 2887 C CA . VAL A 1 367 ? -9.890 -2.613 -12.572 1.00 91.06 367 VAL A CA 1
ATOM 2888 C C . VAL A 1 367 ? -11.205 -3.392 -12.640 1.00 91.06 367 VAL A C 1
ATOM 2890 O O . VAL A 1 367 ? -11.716 -3.819 -11.606 1.00 91.06 367 VAL A O 1
ATOM 2893 N N . GLU A 1 368 ? -11.721 -3.653 -13.843 1.00 89.12 368 GLU A N 1
ATOM 2894 C CA . GLU A 1 368 ? -12.967 -4.400 -14.029 1.00 89.12 368 GLU A CA 1
ATOM 2895 C C . GLU A 1 368 ? -12.846 -5.868 -13.595 1.00 89.12 368 GLU A C 1
ATOM 2897 O O . GLU A 1 368 ? -13.721 -6.363 -12.883 1.00 89.12 368 GLU A O 1
ATOM 2902 N N . ARG A 1 369 ? -11.731 -6.545 -13.913 1.00 85.88 369 ARG A N 1
ATOM 2903 C CA . ARG A 1 369 ? -11.436 -7.906 -13.417 1.00 85.88 369 ARG A CA 1
ATOM 2904 C C . ARG A 1 369 ? -11.356 -7.981 -11.889 1.00 85.88 369 ARG A C 1
ATOM 2906 O O . ARG A 1 369 ? -11.882 -8.934 -11.316 1.00 85.88 369 ARG A O 1
ATOM 2913 N N . ILE A 1 370 ? -10.721 -6.995 -11.251 1.00 84.50 370 ILE A N 1
ATOM 2914 C CA . ILE A 1 370 ? -10.522 -6.927 -9.794 1.00 84.50 370 ILE A CA 1
ATOM 2915 C C . ILE A 1 370 ? -11.847 -6.661 -9.071 1.00 84.50 370 ILE A C 1
ATOM 2917 O O . ILE A 1 370 ? -12.267 -7.467 -8.240 1.00 84.50 370 ILE A O 1
ATOM 2921 N N . ILE A 1 371 ? -12.554 -5.579 -9.420 1.00 82.19 371 ILE A N 1
ATOM 2922 C CA . ILE A 1 371 ? -13.798 -5.189 -8.737 1.00 82.19 371 ILE A CA 1
ATOM 2923 C C . ILE A 1 371 ? -14.900 -6.239 -8.938 1.00 82.19 371 ILE A C 1
ATOM 2925 O O . ILE A 1 371 ? -15.538 -6.640 -7.964 1.00 82.19 371 ILE A O 1
ATOM 2929 N N . ASN A 1 372 ? -15.061 -6.769 -10.158 1.00 77.00 372 ASN A N 1
ATOM 2930 C CA . ASN A 1 372 ? -16.034 -7.832 -10.441 1.00 77.00 372 ASN A CA 1
ATOM 2931 C C . ASN A 1 372 ? -15.537 -9.239 -10.045 1.00 77.00 372 ASN A C 1
ATOM 2933 O O . ASN A 1 372 ? -16.216 -10.223 -10.334 1.00 77.00 372 ASN A O 1
ATOM 2937 N N . ARG A 1 373 ? -14.372 -9.356 -9.383 1.00 72.44 373 ARG A N 1
ATOM 2938 C CA . ARG A 1 373 ? -13.790 -10.612 -8.859 1.00 72.44 373 ARG A CA 1
ATOM 2939 C C . ARG A 1 373 ? -13.667 -11.735 -9.895 1.00 72.44 373 ARG A C 1
ATOM 2941 O O . ARG A 1 373 ? -13.736 -12.910 -9.540 1.00 72.44 373 ARG A O 1
ATOM 2948 N N . LYS A 1 374 ? -13.478 -11.382 -11.171 1.00 69.25 374 LYS A N 1
ATOM 2949 C CA . LYS A 1 374 ? -13.472 -12.330 -12.300 1.00 69.25 374 LYS A CA 1
ATOM 2950 C C . LYS A 1 374 ? -12.322 -13.335 -12.244 1.00 69.25 374 LYS A C 1
ATOM 2952 O O . LYS A 1 374 ? -12.377 -14.358 -12.914 1.00 69.25 374 LYS A O 1
ATOM 2957 N N . ASP A 1 375 ? -11.276 -13.011 -11.491 1.00 73.94 375 ASP A N 1
ATOM 2958 C CA . ASP A 1 375 ? -10.031 -13.762 -11.437 1.00 73.94 375 ASP A CA 1
ATOM 2959 C C . ASP A 1 375 ? -9.431 -13.684 -10.017 1.00 73.94 375 ASP A C 1
ATOM 2961 O O . ASP A 1 375 ? -8.907 -12.635 -9.628 1.00 73.94 375 ASP A O 1
ATOM 2965 N N . PRO A 1 376 ? -9.537 -14.753 -9.204 1.00 75.69 376 PRO A N 1
ATOM 2966 C CA . PRO A 1 376 ? -9.038 -14.768 -7.831 1.00 75.69 376 PRO A CA 1
ATOM 2967 C C . PRO A 1 376 ? -7.521 -15.003 -7.731 1.00 75.69 376 PRO A C 1
ATOM 2969 O O . PRO A 1 376 ? -6.987 -14.931 -6.623 1.00 75.69 376 PRO A O 1
ATOM 2972 N N . PHE A 1 377 ? -6.837 -15.290 -8.846 1.00 84.00 377 PHE A N 1
ATOM 2973 C CA . PHE A 1 377 ? -5.401 -15.590 -8.890 1.00 84.00 377 PHE A CA 1
ATOM 2974 C C . PHE A 1 377 ? -4.538 -14.348 -9.165 1.00 84.00 377 PHE A C 1
ATOM 2976 O O . PHE A 1 377 ? -3.313 -14.410 -9.079 1.00 84.00 377 PHE A O 1
ATOM 2983 N N . LEU A 1 378 ? -5.159 -13.196 -9.437 1.00 90.25 378 LEU A N 1
ATOM 2984 C CA . LEU A 1 378 ? -4.459 -11.915 -9.532 1.00 90.25 378 LEU A CA 1
ATOM 2985 C C . LEU A 1 378 ? -3.812 -11.542 -8.181 1.00 90.25 378 LEU A C 1
ATOM 2987 O O . LEU A 1 378 ? -4.514 -11.548 -7.167 1.00 90.25 378 LEU A O 1
ATOM 2991 N N . PRO A 1 379 ? -2.537 -11.108 -8.137 1.00 95.50 379 PRO A N 1
ATOM 2992 C CA . PRO A 1 379 ? -1.881 -10.644 -6.909 1.00 95.50 379 PRO A CA 1
ATOM 2993 C C . PRO A 1 379 ? -2.672 -9.569 -6.147 1.00 95.50 379 PRO A C 1
ATOM 2995 O O . PRO A 1 379 ? -2.832 -9.665 -4.931 1.00 95.50 379 PRO A O 1
ATOM 2998 N N . ALA A 1 380 ? -3.277 -8.607 -6.853 1.00 93.31 380 ALA A N 1
ATOM 2999 C CA . ALA A 1 380 ? -4.172 -7.610 -6.258 1.00 93.31 380 ALA A CA 1
ATOM 3000 C C . ALA A 1 380 ? -5.408 -8.215 -5.551 1.00 93.31 380 ALA A C 1
ATOM 3002 O O . ALA A 1 380 ? -5.907 -7.630 -4.594 1.00 93.31 380 ALA A O 1
ATOM 3003 N N . MET A 1 381 ? -5.879 -9.397 -5.970 1.00 87.94 381 MET A N 1
ATOM 3004 C CA . MET A 1 381 ? -6.977 -10.142 -5.331 1.00 87.94 381 MET A CA 1
ATOM 3005 C C . MET A 1 381 ? -6.512 -11.050 -4.180 1.00 87.94 381 MET A C 1
ATOM 3007 O O . MET A 1 381 ? -7.342 -11.554 -3.416 1.00 87.94 381 MET A O 1
ATOM 3011 N N . MET A 1 382 ? -5.197 -11.234 -4.011 1.00 90.94 382 MET A N 1
ATOM 3012 C CA . MET A 1 382 ? -4.600 -11.851 -2.821 1.00 90.94 382 MET A CA 1
ATOM 3013 C C . MET A 1 382 ? -4.458 -10.859 -1.655 1.00 90.94 382 MET A C 1
ATOM 3015 O O . MET A 1 382 ? -4.245 -11.283 -0.516 1.00 90.94 382 MET A O 1
ATOM 3019 N N . VAL A 1 383 ? -4.641 -9.558 -1.911 1.00 90.50 383 VAL A N 1
ATOM 3020 C CA . VAL A 1 383 ? -4.681 -8.516 -0.880 1.00 90.50 383 VAL A CA 1
ATOM 3021 C C . VAL A 1 383 ? -5.982 -8.614 -0.084 1.00 90.50 383 VAL A C 1
ATOM 3023 O O . VAL A 1 383 ? -7.073 -8.321 -0.574 1.00 90.50 383 VAL A O 1
ATOM 3026 N N . LYS A 1 384 ? -5.854 -9.070 1.160 1.00 83.62 384 LYS A N 1
ATOM 3027 C CA . LYS A 1 384 ? -6.927 -9.371 2.114 1.00 83.62 384 LYS A CA 1
ATOM 3028 C C . LYS A 1 384 ? -6.458 -8.910 3.504 1.00 83.62 384 LYS A C 1
ATOM 3030 O O . LYS A 1 384 ? -5.911 -9.723 4.249 1.00 83.62 384 LYS A O 1
ATOM 3035 N N . PRO A 1 385 ? -6.599 -7.612 3.841 1.00 76.56 385 PRO A N 1
ATOM 3036 C CA . PRO A 1 385 ? -6.070 -7.064 5.089 1.00 76.56 385 PRO A CA 1
ATOM 3037 C C . PRO A 1 385 ? -6.630 -7.768 6.330 1.00 76.56 385 PRO A C 1
ATOM 3039 O O . PRO A 1 385 ? -7.829 -8.011 6.417 1.00 76.56 385 PRO A O 1
ATOM 3042 N N . LEU A 1 386 ? -5.785 -8.071 7.314 1.00 71.31 386 LEU A N 1
ATOM 3043 C CA . LEU A 1 386 ? -6.202 -8.831 8.501 1.00 71.31 386 LEU A CA 1
ATOM 3044 C C . LEU A 1 386 ? -7.067 -8.001 9.464 1.00 71.31 386 LEU A C 1
ATOM 3046 O O . LEU A 1 386 ? -7.987 -8.523 10.092 1.00 71.31 386 LEU A O 1
ATOM 3050 N N . SER A 1 387 ? -6.777 -6.704 9.580 1.00 68.25 387 SER A N 1
ATOM 3051 C CA . SER A 1 387 ? -7.482 -5.771 10.476 1.00 68.25 387 SER A CA 1
ATOM 3052 C C . SER A 1 387 ? -7.664 -4.355 9.913 1.00 68.25 387 SER A C 1
ATOM 3054 O O . SER A 1 387 ? -8.393 -3.558 10.509 1.00 68.25 387 SER A O 1
ATOM 3056 N N . GLY A 1 388 ? -7.013 -4.044 8.787 1.00 63.97 388 GLY A N 1
ATOM 3057 C CA . GLY A 1 388 ? -7.048 -2.737 8.137 1.00 63.97 388 GLY A CA 1
ATOM 3058 C C . GLY A 1 388 ? -8.308 -2.468 7.309 1.00 63.97 388 GLY A C 1
ATOM 3059 O O . GLY A 1 388 ? -9.381 -3.025 7.551 1.00 63.97 388 GLY A O 1
ATOM 3060 N N . ARG A 1 389 ? -8.181 -1.588 6.311 1.00 80.00 389 ARG A N 1
ATOM 3061 C CA . ARG A 1 389 ? -9.234 -1.232 5.341 1.00 80.00 389 ARG A CA 1
ATOM 3062 C C . ARG A 1 389 ? -8.677 -1.156 3.924 1.00 80.00 389 ARG A C 1
ATOM 3064 O O . ARG A 1 389 ? -7.500 -0.850 3.740 1.00 80.00 389 ARG A O 1
ATOM 3071 N N . THR A 1 390 ? -9.538 -1.345 2.928 1.00 83.81 390 THR A N 1
ATOM 3072 C CA . THR A 1 390 ? -9.180 -1.162 1.517 1.00 83.81 390 THR A CA 1
ATOM 3073 C C . THR A 1 390 ? -9.882 0.073 0.958 1.00 83.81 390 THR A C 1
ATOM 3075 O O . THR A 1 390 ? -11.057 0.317 1.223 1.00 83.81 390 THR A O 1
ATOM 3078 N N . LEU A 1 391 ? -9.161 0.861 0.170 1.00 87.00 391 LEU A N 1
ATOM 3079 C CA . LEU A 1 391 ? -9.698 1.964 -0.613 1.00 87.00 391 LEU A CA 1
ATOM 3080 C C . LEU A 1 391 ? -9.290 1.760 -2.070 1.00 87.00 391 LEU A C 1
ATOM 3082 O O . LEU A 1 391 ? -8.110 1.625 -2.376 1.00 87.00 391 LEU A O 1
ATOM 3086 N N . PHE A 1 392 ? -10.259 1.763 -2.971 1.00 88.75 392 PHE A N 1
ATOM 3087 C CA . PHE A 1 392 ? -10.034 1.817 -4.407 1.00 88.75 392 PHE A CA 1
ATOM 3088 C C . PHE A 1 392 ? -10.241 3.264 -4.865 1.00 88.75 392 PHE A C 1
ATOM 3090 O O . PHE A 1 392 ? -11.306 3.840 -4.651 1.00 88.75 392 PHE A O 1
ATOM 3097 N N . LEU A 1 393 ? -9.208 3.873 -5.443 1.00 91.44 393 LEU A N 1
ATOM 3098 C CA . LEU A 1 393 ? -9.180 5.277 -5.847 1.00 91.44 393 LEU A CA 1
ATOM 3099 C C . LEU A 1 393 ? -8.817 5.339 -7.337 1.00 91.44 393 LEU A C 1
ATOM 3101 O O . LEU A 1 393 ? -7.642 5.330 -7.711 1.00 91.44 393 LEU A O 1
ATOM 3105 N N . PHE A 1 394 ? -9.845 5.322 -8.184 1.00 90.94 394 PHE A N 1
ATOM 3106 C CA . PHE A 1 394 ? -9.728 5.109 -9.630 1.00 90.94 394 PHE A CA 1
ATOM 3107 C C . PHE A 1 394 ? -10.338 6.281 -10.394 1.00 90.94 394 PHE A C 1
ATOM 3109 O O . PHE A 1 394 ? -11.477 6.644 -10.115 1.00 90.94 394 PHE A O 1
ATOM 3116 N N . ASP A 1 395 ? -9.628 6.862 -11.365 1.00 89.69 395 ASP A N 1
ATOM 3117 C CA . ASP A 1 395 ? -10.250 7.900 -12.197 1.00 89.69 395 ASP A CA 1
ATOM 3118 C C . ASP A 1 395 ? -11.323 7.329 -13.138 1.00 89.69 395 ASP A C 1
ATOM 3120 O O . ASP A 1 395 ? -11.492 6.115 -13.306 1.00 89.69 395 ASP A O 1
ATOM 3124 N N . LYS A 1 396 ? -12.083 8.236 -13.747 1.00 89.38 396 LYS A N 1
ATOM 3125 C CA . LYS A 1 396 ? -13.175 7.952 -14.683 1.00 89.38 396 LYS A CA 1
ATOM 3126 C C . LYS A 1 396 ? -12.769 7.091 -15.881 1.00 89.38 396 LYS A C 1
ATOM 3128 O O . LYS A 1 396 ? -13.590 6.328 -16.386 1.00 89.38 396 LYS A O 1
ATOM 3133 N N . GLU A 1 397 ? -11.517 7.176 -16.330 1.00 92.94 397 GLU A N 1
ATOM 3134 C CA . GLU A 1 397 ? -11.014 6.315 -17.401 1.00 92.94 397 GLU A CA 1
ATOM 3135 C C . GLU A 1 397 ? -10.639 4.924 -16.879 1.00 92.94 397 GLU A C 1
ATOM 3137 O O . GLU A 1 397 ? -11.053 3.916 -17.457 1.00 92.94 397 GLU A O 1
ATOM 3142 N N . ALA A 1 398 ? -9.918 4.849 -15.756 1.00 91.75 398 ALA A N 1
ATOM 3143 C CA . ALA A 1 398 ? -9.553 3.598 -15.097 1.00 91.75 398 ALA A CA 1
ATOM 3144 C C . ALA A 1 398 ? -10.777 2.811 -14.592 1.00 91.75 398 ALA A C 1
ATOM 3146 O O . ALA A 1 398 ? -10.713 1.593 -14.469 1.00 91.75 398 ALA A O 1
ATOM 3147 N N . SER A 1 399 ? -11.901 3.483 -14.338 1.00 89.94 399 SER A N 1
ATOM 3148 C CA . SER A 1 399 ? -13.186 2.880 -13.953 1.00 89.94 399 SER A CA 1
ATOM 3149 C C . SER A 1 399 ? -14.178 2.703 -15.113 1.00 89.94 399 SER A C 1
ATOM 3151 O O . SER A 1 399 ? -15.247 2.133 -14.910 1.00 89.94 399 SER A O 1
ATOM 3153 N N . SER A 1 400 ? -13.830 3.113 -16.340 1.00 90.44 400 SER A N 1
ATOM 3154 C CA . SER A 1 400 ? -14.754 3.207 -17.491 1.00 90.44 400 SER A CA 1
ATOM 3155 C C . SER A 1 400 ? -15.460 1.908 -17.911 1.00 90.44 400 SER A C 1
ATOM 3157 O O . SER A 1 400 ? -16.505 1.971 -18.559 1.00 90.44 400 SER A O 1
ATOM 3159 N N . LYS A 1 401 ? -14.911 0.738 -17.553 1.00 88.06 401 LYS A N 1
ATOM 3160 C CA . LYS A 1 401 ? -15.501 -0.584 -17.834 1.00 88.06 401 LYS A CA 1
ATOM 3161 C C . LYS A 1 401 ? -16.376 -1.134 -16.699 1.00 88.06 401 LYS A C 1
ATOM 3163 O O . LYS A 1 401 ? -17.067 -2.128 -16.906 1.00 88.06 401 LYS A O 1
ATOM 3168 N N . LEU A 1 402 ? -16.386 -0.502 -15.523 1.00 82.56 402 LEU A N 1
ATOM 3169 C CA . LEU A 1 402 ? -17.269 -0.897 -14.425 1.00 82.56 402 LEU A CA 1
ATOM 3170 C C . LEU A 1 402 ? -18.744 -0.631 -14.781 1.00 82.56 402 LEU A C 1
ATOM 3172 O O . LEU A 1 402 ? -19.043 0.311 -15.523 1.00 82.56 402 LEU A O 1
ATOM 3176 N N . PRO A 1 403 ? -19.694 -1.424 -14.247 1.00 67.25 403 PRO A N 1
ATOM 3177 C CA . PRO A 1 403 ? -21.110 -1.103 -14.375 1.00 67.25 403 PRO A CA 1
ATOM 3178 C C . PRO A 1 403 ? -21.387 0.284 -13.783 1.00 67.25 403 PRO A C 1
ATOM 3180 O O . PRO A 1 403 ? -20.824 0.657 -12.754 1.00 67.25 403 PRO A O 1
ATOM 3183 N N . LYS A 1 404 ? -22.279 1.049 -14.424 1.00 56.00 404 LYS A N 1
ATOM 3184 C CA . LYS A 1 404 ? -22.715 2.354 -13.911 1.00 56.00 404 LYS A CA 1
ATOM 3185 C C . LYS A 1 404 ? -23.458 2.154 -12.592 1.00 56.00 404 LYS A C 1
ATOM 3187 O O . LYS A 1 404 ? -24.642 1.819 -12.602 1.00 56.00 404 LYS A O 1
ATOM 3192 N N . LEU A 1 405 ? -22.746 2.368 -11.489 1.00 45.97 405 LEU A N 1
ATOM 3193 C CA . LEU A 1 405 ? -23.295 2.371 -10.138 1.00 45.97 405 LEU A CA 1
ATOM 3194 C C . LEU A 1 405 ? -24.495 3.321 -10.058 1.00 45.97 405 LEU A C 1
ATOM 3196 O O . LEU A 1 405 ? -24.535 4.374 -10.707 1.00 45.97 405 LEU A O 1
ATOM 3200 N N . SER A 1 406 ? -25.490 2.934 -9.267 1.00 33.72 406 SER A N 1
ATOM 3201 C CA . SER A 1 406 ? -26.662 3.763 -9.024 1.00 33.72 406 SER A CA 1
ATOM 3202 C C . SER A 1 406 ? -26.254 5.048 -8.295 1.00 33.72 406 SER A C 1
ATOM 3204 O O . SER A 1 406 ? -25.277 5.084 -7.547 1.00 33.72 406 SER A O 1
ATOM 3206 N N . LYS A 1 407 ? -27.025 6.132 -8.453 1.00 33.00 407 LYS A N 1
ATOM 3207 C CA . LYS A 1 407 ? -26.734 7.402 -7.756 1.00 33.00 407 LYS A CA 1
ATOM 3208 C C . LYS A 1 407 ? -26.792 7.299 -6.222 1.00 33.00 407 LYS A C 1
ATOM 3210 O O . LYS A 1 407 ? -26.341 8.214 -5.549 1.00 33.00 407 LYS A O 1
ATOM 3215 N N . SER A 1 408 ? -27.314 6.198 -5.686 1.00 32.53 408 SER A N 1
ATOM 3216 C CA . SER A 1 408 ? -27.293 5.826 -4.264 1.00 32.53 408 SER A CA 1
ATOM 3217 C C . SER A 1 408 ? -25.939 5.290 -3.771 1.00 32.53 408 SER A C 1
ATOM 3219 O O . SER A 1 408 ? -25.716 5.256 -2.566 1.00 32.53 408 SER A O 1
ATOM 3221 N N . GLU A 1 409 ? -25.045 4.883 -4.674 1.00 32.00 409 GLU A N 1
ATOM 3222 C CA . GLU A 1 409 ? -23.717 4.323 -4.362 1.00 32.00 409 GLU A CA 1
ATOM 3223 C C . GLU A 1 409 ? -22.582 5.339 -4.605 1.00 32.00 409 GLU A C 1
ATOM 3225 O O . GLU A 1 409 ? -21.439 5.117 -4.210 1.00 32.00 409 GLU A O 1
ATOM 3230 N N . ILE A 1 410 ? -22.891 6.475 -5.241 1.00 32.72 410 ILE A N 1
ATOM 3231 C CA . ILE A 1 410 ? -21.949 7.573 -5.474 1.00 32.72 410 ILE A CA 1
ATOM 3232 C C . ILE A 1 410 ? -22.064 8.570 -4.319 1.00 32.72 410 ILE A C 1
ATOM 3234 O O . ILE A 1 410 ? -23.003 9.365 -4.266 1.00 32.72 410 ILE A O 1
ATOM 3238 N N . THR A 1 411 ? -21.074 8.586 -3.425 1.00 30.30 411 THR A N 1
ATOM 3239 C CA . THR A 1 411 ? -20.950 9.613 -2.377 1.00 30.30 411 THR A CA 1
ATOM 3240 C C . THR A 1 411 ? -20.504 10.955 -2.977 1.00 30.30 411 THR A C 1
ATOM 3242 O O . THR A 1 411 ? -19.375 11.404 -2.781 1.00 30.30 411 THR A O 1
ATOM 3245 N N . GLU A 1 412 ? -21.391 11.617 -3.725 1.00 26.70 412 GLU A N 1
ATOM 3246 C CA . GLU A 1 412 ? -21.224 13.033 -4.060 1.00 26.70 412 GLU A CA 1
ATOM 3247 C C . GLU A 1 412 ? -21.216 13.859 -2.762 1.00 26.70 412 GLU A C 1
ATOM 3249 O O . GLU A 1 412 ? -22.166 13.812 -1.978 1.00 26.70 412 GLU A O 1
ATOM 3254 N N . CYS A 1 413 ? -20.173 14.664 -2.538 1.00 26.03 413 CYS A N 1
ATOM 3255 C CA . CYS A 1 413 ? -20.142 15.620 -1.431 1.00 26.03 413 CYS A CA 1
ATOM 3256 C C . CYS A 1 413 ? -21.170 16.743 -1.652 1.00 26.03 413 CYS A C 1
ATOM 3258 O O . CYS A 1 413 ? -20.839 17.799 -2.191 1.00 26.03 413 CYS A O 1
ATOM 3260 N N . ARG A 1 414 ? -22.413 16.530 -1.208 1.00 24.17 414 ARG A N 1
ATOM 3261 C CA . ARG A 1 414 ? -23.458 17.561 -1.146 1.00 24.17 414 ARG A CA 1
ATOM 3262 C C . ARG A 1 414 ? -23.664 18.033 0.291 1.00 24.17 414 ARG A C 1
ATOM 3264 O O . ARG A 1 414 ? -23.721 17.236 1.223 1.00 24.17 414 ARG A O 1
ATOM 3271 N N . SER A 1 415 ? -23.776 19.345 0.459 1.00 25.73 415 SER A N 1
ATOM 3272 C CA . SER A 1 415 ? -24.016 20.001 1.745 1.00 25.73 415 SER A CA 1
ATOM 3273 C C . SER A 1 415 ? -25.398 19.659 2.310 1.00 25.73 415 SER A C 1
ATOM 3275 O O . SER A 1 415 ? -26.409 19.817 1.624 1.00 25.73 415 SER A O 1
ATOM 3277 N N . LEU A 1 416 ? -25.445 19.253 3.580 1.00 23.38 416 LEU A N 1
ATOM 3278 C CA . LEU A 1 416 ? -26.685 19.004 4.318 1.00 23.38 416 LEU A CA 1
ATOM 3279 C C . LEU A 1 416 ? -27.480 20.306 4.499 1.00 23.38 416 LEU A C 1
ATOM 3281 O O . LEU A 1 416 ? -27.003 21.232 5.151 1.00 23.38 416 LEU A O 1
ATOM 3285 N N . SER A 1 417 ? -28.708 20.370 3.974 1.00 23.09 417 SER A N 1
ATOM 3286 C CA . SER A 1 417 ? -29.653 21.436 4.328 1.00 23.09 417 SER A CA 1
ATOM 3287 C C . SER A 1 417 ? -31.119 21.006 4.190 1.00 23.09 417 SER A C 1
ATOM 3289 O O . SER A 1 417 ? -31.524 20.436 3.179 1.00 23.09 417 SER A O 1
ATOM 3291 N N . SER A 1 418 ? -31.917 21.375 5.198 1.00 23.97 418 SER A N 1
ATOM 3292 C CA . SER A 1 418 ? -33.387 21.271 5.283 1.00 23.97 418 SER A CA 1
ATOM 3293 C C . SER A 1 418 ? -34.025 19.868 5.320 1.00 23.97 418 SER A C 1
ATOM 3295 O O . SER A 1 418 ? -33.476 18.871 4.862 1.00 23.97 418 SER A O 1
ATOM 3297 N N . THR A 1 419 ? -35.214 19.803 5.926 1.00 24.95 419 THR A N 1
ATOM 3298 C CA . THR A 1 419 ? -35.989 18.586 6.211 1.00 24.95 419 THR A CA 1
ATOM 3299 C C . THR A 1 419 ? -37.473 18.799 5.893 1.00 24.95 419 THR A C 1
ATOM 3301 O O . THR A 1 419 ? -37.968 19.919 6.042 1.00 24.95 419 THR A O 1
ATOM 3304 N N . LYS A 1 420 ? -38.200 17.724 5.535 1.00 22.31 420 LYS A N 1
ATOM 3305 C CA . LYS A 1 420 ? -39.554 17.386 6.048 1.00 22.31 420 LYS A CA 1
ATOM 3306 C C . LYS A 1 420 ? -40.079 16.038 5.489 1.00 22.31 420 LYS A C 1
ATOM 3308 O O . LYS A 1 420 ? -39.578 15.596 4.459 1.00 22.31 420 LYS A O 1
ATOM 3313 N N . PRO A 1 421 ? -41.031 15.362 6.173 1.00 23.98 421 PRO A N 1
ATOM 3314 C CA . PRO A 1 421 ? -41.384 13.959 5.909 1.00 23.98 421 PRO A CA 1
ATOM 3315 C C . PRO A 1 421 ? -42.711 13.751 5.147 1.00 23.98 421 PRO A C 1
ATOM 3317 O O . PRO A 1 421 ? -43.539 14.657 5.046 1.00 23.98 421 PRO A O 1
ATOM 3320 N N . ALA A 1 422 ? -42.947 12.510 4.701 1.00 20.97 422 ALA A N 1
ATOM 3321 C CA . ALA A 1 422 ? -44.228 12.013 4.177 1.00 20.97 422 ALA A CA 1
ATOM 3322 C C . ALA A 1 422 ? -44.894 10.999 5.144 1.00 20.97 422 ALA A C 1
ATOM 3324 O O . ALA A 1 422 ? -44.277 10.560 6.114 1.00 20.97 422 ALA A O 1
ATOM 3325 N N . ARG A 1 423 ? -46.176 10.666 4.919 1.00 21.34 423 ARG A N 1
ATOM 3326 C CA . ARG A 1 423 ? -47.042 9.915 5.860 1.00 21.34 423 ARG A CA 1
ATOM 3327 C C . ARG A 1 423 ? -47.033 8.389 5.662 1.00 21.34 423 ARG A C 1
ATOM 3329 O O . ARG A 1 423 ? -46.864 7.905 4.549 1.00 21.34 423 ARG A O 1
ATOM 3336 N N . TRP A 1 424 ? -47.341 7.664 6.741 1.00 23.28 424 TRP A N 1
ATOM 3337 C CA . TRP A 1 424 ? -47.613 6.217 6.775 1.00 23.28 424 TRP A CA 1
ATOM 3338 C C . TRP A 1 424 ? -49.100 5.868 6.563 1.00 23.28 424 TRP A C 1
ATOM 3340 O O . TRP A 1 424 ? -49.976 6.691 6.824 1.00 23.28 424 TRP A O 1
ATOM 3350 N N . THR A 1 425 ? -49.373 4.612 6.184 1.00 22.03 425 THR A N 1
ATOM 3351 C CA . THR A 1 425 ? -50.678 3.919 6.318 1.00 22.03 425 THR A CA 1
ATOM 3352 C C . THR A 1 425 ? -50.476 2.461 6.796 1.00 22.03 425 THR A C 1
ATOM 3354 O O . THR A 1 425 ? -49.336 2.022 6.958 1.00 22.03 425 THR A O 1
ATOM 3357 N N . ASN A 1 426 ? -51.564 1.740 7.115 1.00 23.50 426 ASN A N 1
ATOM 3358 C CA . ASN A 1 426 ? -51.565 0.566 8.011 1.00 23.50 426 ASN A CA 1
ATOM 3359 C C . ASN A 1 426 ? -51.707 -0.807 7.326 1.00 23.50 426 ASN A C 1
ATOM 3361 O O . ASN A 1 426 ? -52.607 -0.987 6.511 1.00 23.50 426 ASN A O 1
ATOM 3365 N N . CYS A 1 427 ? -50.949 -1.804 7.804 1.00 22.58 427 CYS A N 1
ATOM 3366 C CA . CYS A 1 427 ? -51.352 -3.205 8.079 1.00 22.58 427 CYS A CA 1
ATOM 3367 C C . CYS A 1 427 ? -50.148 -3.970 8.695 1.00 22.58 427 CYS A C 1
ATOM 3369 O O . CYS A 1 427 ? -49.019 -3.510 8.560 1.00 22.58 427 CYS A O 1
ATOM 3371 N N . GLY A 1 428 ? -50.283 -5.096 9.409 1.00 22.84 428 GLY A N 1
ATOM 3372 C CA . GLY A 1 428 ? -51.481 -5.742 9.966 1.00 22.84 428 GLY A CA 1
ATOM 3373 C C . GLY A 1 428 ? -51.298 -7.260 10.178 1.00 22.84 428 GLY A C 1
ATOM 3374 O O . GLY A 1 428 ? -51.004 -7.955 9.215 1.00 22.84 428 GLY A O 1
ATOM 3375 N N . HIS A 1 429 ? -51.586 -7.758 11.391 1.00 23.73 429 HIS A N 1
ATOM 3376 C CA . HIS A 1 429 ? -51.568 -9.169 11.857 1.00 23.73 429 HIS A CA 1
ATOM 3377 C C . HIS A 1 429 ? -50.230 -9.817 12.272 1.00 23.73 429 HIS A C 1
ATOM 3379 O O . HIS A 1 429 ? -49.169 -9.588 11.701 1.00 23.73 429 HIS A O 1
ATOM 3385 N N . CYS A 1 430 ? -50.351 -10.690 13.280 1.00 22.36 430 CYS A N 1
ATOM 3386 C CA . CYS A 1 430 ? -49.335 -11.585 13.840 1.00 22.36 430 CYS A CA 1
ATOM 3387 C C . CYS A 1 430 ? -49.845 -13.037 13.763 1.00 22.36 430 CYS A C 1
ATOM 3389 O O . CYS A 1 430 ? -51.057 -13.230 13.727 1.00 22.36 430 CYS A O 1
ATOM 3391 N N . ILE A 1 431 ? -48.957 -14.036 13.866 1.00 22.72 431 ILE A N 1
ATOM 3392 C CA . ILE A 1 431 ? -49.199 -15.344 14.523 1.00 22.72 431 ILE A CA 1
ATOM 3393 C C . ILE A 1 431 ? -47.840 -16.070 14.703 1.00 22.72 431 ILE A C 1
ATOM 3395 O O . ILE A 1 431 ? -46.975 -15.927 13.837 1.00 22.72 431 ILE A O 1
ATOM 3399 N N . PRO A 1 432 ? -47.594 -16.792 15.817 1.00 23.31 432 PRO A N 1
ATOM 3400 C CA . PRO A 1 432 ? -46.293 -17.402 16.113 1.00 23.31 432 PRO A CA 1
ATOM 3401 C C . PRO A 1 432 ? -46.176 -18.867 15.653 1.00 23.31 432 PRO A C 1
ATOM 3403 O O . PRO A 1 432 ? -47.169 -19.584 15.557 1.00 23.31 432 PRO A O 1
ATOM 3406 N N . VAL A 1 433 ? -44.937 -19.347 15.485 1.00 21.11 433 VAL A N 1
ATOM 3407 C CA . VAL A 1 433 ? -44.601 -20.778 15.352 1.00 21.11 433 VAL A CA 1
ATOM 3408 C C . VAL A 1 433 ? -43.459 -21.120 16.316 1.00 21.11 433 VAL A C 1
ATOM 3410 O O . VAL A 1 433 ? -42.538 -20.327 16.501 1.00 21.11 433 VAL A O 1
ATOM 3413 N N . ARG A 1 434 ? -43.539 -22.293 16.953 1.00 20.98 434 ARG A N 1
ATOM 3414 C CA . ARG A 1 434 ? -42.655 -22.772 18.030 1.00 20.98 434 ARG A CA 1
ATOM 3415 C C . ARG A 1 434 ? -42.040 -24.107 17.602 1.00 20.98 434 ARG A C 1
ATOM 3417 O O . ARG A 1 434 ? -42.795 -25.002 17.243 1.00 20.98 434 ARG A O 1
ATOM 3424 N N . PHE A 1 435 ? -40.718 -24.257 17.677 1.00 21.33 435 PHE A N 1
ATOM 3425 C CA . PHE A 1 435 ? -40.040 -25.551 17.522 1.00 21.33 435 PHE A CA 1
ATOM 3426 C C . PHE A 1 435 ? -38.820 -25.646 18.447 1.00 21.33 435 PHE A C 1
ATOM 3428 O O . PHE A 1 435 ? -38.053 -24.694 18.569 1.00 21.33 435 PHE A O 1
ATOM 3435 N N . GLU A 1 436 ? -38.662 -26.802 19.093 1.00 21.39 436 GLU A N 1
ATOM 3436 C CA . GLU A 1 436 ? -37.554 -27.162 19.986 1.00 21.39 436 GLU A CA 1
ATOM 3437 C C . GLU A 1 436 ? -36.788 -28.344 19.361 1.00 21.39 436 GLU A C 1
ATOM 3439 O O . GLU A 1 436 ? -37.427 -29.291 18.905 1.00 21.39 436 GLU A O 1
ATOM 3444 N N . VAL A 1 437 ? -35.447 -28.328 19.368 1.00 23.28 437 VAL A N 1
ATOM 3445 C CA . VAL A 1 437 ? -34.603 -29.519 19.117 1.00 23.28 437 VAL A CA 1
ATOM 3446 C C . VAL A 1 437 ? -33.349 -29.457 20.007 1.00 23.28 437 VAL A C 1
ATOM 3448 O O . VAL A 1 437 ? -32.580 -28.502 19.934 1.00 23.28 437 VAL A O 1
ATOM 3451 N N . HIS A 1 438 ? -33.158 -30.476 20.851 1.00 21.22 438 HIS A N 1
ATOM 3452 C CA . HIS A 1 438 ? -31.959 -30.748 21.672 1.00 21.22 438 HIS A CA 1
ATOM 3453 C C . HIS A 1 438 ? -30.931 -31.600 20.885 1.00 21.22 438 HIS A C 1
ATOM 3455 O O . HIS A 1 438 ? -31.311 -32.236 19.907 1.00 21.22 438 HIS A O 1
ATOM 3461 N N . ALA A 1 439 ? -29.649 -31.755 21.256 1.00 24.11 439 ALA A N 1
ATOM 3462 C CA . ALA A 1 439 ? -28.800 -31.119 22.288 1.00 24.11 439 ALA A CA 1
ATOM 3463 C C . ALA A 1 439 ? -27.487 -30.644 21.595 1.00 24.11 439 ALA A C 1
ATOM 3465 O O . ALA A 1 439 ? -27.626 -29.906 20.628 1.00 24.11 439 ALA A O 1
ATOM 3466 N N . PHE A 1 440 ? -26.210 -30.968 21.874 1.00 22.30 440 PHE A N 1
ATOM 3467 C CA . PHE A 1 440 ? -25.353 -31.574 22.935 1.00 22.30 440 PHE A CA 1
ATOM 3468 C C . PHE A 1 440 ? -23.902 -31.309 22.426 1.00 22.30 440 PHE A C 1
ATOM 3470 O O . PHE A 1 440 ? -23.723 -31.314 21.210 1.00 22.30 440 PHE A O 1
ATOM 3477 N N . TYR A 1 441 ? -22.791 -31.075 23.135 1.00 25.03 441 TYR A N 1
ATOM 3478 C CA . TYR A 1 441 ? -22.300 -30.902 24.524 1.00 25.03 441 TYR A CA 1
ATOM 3479 C C . TYR A 1 441 ? -21.267 -29.721 24.438 1.00 25.03 441 TYR A C 1
ATOM 3481 O O . TYR A 1 441 ? -20.848 -29.404 23.327 1.00 25.03 441 TYR A O 1
ATOM 3489 N N . GLU A 1 442 ? -20.709 -29.011 25.431 1.00 24.91 442 GLU A N 1
ATOM 3490 C CA . GLU A 1 442 ? -20.788 -28.834 26.902 1.00 24.91 442 GLU A CA 1
ATOM 3491 C C . GLU A 1 442 ? -20.003 -27.515 27.233 1.00 24.91 442 GLU A C 1
ATOM 3493 O O . GLU A 1 442 ? -19.333 -26.989 26.347 1.00 24.91 442 GLU A O 1
ATOM 3498 N N . LYS A 1 443 ? -19.964 -26.877 28.419 1.00 24.52 443 LYS A N 1
ATOM 3499 C CA . LYS A 1 443 ? -20.606 -27.055 29.738 1.00 24.52 443 LYS A CA 1
ATOM 3500 C C . LYS A 1 443 ? -21.208 -25.719 30.206 1.00 24.52 443 LYS A C 1
ATOM 3502 O O . LYS A 1 443 ? -20.455 -24.773 30.416 1.00 24.52 443 LYS A O 1
ATOM 3507 N N . MET A 1 444 ? -22.512 -25.670 30.476 1.00 22.86 444 MET A N 1
ATOM 3508 C CA . MET A 1 444 ? -23.090 -25.135 31.726 1.00 22.86 444 MET A CA 1
ATOM 3509 C C . MET A 1 444 ? -24.609 -25.388 31.766 1.00 22.86 444 MET A C 1
ATOM 3511 O O . MET A 1 444 ? -25.207 -25.726 30.746 1.00 22.86 444 MET A O 1
ATOM 3515 N N . PHE A 1 445 ? -25.200 -25.338 32.962 1.00 24.58 445 PHE A N 1
ATOM 3516 C CA . PHE A 1 445 ? -26.474 -26.000 33.275 1.00 24.58 445 PHE A CA 1
ATOM 3517 C C . PHE A 1 445 ? -27.738 -25.150 33.047 1.00 24.58 445 PHE A C 1
ATOM 3519 O O . PHE A 1 445 ? -27.694 -23.923 33.020 1.00 24.58 445 PHE A O 1
ATOM 3526 N N . TYR A 1 446 ? -28.872 -25.851 32.927 1.00 23.75 446 TYR A N 1
ATOM 3527 C CA . TYR A 1 446 ? -30.244 -25.335 32.824 1.00 23.75 446 TYR A CA 1
ATOM 3528 C C . TYR A 1 446 ? -31.073 -25.762 34.048 1.00 23.75 446 TYR A C 1
ATOM 3530 O O . TYR A 1 446 ? -31.051 -26.939 34.400 1.00 23.75 446 TYR A O 1
ATOM 3538 N N . VAL A 1 447 ? -31.869 -24.841 34.602 1.00 25.30 447 VAL A N 1
ATOM 3539 C CA . VAL A 1 447 ? -32.981 -25.047 35.562 1.00 25.30 447 VAL A CA 1
ATOM 3540 C C . VAL A 1 447 ? -33.939 -23.849 35.371 1.00 25.30 447 VAL A C 1
ATOM 3542 O O . VAL A 1 447 ? -33.442 -22.733 35.270 1.00 25.30 447 VAL A O 1
ATOM 3545 N N . CYS A 1 448 ? -35.271 -23.942 35.263 1.00 23.16 448 CYS A N 1
ATOM 3546 C CA . CYS A 1 448 ? -36.167 -25.079 34.991 1.00 23.16 448 CYS A CA 1
ATOM 3547 C C . CYS A 1 448 ? -37.351 -24.623 34.091 1.00 23.16 448 CYS A C 1
ATOM 3549 O O . CYS A 1 448 ? -37.366 -23.486 33.617 1.00 23.16 448 CYS A O 1
ATOM 3551 N N . LYS A 1 449 ? -38.351 -25.488 33.844 1.00 22.19 449 LYS A N 1
ATOM 3552 C CA . LYS A 1 449 ? -39.560 -25.189 33.040 1.00 22.19 449 LYS A CA 1
ATOM 3553 C C . LYS A 1 449 ? -40.833 -25.293 33.909 1.00 22.19 449 LYS A C 1
ATOM 3555 O O . LYS A 1 449 ? -41.037 -26.335 34.509 1.00 22.19 449 LYS A O 1
ATOM 3560 N N . TYR A 1 450 ? -41.691 -24.270 33.829 1.00 23.66 450 TYR A N 1
ATOM 3561 C CA . TYR A 1 450 ? -43.112 -24.198 34.245 1.00 23.66 450 TYR A CA 1
ATOM 3562 C C . TYR A 1 450 ? -43.531 -24.343 35.728 1.00 23.66 450 TYR A C 1
ATOM 3564 O O . TYR A 1 450 ? -43.226 -25.318 36.398 1.00 23.66 450 TYR A O 1
ATOM 3572 N N . PHE A 1 451 ? -44.341 -23.354 36.133 1.00 24.61 451 PHE A N 1
ATOM 3573 C CA . PHE A 1 451 ? -45.554 -23.402 36.969 1.00 24.61 451 PHE A CA 1
ATOM 3574 C C . PHE A 1 451 ? -46.129 -24.779 37.355 1.00 24.61 451 PHE A C 1
ATOM 3576 O O . PHE A 1 451 ? -46.376 -25.612 36.479 1.00 24.61 451 PHE A O 1
ATOM 3583 N N . GLU A 1 452 ? -46.571 -24.879 38.614 1.00 25.33 452 GLU A N 1
ATOM 3584 C CA . GLU A 1 452 ? -48.007 -24.651 38.894 1.00 25.33 452 GLU A CA 1
ATOM 3585 C C . GLU A 1 452 ? -48.235 -23.166 39.242 1.00 25.33 452 GLU A C 1
ATOM 3587 O O . GLU A 1 452 ? -47.270 -22.539 39.740 1.00 25.33 452 GLU A O 1
#

Secondary structure (DSSP, 8-state):
-PPPPPTT-B--EEEEEE-TTS-EEEEE---BPP--S-EEEE--GGGB---S--EEEETTTEEEEE-TTSEEEEEE--------SS----------HHHHHHHHHHHHHHHHHHHTTPPBSHHHHHHHHHHHTTS-TTGGGT-HHHHHHHHHHHH-SSS-EEEE--SSHHHHHHHHHHHHHHHHHHHHHTTS-EEEEE-STTHHHHHHHHHHT----GGGEEEEESEEESS-TTSTT-HHHHHIIIIITT-TTS-GGGEE---TTS-HHHHHHHHHHHHHHHHHHHHHHHT-SS---SEEEEE--TTS-BTTB-TT-GGGG-SS-SEEEES--SSSS--EEEE-HHHHHT-SEEEEEE-SGGGHHHHHHHHTT--TTSHHHH---SSSEEEEEE-TTTTTTS----TTT---------------------------------S---------